Protein AF-A0A081PN70-F1 (afdb_monomer)

pLDDT: mean 79.93, std 11.81, range [36.81, 97.19]

Mean predicted aligned error: 21.42 Å

Sequence (412 aa):
MDITIQNVRSPALEHNGRYYKVFQPRTRDELLKLHHMGCVGDTVLTDIQLEQGDFPTSFVEPTVTQRTLSGLFKDMRSIELELRDPNSTLWGKIQQNNQGALTQFFDKNVKSAIAQTAKEIRQEVRDAANSARVQVTPEGVTIGSTTLTGEQLASTISTSSKGVDIIAPKVRVKSDMIVDGAVTAGKLAAGSVTAENIQAGAITGDKISVDDALIKNLTARDALIDKLTSKEIFATKIESVVSSSTFLEAYQGKIGGFTLGQFDQGGGRWISGVNKFAVGMGNGEGYGTQTAFWANWGNNWNQAGPRAWHVDTDGQMYCKNDAHFSAETNFTGESNTNFYGTVKFTQSPIFAGNINMGNSNIFGNGYNPAGGVNKVVWWSELESVAFRKHTDIDAIKKRLNRIESHLGISSS

Structure (mmCIF, N/CA/C/O backbone):
data_AF-A0A081PN70-F1
#
_entry.id   AF-A0A081PN70-F1
#
loop_
_atom_site.group_PDB
_atom_site.id
_atom_site.type_symbol
_atom_site.label_atom_id
_atom_site.label_alt_id
_atom_site.label_comp_id
_atom_site.label_asym_id
_atom_site.label_entity_id
_atom_site.label_seq_id
_atom_site.pdbx_PDB_ins_code
_atom_site.Cartn_x
_atom_site.Cartn_y
_atom_site.Cartn_z
_atom_site.occupancy
_atom_site.B_iso_or_equiv
_atom_site.auth_seq_id
_atom_site.auth_comp_id
_atom_site.auth_asym_id
_atom_site.auth_atom_id
_atom_site.pdbx_PDB_model_num
ATOM 1 N N . MET A 1 1 ? -48.520 18.918 176.638 1.00 79.56 1 MET A N 1
ATOM 2 C CA . MET A 1 1 ? -48.988 18.804 175.239 1.00 79.56 1 MET A CA 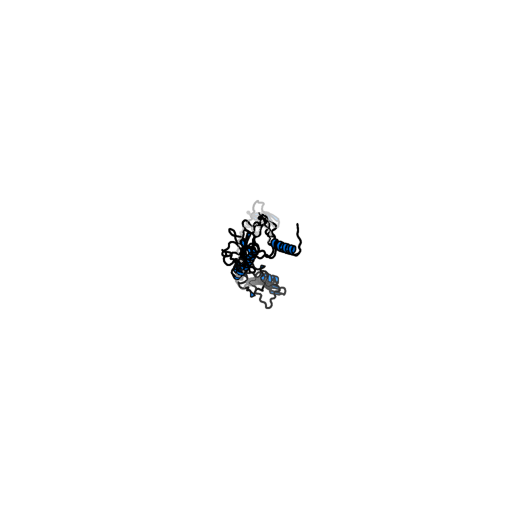1
ATOM 3 C C . MET A 1 1 ? -50.325 19.508 175.156 1.00 79.56 1 MET A C 1
ATOM 5 O O . MET A 1 1 ? -51.079 19.369 176.109 1.00 79.56 1 MET A O 1
ATOM 9 N N . ASP A 1 2 ? -50.638 20.238 174.087 1.00 85.19 2 ASP A N 1
ATOM 10 C CA . ASP A 1 2 ? -51.996 20.776 173.926 1.00 85.19 2 ASP A CA 1
ATOM 11 C C . ASP A 1 2 ? -52.811 19.862 173.028 1.00 85.19 2 ASP A C 1
ATOM 13 O O . ASP A 1 2 ? -52.300 19.327 172.046 1.00 85.19 2 ASP A O 1
ATOM 17 N N . ILE A 1 3 ? -54.091 19.707 173.337 1.00 86.94 3 ILE A N 1
ATOM 18 C CA . ILE A 1 3 ? -55.013 18.952 172.500 1.00 86.94 3 ILE A CA 1
ATOM 19 C C . ILE A 1 3 ? -56.200 19.848 172.187 1.00 86.94 3 ILE A C 1
ATOM 21 O O . ILE A 1 3 ? -56.806 20.459 173.072 1.00 86.94 3 ILE A O 1
ATOM 25 N N . THR A 1 4 ? -56.515 19.938 170.902 1.00 87.38 4 THR A N 1
ATOM 26 C CA . THR A 1 4 ? -57.742 20.556 170.430 1.00 87.38 4 THR A CA 1
ATOM 27 C C . THR A 1 4 ? -58.793 19.485 170.235 1.00 87.38 4 THR A C 1
ATOM 29 O O . THR A 1 4 ? -58.644 18.579 169.413 1.00 87.38 4 THR A O 1
ATOM 32 N N . ILE A 1 5 ? -59.870 19.639 170.997 1.00 86.06 5 ILE A N 1
ATOM 33 C CA . ILE A 1 5 ? -61.061 18.801 170.951 1.00 86.06 5 ILE A CA 1
ATOM 34 C C . ILE A 1 5 ? -62.242 19.746 170.788 1.00 86.06 5 ILE A C 1
ATOM 36 O O . ILE A 1 5 ? -62.316 20.759 171.482 1.00 86.06 5 ILE A O 1
ATOM 40 N N . GLN A 1 6 ? -63.133 19.465 169.836 1.00 87.25 6 GLN A N 1
ATOM 41 C CA . GLN A 1 6 ? -64.296 20.323 169.555 1.00 87.25 6 GLN A CA 1
ATOM 42 C C . GLN A 1 6 ? -63.902 21.783 169.284 1.00 87.25 6 GLN A C 1
ATOM 44 O O . GLN A 1 6 ? -64.562 22.716 169.732 1.00 87.25 6 GLN A O 1
ATOM 49 N N . ASN A 1 7 ? -62.794 21.973 168.559 1.00 84.06 7 ASN A N 1
ATOM 50 C CA . ASN A 1 7 ? -62.183 23.269 168.246 1.00 84.06 7 ASN A CA 1
ATOM 51 C C . ASN A 1 7 ? -61.735 24.111 169.456 1.00 84.06 7 ASN A C 1
ATOM 53 O O . ASN A 1 7 ? -61.283 25.238 169.266 1.00 84.06 7 ASN A O 1
ATOM 57 N N . VAL A 1 8 ? -61.769 23.574 170.679 1.00 85.44 8 VAL A N 1
ATOM 58 C CA . VAL A 1 8 ? -61.210 24.231 171.865 1.00 85.44 8 VAL A CA 1
ATOM 59 C C . VAL A 1 8 ? -59.841 23.631 172.157 1.00 85.44 8 VAL A C 1
ATOM 61 O O . VAL A 1 8 ? -59.716 22.442 172.452 1.00 85.44 8 VAL A O 1
ATOM 64 N N . ARG A 1 9 ? -58.789 24.450 172.050 1.00 88.12 9 ARG A N 1
ATOM 65 C CA . ARG A 1 9 ? -57.425 24.056 172.416 1.00 88.12 9 ARG A CA 1
ATOM 66 C C . ARG A 1 9 ? -57.244 24.193 173.919 1.00 88.12 9 ARG A C 1
ATOM 68 O O . ARG A 1 9 ? -57.474 25.263 174.474 1.00 88.12 9 ARG A O 1
ATOM 75 N N . SER A 1 10 ? -56.813 23.121 174.568 1.00 86.50 10 SER A N 1
ATOM 76 C CA . SER A 1 10 ? -56.471 23.153 175.987 1.00 86.50 10 SER A CA 1
ATOM 77 C C . SER A 1 10 ? -55.311 22.205 176.286 1.00 86.50 10 SER A C 1
ATOM 79 O O . SER A 1 10 ? -55.135 21.217 175.567 1.00 86.50 10 SER A O 1
ATOM 81 N N . PRO A 1 11 ? -54.526 22.471 177.339 1.00 86.75 11 PRO A N 1
ATOM 82 C CA . PRO A 1 11 ? -53.457 21.570 177.734 1.00 86.75 11 PRO A CA 1
ATOM 83 C C . PRO A 1 11 ? -54.014 20.206 178.171 1.00 86.75 11 PRO A C 1
ATOM 85 O O . PRO A 1 11 ? -55.077 20.109 178.803 1.00 86.75 11 PRO A O 1
ATOM 88 N N . ALA A 1 12 ? -53.300 19.147 177.793 1.00 85.94 12 ALA 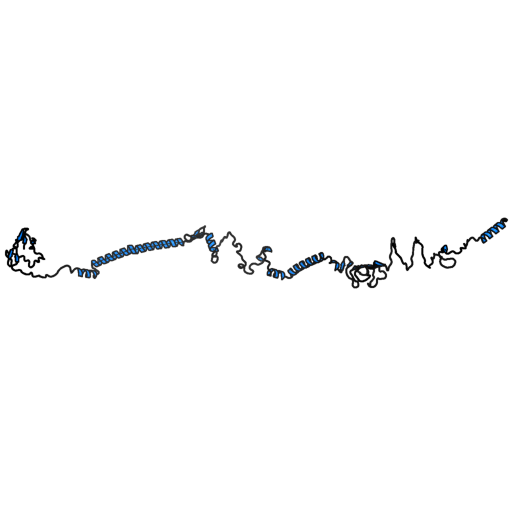A N 1
ATOM 89 C CA . ALA A 1 12 ? -53.469 17.800 178.322 1.00 85.94 12 ALA A CA 1
ATOM 90 C C . ALA A 1 12 ? -52.913 17.731 179.746 1.00 85.94 12 ALA A C 1
ATOM 92 O O . ALA A 1 12 ? -51.913 18.381 180.059 1.00 85.94 12 ALA A O 1
ATOM 93 N N . LEU A 1 13 ? -53.566 16.940 180.594 1.00 85.44 13 LEU A N 1
ATOM 94 C CA . LEU A 1 13 ? -53.101 16.691 181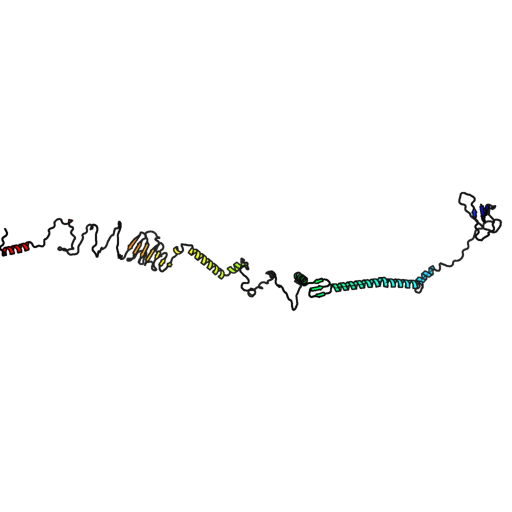.952 1.00 85.44 13 LEU A CA 1
ATOM 95 C C . LEU A 1 13 ? -52.030 15.610 181.912 1.00 85.44 13 LEU A C 1
ATOM 97 O O . LEU A 1 13 ? -52.135 14.661 181.138 1.00 85.44 13 LEU A O 1
ATOM 101 N N . GLU A 1 14 ? -51.011 15.753 182.747 1.00 84.44 14 GLU A N 1
ATOM 102 C CA . GLU A 1 14 ? -49.979 14.738 182.895 1.00 84.44 14 GLU A CA 1
ATOM 103 C C . GLU A 1 14 ? -50.226 13.928 184.165 1.00 84.44 14 GLU A C 1
ATOM 105 O O . GLU A 1 14 ? -50.409 14.487 185.248 1.00 84.44 14 GLU A O 1
ATOM 110 N N . HIS A 1 15 ? -50.227 12.605 184.034 1.00 81.00 15 HIS A N 1
ATOM 111 C CA . HIS A 1 15 ? -50.262 11.693 185.167 1.00 81.00 15 HIS A CA 1
ATOM 112 C C . HIS A 1 15 ? -49.304 10.528 184.913 1.00 81.00 15 HIS A C 1
ATOM 114 O O . HIS A 1 15 ? -49.388 9.864 183.881 1.00 81.00 15 HIS A O 1
ATOM 120 N N . ASN A 1 16 ? -48.370 10.306 185.845 1.00 77.50 16 ASN A N 1
ATOM 121 C CA . ASN A 1 16 ? -47.314 9.288 185.755 1.00 77.50 16 ASN A CA 1
ATOM 122 C C . ASN A 1 16 ? -46.539 9.309 184.419 1.00 77.50 16 ASN A C 1
ATOM 124 O O . ASN A 1 16 ? -46.310 8.266 183.809 1.00 77.50 16 ASN A O 1
ATOM 128 N N . GLY A 1 17 ? -46.157 10.502 183.946 1.00 74.62 17 GLY A N 1
ATOM 129 C CA . GLY A 1 17 ? -45.364 10.680 182.723 1.00 74.62 17 GLY A CA 1
ATOM 130 C C . GLY A 1 17 ? -46.136 10.503 181.410 1.00 74.62 17 GLY A C 1
ATOM 131 O O . GLY A 1 17 ? -45.530 10.516 180.341 1.00 74.62 17 GLY A O 1
ATOM 132 N N . ARG A 1 18 ? -47.465 10.336 181.459 1.00 75.81 18 ARG A N 1
ATOM 133 C CA . ARG A 1 18 ? -48.336 10.274 180.276 1.00 75.81 18 ARG A CA 1
ATOM 134 C C . ARG A 1 18 ? -49.262 11.474 180.216 1.00 75.81 18 ARG A C 1
ATOM 136 O O . ARG A 1 18 ? -49.847 11.866 181.224 1.00 75.81 18 ARG A O 1
ATOM 143 N N . TYR A 1 19 ? -49.440 12.011 179.014 1.00 85.50 19 TYR A N 1
ATOM 144 C CA . TYR A 1 19 ? -50.436 13.040 178.745 1.00 85.50 19 TYR A CA 1
ATOM 145 C C . TYR A 1 19 ? -51.774 12.389 178.411 1.00 85.50 19 TYR A C 1
ATOM 147 O O . TYR A 1 19 ? -51.840 11.548 177.518 1.00 85.50 19 TYR A O 1
ATOM 155 N N . TYR A 1 20 ? -52.842 12.806 179.085 1.00 87.56 20 TYR A N 1
ATOM 156 C CA . TYR A 1 20 ? -54.199 12.385 178.756 1.00 87.56 20 TYR A CA 1
ATOM 157 C C . TYR A 1 20 ? -55.165 13.568 178.723 1.00 87.56 20 TYR A C 1
ATOM 159 O O . TYR A 1 20 ? -54.944 14.633 179.315 1.00 87.56 20 TYR A O 1
ATOM 167 N N . LYS A 1 21 ? -56.266 13.373 177.998 1.00 88.50 21 LYS A N 1
ATOM 168 C CA . LYS A 1 21 ? -57.390 14.300 177.973 1.00 88.50 21 LYS A CA 1
ATOM 169 C C . LYS A 1 21 ? -58.678 13.519 177.801 1.00 88.50 21 LYS A C 1
ATOM 171 O O . LYS A 1 21 ? -58.834 12.784 176.832 1.00 88.50 21 LYS A O 1
ATOM 176 N N . VAL A 1 22 ? -59.595 13.711 178.737 1.00 87.00 22 VAL A N 1
ATOM 177 C CA . VAL A 1 22 ? -60.931 13.124 178.663 1.00 87.00 22 VAL A CA 1
ATOM 178 C C . VAL A 1 22 ? -61.803 14.009 177.787 1.00 87.00 22 VAL A C 1
ATOM 180 O O . VAL A 1 22 ? -61.764 15.239 177.889 1.00 87.00 22 VAL A O 1
ATOM 183 N N . PHE A 1 23 ? -62.592 13.382 176.926 1.00 87.88 23 PHE A N 1
ATOM 184 C CA . PHE A 1 23 ? -63.594 14.058 176.122 1.00 87.88 23 PHE A CA 1
ATOM 185 C C . PHE A 1 23 ? -64.761 13.119 175.822 1.00 87.88 23 PHE A C 1
ATOM 187 O O . PHE A 1 23 ? -64.614 11.899 175.844 1.00 87.88 23 PHE A O 1
ATOM 194 N N . GLN A 1 24 ? -65.917 13.703 175.509 1.00 85.62 24 GLN A N 1
ATOM 195 C CA . GLN A 1 24 ? -67.075 12.969 175.008 1.00 85.62 24 GLN A CA 1
ATOM 196 C C . GLN A 1 24 ? -67.161 13.170 173.484 1.00 85.62 24 GLN A C 1
ATOM 198 O O . GLN A 1 24 ? -67.375 14.313 173.058 1.00 85.62 24 GLN A O 1
ATOM 203 N N . PRO A 1 25 ? -66.996 12.121 172.657 1.00 83.25 25 PRO A N 1
ATOM 204 C CA . PRO A 1 25 ? -67.132 12.251 171.211 1.00 83.25 25 PRO A CA 1
ATOM 205 C C . PRO A 1 25 ? -68.585 12.553 170.814 1.00 83.25 25 PRO A C 1
ATOM 207 O O . PRO A 1 25 ? -69.517 11.919 171.308 1.00 83.25 25 PRO A O 1
ATOM 210 N N . ARG A 1 26 ? -68.789 13.510 169.905 1.00 84.00 26 ARG A N 1
ATOM 211 C CA . ARG A 1 26 ? -70.105 13.880 169.346 1.00 84.00 26 ARG A CA 1
ATOM 212 C C . ARG A 1 26 ? -70.450 13.090 168.092 1.00 84.00 26 ARG A C 1
ATOM 214 O O . ARG A 1 26 ? -71.624 12.883 167.801 1.00 84.00 26 ARG A O 1
ATOM 221 N N . THR A 1 27 ? -69.439 12.668 167.339 1.00 81.50 27 THR A N 1
ATOM 222 C CA . THR A 1 27 ? -69.601 11.911 166.094 1.00 81.50 27 THR A CA 1
ATOM 223 C C . THR A 1 27 ? -68.557 10.810 166.012 1.00 81.50 27 THR A C 1
ATOM 225 O O . THR A 1 27 ? -67.466 10.958 166.558 1.00 81.50 27 THR A O 1
ATOM 228 N N . ARG A 1 28 ? -68.865 9.725 165.289 1.00 76.38 28 ARG A N 1
ATOM 229 C CA . ARG A 1 28 ? -67.942 8.592 165.106 1.00 76.38 28 ARG A CA 1
ATOM 230 C C . ARG A 1 28 ? -66.585 9.016 164.535 1.00 76.38 28 ARG A C 1
ATOM 232 O O . ARG A 1 28 ? -65.568 8.481 164.955 1.00 76.38 28 ARG A O 1
ATOM 239 N N . ASP A 1 29 ? -66.587 9.994 163.634 1.00 81.56 29 ASP A N 1
ATOM 240 C CA . ASP A 1 29 ? -65.394 10.419 162.898 1.00 81.56 29 ASP A CA 1
ATOM 241 C C . ASP A 1 29 ? -64.865 11.775 163.400 1.00 81.56 29 ASP A C 1
ATOM 243 O O . ASP A 1 29 ? -64.326 12.579 162.640 1.00 81.56 29 ASP A O 1
ATOM 247 N N . GLU A 1 30 ? -65.070 12.072 164.689 1.00 82.50 30 GLU A N 1
ATOM 248 C CA . GLU A 1 30 ? -64.596 13.321 165.280 1.00 82.50 30 GLU A CA 1
ATOM 249 C C . GLU A 1 30 ? -63.063 13.394 165.295 1.00 82.50 30 GLU A C 1
ATOM 251 O O . GLU A 1 30 ? -62.370 12.487 165.756 1.00 82.50 30 GLU A O 1
ATOM 256 N N . LEU A 1 31 ? -62.532 14.513 164.802 1.00 83.00 31 LEU A N 1
ATOM 257 C CA . LEU A 1 31 ? -61.097 14.738 164.681 1.00 83.00 31 LEU A CA 1
ATOM 258 C C . LEU A 1 31 ? -60.531 15.405 165.935 1.00 83.00 31 LEU A C 1
ATOM 260 O O . LEU A 1 31 ? -60.895 16.529 166.285 1.00 83.00 31 LEU A O 1
ATOM 264 N N . LEU A 1 32 ? -59.564 14.733 166.552 1.00 85.50 32 LEU A N 1
ATOM 265 C CA . LEU A 1 32 ? -58.774 15.234 167.673 1.00 85.50 32 LEU A CA 1
ATOM 266 C C . LEU A 1 32 ? -57.426 15.711 167.139 1.00 85.50 32 LEU A C 1
ATOM 268 O O . LEU A 1 32 ? -56.720 14.956 166.469 1.00 85.50 32 LEU A O 1
ATOM 272 N N . LYS A 1 33 ? -57.056 16.962 167.424 1.00 86.44 33 LYS A N 1
ATOM 273 C CA . LYS A 1 33 ? -55.766 17.513 166.989 1.00 86.44 33 LYS A CA 1
ATOM 274 C C . LYS A 1 33 ? -54.815 17.602 168.166 1.00 86.44 33 LYS A C 1
ATOM 276 O O . LYS A 1 33 ? -55.026 18.376 169.096 1.00 86.44 33 LYS A O 1
ATOM 281 N N . LEU A 1 34 ? -53.754 16.813 168.101 1.00 84.06 34 LEU A N 1
ATOM 282 C CA . LEU A 1 34 ? -52.648 16.857 169.043 1.00 84.06 34 LEU A CA 1
ATOM 283 C C . LEU A 1 34 ? -51.661 17.939 168.586 1.00 84.06 34 LEU A C 1
ATOM 285 O O . LEU A 1 34 ? -51.178 17.908 167.456 1.00 84.06 34 LEU A O 1
ATOM 289 N N . HIS A 1 35 ? -51.374 18.910 169.447 1.00 81.31 35 HIS A N 1
ATOM 290 C CA . HIS A 1 35 ? -50.429 19.987 169.171 1.00 81.31 35 HIS A CA 1
ATOM 291 C C . HIS A 1 35 ? -49.101 19.722 169.887 1.00 81.31 35 HIS A C 1
ATOM 293 O O . HIS A 1 35 ? -49.056 19.479 171.097 1.00 81.31 35 HIS A O 1
ATOM 299 N N . HIS A 1 36 ? -48.008 19.792 169.128 1.00 72.38 36 HIS A N 1
ATOM 300 C CA . HIS A 1 36 ? -46.653 19.593 169.640 1.00 72.38 36 HIS A CA 1
ATOM 301 C C . HIS A 1 36 ? -46.224 20.730 170.596 1.00 72.38 36 HIS A C 1
ATOM 303 O O . HIS A 1 36 ? -46.663 21.872 170.458 1.00 72.38 36 HIS A O 1
ATOM 309 N N . MET A 1 37 ? -45.354 20.428 171.570 1.00 64.81 37 MET A N 1
ATOM 310 C CA . MET A 1 37 ? -44.930 21.353 172.640 1.00 64.81 37 MET A CA 1
ATOM 311 C C . MET A 1 37 ? -43.726 22.248 172.288 1.00 64.81 37 MET A C 1
ATOM 313 O O . MET A 1 37 ? -42.878 22.504 173.135 1.00 64.81 37 MET A O 1
ATOM 317 N N . GLY A 1 38 ? -43.621 22.744 171.053 1.00 58.72 38 GLY A N 1
ATOM 318 C CA . GLY A 1 38 ? -42.560 23.708 170.707 1.00 58.72 38 GLY A CA 1
ATOM 319 C C . GLY A 1 38 ? -41.124 23.164 170.810 1.00 58.72 38 GLY A C 1
ATOM 320 O O . GLY A 1 38 ? -40.180 23.938 170.927 1.00 58.72 38 GLY A O 1
ATOM 321 N N . CYS A 1 39 ? -40.946 21.845 170.763 1.00 62.56 39 CYS A N 1
ATOM 322 C CA . CYS A 1 39 ? -39.640 21.194 170.730 1.00 62.56 39 CYS A CA 1
ATOM 323 C C . CYS A 1 39 ? -39.031 21.218 169.312 1.00 62.56 39 CYS A C 1
ATOM 325 O O . CYS A 1 39 ? -39.720 20.951 168.328 1.00 62.56 39 CYS A O 1
ATOM 327 N N . VAL A 1 40 ? -37.733 21.545 169.217 1.00 61.94 40 VAL A N 1
ATOM 328 C CA . VAL A 1 40 ? -36.929 21.517 167.980 1.00 61.94 40 VAL A CA 1
ATOM 329 C C . VAL A 1 40 ? -36.468 20.076 167.741 1.00 61.94 40 VAL A C 1
ATOM 331 O O . VAL A 1 40 ? -35.502 19.627 168.352 1.00 61.94 40 VAL A O 1
ATOM 334 N N . GLY A 1 41 ? -37.199 19.336 166.907 1.00 64.81 41 GLY A N 1
ATOM 335 C CA . GLY A 1 41 ? -36.924 17.936 166.567 1.00 64.81 41 GLY A CA 1
ATOM 336 C C . GLY A 1 41 ? -38.191 17.161 166.196 1.00 64.81 41 GLY A C 1
ATOM 337 O O . GLY A 1 41 ? -39.305 17.677 166.321 1.00 64.81 41 GLY A O 1
ATOM 338 N N . ASP A 1 42 ? -38.026 15.917 165.749 1.00 66.00 42 ASP A N 1
ATOM 339 C CA . ASP A 1 42 ? -39.146 15.058 165.362 1.00 66.00 42 ASP A CA 1
ATOM 340 C C . ASP A 1 42 ? -39.937 14.612 166.601 1.00 66.00 42 ASP A C 1
ATOM 342 O O . ASP A 1 42 ? -39.420 13.945 167.497 1.00 66.00 42 ASP A O 1
ATOM 346 N N . THR A 1 43 ? -41.214 14.992 166.670 1.00 69.50 43 THR A N 1
ATOM 347 C CA . THR A 1 43 ? -42.121 14.519 167.723 1.00 69.50 43 THR A CA 1
ATOM 348 C C . THR A 1 43 ? -42.690 13.165 167.314 1.00 69.50 43 THR A C 1
ATOM 350 O O . THR A 1 43 ? -43.533 13.090 166.422 1.00 69.50 43 THR A O 1
ATOM 353 N N . VAL A 1 44 ? -42.248 12.097 167.978 1.00 71.06 44 VAL A N 1
ATOM 354 C CA . VAL A 1 44 ? -42.780 10.743 167.784 1.00 71.06 44 VAL A CA 1
ATOM 355 C C . VAL A 1 44 ? -43.857 10.477 168.834 1.00 71.06 44 VAL A C 1
ATOM 357 O O . VAL A 1 44 ? -43.612 10.616 170.030 1.00 71.06 44 VAL A O 1
ATOM 360 N N . LEU A 1 45 ? -45.056 10.104 168.384 1.00 74.12 45 LEU A N 1
ATOM 361 C CA . LEU A 1 45 ? -46.150 9.673 169.251 1.00 74.12 45 LEU A CA 1
ATOM 362 C C . LEU A 1 45 ? -46.244 8.149 169.200 1.00 74.12 45 LEU A C 1
ATOM 364 O O . LEU A 1 45 ? -46.668 7.592 168.188 1.00 74.12 45 LEU A O 1
ATOM 368 N N . THR A 1 46 ? -45.840 7.488 170.281 1.00 76.00 46 THR A N 1
ATOM 369 C CA . THR A 1 46 ? -46.051 6.050 170.490 1.00 76.00 46 THR A CA 1
ATOM 370 C C . THR A 1 46 ? -47.174 5.824 171.496 1.00 76.00 46 THR A C 1
ATOM 372 O O . THR A 1 46 ? -47.546 6.730 172.242 1.00 76.00 46 THR A O 1
ATOM 375 N N . ASP A 1 47 ? -47.732 4.615 171.496 1.00 77.12 47 ASP A N 1
ATOM 376 C CA . ASP A 1 47 ? -48.633 4.126 172.546 1.00 77.12 47 ASP A CA 1
ATOM 377 C C . ASP A 1 47 ? -49.918 4.954 172.753 1.00 77.12 47 ASP A C 1
ATOM 379 O O . ASP A 1 47 ? -50.406 5.122 173.873 1.00 77.12 47 ASP A O 1
ATOM 383 N N . ILE A 1 48 ? -50.497 5.471 171.660 1.00 81.38 48 ILE A N 1
ATOM 384 C CA . ILE A 1 48 ? -51.796 6.158 171.701 1.00 81.38 48 ILE A CA 1
ATOM 385 C C . ILE A 1 48 ? -52.896 5.132 171.993 1.00 81.38 48 ILE A C 1
ATOM 387 O O . ILE A 1 48 ? -53.166 4.247 171.182 1.00 81.38 48 ILE A O 1
ATOM 391 N N . GLN A 1 49 ? -53.576 5.306 173.124 1.00 81.81 49 GLN A N 1
ATOM 392 C CA . GLN A 1 49 ? -54.727 4.506 173.528 1.00 81.81 49 GLN A CA 1
ATOM 393 C C . GLN A 1 49 ? -55.966 5.397 173.651 1.00 81.81 49 GLN A C 1
ATOM 395 O O . GLN A 1 49 ? -55.924 6.472 174.246 1.00 81.81 49 GLN A O 1
ATOM 400 N N . LEU A 1 50 ? -57.074 4.941 173.068 1.00 83.12 50 LEU A N 1
ATOM 401 C CA . LEU A 1 50 ? -58.407 5.501 173.269 1.00 83.12 50 LEU A CA 1
ATOM 402 C C . LEU A 1 50 ? -59.179 4.519 174.137 1.00 83.12 50 LEU A C 1
ATOM 404 O O . LEU A 1 50 ? -59.439 3.390 173.726 1.00 83.12 50 LEU A O 1
ATOM 408 N N . GLU A 1 51 ? -59.526 4.953 175.337 1.00 79.56 51 GLU A N 1
ATOM 409 C CA . GLU A 1 51 ? -60.216 4.134 176.322 1.00 79.56 51 GLU A CA 1
ATOM 410 C C . GLU A 1 51 ? -61.408 4.880 176.912 1.00 79.56 51 GLU A C 1
ATOM 412 O O . GLU A 1 51 ? -61.476 6.110 176.888 1.00 79.56 51 GLU A O 1
ATOM 417 N N . GLN A 1 52 ? -62.379 4.118 177.408 1.00 82.06 52 GLN A N 1
ATOM 418 C CA . GLN A 1 52 ? -63.584 4.668 178.006 1.00 82.06 52 GLN A CA 1
ATOM 419 C C . GLN A 1 52 ? -63.386 4.805 179.516 1.00 82.06 52 GLN A C 1
ATOM 421 O O . GLN A 1 52 ? -63.251 3.810 180.221 1.00 82.06 52 GLN A O 1
ATOM 426 N N . GLY A 1 53 ? -63.381 6.042 180.002 1.00 80.94 53 GLY A N 1
ATOM 427 C CA . GLY A 1 53 ? -63.167 6.371 181.408 1.00 80.94 53 GLY A CA 1
ATOM 428 C C . GLY A 1 53 ? -62.760 7.832 181.574 1.00 80.94 53 GLY A C 1
ATOM 429 O O . GLY A 1 53 ? -62.471 8.522 180.596 1.00 80.94 53 GLY A O 1
ATOM 430 N N . ASP A 1 54 ? -62.758 8.315 182.811 1.00 82.25 54 ASP A N 1
ATOM 431 C CA . ASP A 1 54 ? -62.320 9.664 183.183 1.00 82.25 54 ASP A CA 1
ATOM 432 C C . ASP A 1 54 ? -60.869 9.710 183.698 1.00 82.25 54 ASP A C 1
ATOM 434 O O . ASP A 1 54 ? -60.332 10.791 183.945 1.00 82.25 54 ASP A O 1
ATOM 438 N N . PHE A 1 55 ? -60.208 8.555 183.801 1.00 80.19 55 PHE A N 1
ATOM 439 C CA . PHE A 1 55 ? -58.825 8.437 184.251 1.00 80.19 55 PHE A CA 1
ATOM 440 C C . PHE A 1 55 ? -58.056 7.407 183.408 1.00 80.19 55 PHE A C 1
ATOM 442 O O . PHE A 1 55 ? -58.613 6.346 183.116 1.00 80.19 55 PHE A O 1
ATOM 449 N N . PRO A 1 56 ? -56.801 7.688 183.001 1.00 78.19 56 PRO A N 1
ATOM 450 C CA . PRO A 1 56 ? -56.083 6.829 182.069 1.00 78.19 56 PRO A CA 1
ATOM 451 C C . PRO A 1 56 ? -55.637 5.517 182.725 1.00 78.19 56 PRO A C 1
ATOM 453 O O . PRO A 1 56 ? -55.110 5.527 183.843 1.00 78.19 56 PRO A O 1
ATOM 456 N N . THR A 1 57 ? -55.794 4.393 182.021 1.00 79.75 57 THR A N 1
ATOM 457 C CA . THR A 1 57 ? -55.292 3.082 182.453 1.00 79.75 57 THR A CA 1
ATOM 458 C C . THR A 1 57 ? -53.907 2.781 181.865 1.00 79.75 57 THR A C 1
ATOM 460 O O . THR A 1 57 ? -53.333 3.541 181.078 1.00 79.75 57 THR A O 1
ATOM 463 N N . SER A 1 58 ? -53.291 1.688 182.320 1.00 75.38 58 SER A N 1
ATOM 464 C CA . SER A 1 58 ? -52.009 1.226 181.776 1.00 75.38 58 SER A CA 1
ATOM 465 C C . SER A 1 58 ? -52.161 0.785 180.311 1.00 75.38 58 SER A C 1
ATOM 467 O O . SER A 1 58 ? -53.198 0.255 179.926 1.00 75.38 58 SER A O 1
ATOM 469 N N . PHE A 1 59 ? -51.128 1.011 179.486 1.00 71.81 59 PHE A N 1
ATOM 470 C CA . PHE A 1 59 ? -51.198 0.737 178.039 1.00 71.81 59 PHE A CA 1
ATOM 471 C C . PHE A 1 59 ? -51.293 -0.765 177.752 1.00 71.81 59 PHE A C 1
ATOM 473 O O . PHE A 1 59 ? -50.571 -1.541 178.379 1.00 71.81 59 PHE A O 1
ATOM 480 N N . VAL A 1 60 ? -52.138 -1.156 176.793 1.00 74.00 60 VAL A N 1
ATOM 481 C CA . VAL A 1 60 ? -52.320 -2.553 176.361 1.00 74.00 60 VAL A CA 1
ATOM 482 C C . VAL A 1 60 ? -51.998 -2.698 174.867 1.00 74.00 60 VAL A C 1
ATOM 484 O O . VAL A 1 60 ? -52.582 -2.006 174.036 1.00 74.00 60 VAL A O 1
ATOM 487 N N . GLU A 1 61 ? -51.100 -3.622 174.507 1.00 67.44 61 GLU A N 1
ATOM 488 C CA . GLU A 1 61 ? -50.706 -3.866 173.107 1.00 67.44 61 GLU A CA 1
ATOM 489 C C . GLU A 1 61 ? -51.799 -4.603 172.285 1.00 67.44 61 GLU A C 1
ATOM 491 O O . GLU A 1 61 ? -52.413 -5.551 172.789 1.00 67.44 61 GLU A O 1
ATOM 496 N N . PRO A 1 62 ? -52.050 -4.244 171.003 1.00 53.12 62 PRO A N 1
ATOM 497 C CA . PRO A 1 62 ? -53.077 -4.892 170.175 1.00 53.12 62 PRO A CA 1
ATOM 498 C C . PRO A 1 62 ? -52.653 -6.274 169.634 1.00 53.12 62 PRO A C 1
ATOM 500 O O . PRO A 1 62 ? -51.551 -6.431 169.116 1.00 53.12 62 PRO A O 1
ATOM 503 N N . THR A 1 63 ? -53.555 -7.269 169.632 1.00 52.78 63 THR A N 1
ATOM 504 C CA . THR A 1 63 ? -53.325 -8.598 169.009 1.00 52.78 63 THR A CA 1
ATOM 505 C C . THR A 1 63 ? -54.030 -8.731 167.645 1.00 52.78 63 THR A C 1
ATOM 507 O O . THR A 1 63 ? -55.225 -8.460 167.530 1.00 52.78 63 THR A O 1
ATOM 510 N N . VAL A 1 64 ? -53.313 -9.186 166.606 1.00 50.81 64 VAL A N 1
ATOM 511 C CA . VAL A 1 64 ? -53.818 -9.367 165.223 1.00 50.81 64 VAL A CA 1
ATOM 512 C C . VAL A 1 64 ? -54.472 -10.746 165.030 1.00 50.81 64 VAL A C 1
ATOM 514 O O . VAL A 1 64 ? -53.906 -11.761 165.422 1.00 50.81 64 VAL A O 1
ATOM 517 N N . THR A 1 65 ? -55.634 -10.812 164.366 1.00 44.03 65 THR A N 1
ATOM 518 C CA . THR A 1 65 ? -56.331 -12.069 164.006 1.00 44.03 65 THR A CA 1
ATOM 519 C C . THR A 1 65 ? -56.418 -12.260 162.482 1.00 44.03 65 THR A C 1
ATOM 521 O O . THR A 1 65 ? -57.021 -11.449 161.783 1.00 44.03 65 THR A O 1
ATOM 524 N N . GLN A 1 66 ? -55.844 -13.351 161.952 1.00 40.00 66 GLN A N 1
ATOM 525 C CA . GLN A 1 66 ? -55.989 -13.778 160.548 1.00 40.00 66 GLN A CA 1
ATOM 526 C C . GLN A 1 66 ? -57.381 -14.379 160.277 1.00 40.00 66 GLN A C 1
ATOM 528 O O . GLN A 1 66 ? -57.888 -15.169 161.073 1.00 40.00 66 GLN A O 1
ATOM 533 N N . ARG A 1 67 ? -57.976 -14.061 159.116 1.00 39.75 67 ARG A N 1
ATOM 534 C CA . ARG A 1 67 ? -59.193 -14.707 158.585 1.00 39.75 67 ARG A CA 1
ATOM 535 C C . ARG A 1 67 ? -58.976 -15.208 157.150 1.00 39.75 67 ARG A C 1
ATOM 537 O O . ARG A 1 67 ? -58.201 -14.640 156.389 1.00 39.75 67 ARG A O 1
ATOM 544 N N . THR A 1 68 ? -59.654 -16.304 156.827 1.00 36.81 68 THR A N 1
ATOM 545 C CA . THR A 1 68 ? -59.581 -17.122 155.606 1.00 36.81 68 THR A CA 1
ATOM 546 C C . THR A 1 68 ? -60.050 -16.404 154.321 1.00 36.81 68 THR A C 1
ATOM 548 O O . THR A 1 68 ? -60.952 -15.571 154.360 1.00 36.81 68 THR A O 1
ATOM 551 N N . LEU A 1 69 ? -59.422 -16.732 153.176 1.00 41.72 69 LEU A N 1
ATOM 552 C CA . LEU A 1 69 ? -59.538 -16.059 151.862 1.00 41.72 69 LEU A CA 1
ATOM 553 C C . LEU A 1 69 ? -60.795 -16.410 151.028 1.00 41.72 69 LEU A C 1
ATOM 555 O O . LEU A 1 69 ? -61.190 -17.572 150.958 1.00 41.72 69 LEU A O 1
ATOM 559 N N . SER A 1 70 ? -61.307 -15.429 150.258 1.00 42.44 70 SER A N 1
ATOM 560 C CA . SER A 1 70 ? -62.258 -15.618 149.139 1.00 42.44 70 SER A CA 1
ATOM 561 C C . SER A 1 70 ? -62.141 -14.513 148.056 1.00 42.44 70 SER A C 1
ATOM 563 O O . SER A 1 70 ? -62.030 -13.345 148.414 1.00 42.44 70 SER A O 1
ATOM 565 N N . GLY A 1 71 ? -62.238 -14.885 146.762 1.00 51.00 71 GLY A N 1
ATOM 566 C CA . GLY A 1 71 ? -62.770 -14.046 145.661 1.00 51.00 71 GLY A CA 1
ATOM 567 C C . GLY A 1 71 ? -61.856 -13.036 144.934 1.00 51.00 71 GLY A C 1
ATOM 568 O O . GLY A 1 71 ? -61.958 -11.850 145.206 1.00 51.00 71 GLY A O 1
ATOM 569 N N . LEU A 1 72 ? -61.030 -13.509 143.981 1.00 56.38 72 LEU A N 1
ATOM 570 C CA . LEU A 1 72 ? -60.566 -12.843 142.724 1.00 56.38 72 LEU A CA 1
ATOM 571 C C . LEU A 1 72 ? -59.577 -13.771 141.976 1.00 56.38 72 LEU A C 1
ATOM 573 O O . LEU A 1 72 ? -59.492 -13.796 140.756 1.00 56.38 72 LEU A O 1
ATOM 577 N N . PHE A 1 73 ? -58.860 -14.623 142.718 1.00 56.47 73 PHE A N 1
ATOM 578 C CA . PHE A 1 73 ? -57.840 -15.538 142.176 1.00 56.47 73 PHE A CA 1
ATOM 579 C C . PHE A 1 73 ? -58.390 -16.839 141.564 1.00 56.47 73 PHE A C 1
ATOM 581 O O . PHE A 1 73 ? -57.619 -17.677 141.100 1.00 56.47 73 PHE A O 1
ATOM 588 N N . LYS A 1 74 ? -59.718 -17.022 141.539 1.00 52.94 74 LYS A N 1
ATOM 589 C CA . LYS A 1 74 ? -60.360 -18.123 140.800 1.00 52.94 74 LYS A CA 1
ATOM 590 C C . LYS A 1 74 ? -60.414 -17.825 139.292 1.00 52.94 74 LYS A C 1
ATOM 592 O O . LYS A 1 74 ? -60.292 -18.753 138.498 1.00 52.94 74 LYS A O 1
ATOM 597 N N . ASP A 1 75 ? -60.486 -16.547 138.919 1.00 57.59 75 ASP A N 1
ATOM 598 C CA . ASP A 1 75 ? -60.758 -16.105 137.544 1.00 57.59 75 ASP A CA 1
ATOM 599 C C . ASP A 1 75 ? -59.539 -16.194 136.613 1.00 57.59 75 ASP A C 1
ATOM 601 O O . ASP A 1 75 ? -59.678 -16.252 135.397 1.00 57.59 75 ASP A O 1
ATOM 605 N N . MET A 1 76 ? -58.320 -16.277 137.154 1.00 58.03 76 MET A N 1
ATOM 606 C CA . MET A 1 76 ? -57.116 -16.386 136.319 1.00 58.03 76 MET A CA 1
ATOM 607 C C . MET A 1 76 ? -56.884 -17.810 135.788 1.00 58.03 76 MET A C 1
ATOM 609 O O . MET A 1 76 ? -56.294 -17.987 134.727 1.00 58.03 76 MET A O 1
ATOM 613 N N . ARG A 1 77 ? -57.368 -18.835 136.504 1.00 60.09 77 ARG A N 1
ATOM 614 C CA . ARG A 1 77 ? -57.226 -20.245 136.098 1.00 60.09 77 ARG A CA 1
ATOM 615 C C . ARG A 1 77 ? -58.341 -20.688 135.144 1.00 60.09 77 ARG A C 1
ATOM 617 O O . ARG A 1 77 ? -58.127 -21.594 134.345 1.00 60.09 77 ARG A O 1
ATOM 624 N N . SER A 1 78 ? -59.513 -20.050 135.206 1.00 58.22 78 SER A N 1
ATOM 625 C CA . SER A 1 78 ? -60.623 -20.300 134.275 1.00 58.22 78 SER A CA 1
ATOM 626 C C . SER A 1 78 ? -60.325 -19.788 132.867 1.00 58.22 78 SER A C 1
ATOM 628 O O . SER A 1 78 ? -60.611 -20.498 131.911 1.00 58.22 78 SER A O 1
ATOM 630 N N . ILE A 1 79 ? -59.657 -18.637 132.727 1.00 63.34 79 ILE A N 1
ATOM 631 C CA . ILE A 1 79 ? -59.249 -18.095 131.416 1.00 63.34 79 ILE A CA 1
ATOM 632 C C . ILE A 1 79 ? -58.327 -19.073 130.660 1.00 63.34 79 ILE A C 1
ATOM 634 O O . ILE A 1 79 ? -58.447 -19.236 129.447 1.00 63.34 79 ILE A O 1
ATOM 638 N N . GLU A 1 80 ? -57.431 -19.775 131.362 1.00 61.69 80 GLU A N 1
ATOM 639 C CA . GLU A 1 80 ? -56.522 -20.755 130.747 1.00 61.69 80 GLU A CA 1
ATOM 640 C C . GLU A 1 80 ? -57.242 -22.053 130.326 1.00 61.69 80 GLU A C 1
ATOM 642 O O . GLU A 1 80 ? -56.908 -22.652 129.300 1.00 61.69 80 GLU A O 1
ATOM 647 N N . LEU A 1 81 ? -58.262 -22.471 131.086 1.00 61.25 81 LEU A N 1
ATOM 648 C CA . LEU A 1 81 ? -59.131 -23.604 130.744 1.00 61.25 81 LEU A CA 1
ATOM 649 C C . LEU A 1 81 ? -60.048 -23.288 129.549 1.00 61.25 81 LEU A C 1
ATOM 651 O O . LEU A 1 81 ? -60.226 -24.143 128.684 1.00 61.25 81 LEU A O 1
ATOM 655 N N . GLU A 1 82 ? -60.557 -22.058 129.444 1.00 63.97 82 GLU A N 1
ATOM 656 C CA . GLU A 1 82 ? -61.408 -21.614 128.329 1.00 63.97 82 GLU A CA 1
ATOM 657 C C . GLU A 1 82 ? -60.674 -21.587 126.976 1.00 63.97 82 GLU A C 1
ATOM 659 O O . GLU A 1 82 ? -61.304 -21.786 125.941 1.00 63.97 82 GLU A O 1
ATOM 664 N N . LEU A 1 83 ? -59.350 -21.406 126.949 1.00 66.25 83 LEU A N 1
ATOM 665 C CA . LEU A 1 83 ? -58.557 -21.460 125.710 1.00 66.25 83 LEU A CA 1
ATOM 666 C C . LEU A 1 83 ? -58.203 -22.893 125.262 1.00 66.25 83 LEU A C 1
ATOM 668 O O . LEU A 1 83 ? -57.819 -23.092 124.109 1.00 66.25 83 LEU A O 1
ATOM 672 N N . ARG A 1 84 ? -58.320 -23.895 126.149 1.00 68.44 84 ARG A N 1
ATOM 673 C CA . ARG A 1 84 ? -58.065 -25.316 125.831 1.00 68.44 84 ARG A CA 1
ATOM 674 C C . ARG A 1 84 ? -59.324 -26.089 125.435 1.00 68.44 84 ARG A C 1
ATOM 676 O O . ARG A 1 84 ? -59.189 -27.126 124.790 1.00 68.44 84 ARG A O 1
ATOM 683 N N . ASP A 1 85 ? -60.509 -25.606 125.805 1.00 71.88 85 ASP A N 1
ATOM 684 C CA . ASP A 1 85 ? -61.802 -26.192 125.432 1.00 71.88 85 ASP A CA 1
ATOM 685 C C . ASP A 1 85 ? -62.315 -25.610 124.095 1.00 71.88 85 ASP A C 1
ATOM 687 O O . ASP A 1 85 ? -62.712 -24.442 124.061 1.00 71.88 85 ASP A O 1
ATOM 691 N N . PRO A 1 86 ? -62.355 -26.394 122.996 1.00 69.62 86 PRO A N 1
ATOM 692 C CA . PRO A 1 86 ? -62.809 -25.945 121.674 1.00 69.62 86 PRO A CA 1
ATOM 693 C C . PRO A 1 86 ? -64.248 -25.413 121.624 1.00 69.62 86 PRO A C 1
ATOM 695 O O . PRO A 1 86 ? -64.600 -24.735 120.662 1.00 69.62 86 PRO A O 1
ATOM 698 N N . ASN A 1 87 ? -65.081 -25.714 122.625 1.00 73.75 87 ASN A N 1
ATOM 699 C CA . ASN A 1 87 ? -66.481 -25.287 122.676 1.00 73.75 87 ASN A CA 1
ATOM 700 C C . ASN A 1 87 ? -66.716 -24.053 123.568 1.00 73.75 87 ASN A C 1
ATOM 702 O O . ASN A 1 87 ? -67.868 -23.670 123.789 1.00 73.75 87 ASN A O 1
ATOM 706 N N . SER A 1 88 ? -65.663 -23.420 124.099 1.00 76.69 88 SER A N 1
ATOM 707 C CA . SER A 1 88 ? -65.819 -22.260 124.981 1.00 76.69 88 SER A CA 1
ATOM 708 C C . SER A 1 88 ? -66.308 -21.008 124.234 1.00 76.69 88 SER A C 1
ATOM 710 O O . SER A 1 88 ? -66.067 -20.808 123.039 1.00 76.69 88 SER A O 1
ATOM 712 N N . THR A 1 89 ? -66.985 -20.108 124.953 1.00 77.50 89 THR A N 1
ATOM 713 C CA . THR A 1 89 ? -67.500 -18.842 124.397 1.00 77.50 89 THR A CA 1
ATOM 714 C C . THR A 1 89 ? -66.385 -17.898 123.945 1.00 77.50 89 THR A C 1
ATOM 716 O O . THR A 1 89 ? -66.560 -17.166 122.966 1.00 77.50 89 THR A O 1
ATOM 719 N N . LEU A 1 90 ? -65.232 -17.915 124.621 1.00 77.50 90 LEU A N 1
ATOM 720 C CA . LEU A 1 90 ? -64.046 -17.165 124.216 1.00 77.50 90 LEU A CA 1
ATOM 721 C C . LEU A 1 90 ? -63.450 -17.739 122.922 1.00 77.50 90 LEU A C 1
ATOM 723 O O . LEU A 1 90 ? -63.142 -16.965 122.013 1.00 77.50 90 LEU A O 1
ATOM 727 N N . TRP A 1 91 ? -63.368 -19.069 122.787 1.00 76.50 91 TRP A N 1
ATOM 728 C CA . TRP A 1 91 ? -62.898 -19.710 121.554 1.00 76.50 91 TRP A CA 1
ATOM 729 C C . TRP A 1 91 ? -63.843 -19.406 120.380 1.00 76.50 91 TRP A C 1
ATOM 731 O O . TRP A 1 91 ? -63.398 -18.966 119.324 1.00 76.50 91 TRP A O 1
ATOM 741 N N . GLY A 1 92 ? -65.163 -19.470 120.578 1.00 76.69 92 GLY A N 1
ATOM 742 C CA . GLY A 1 92 ? -66.128 -19.061 119.548 1.00 76.69 92 GLY A CA 1
ATOM 743 C C . GLY A 1 92 ? -65.918 -17.619 119.056 1.00 76.69 92 GLY A C 1
ATOM 744 O O . GLY A 1 92 ? -65.947 -17.361 117.851 1.00 76.69 92 GLY A O 1
ATOM 745 N N . LYS A 1 93 ? -65.620 -16.677 119.965 1.00 77.62 93 LYS A N 1
ATOM 746 C CA . LYS A 1 93 ? -65.321 -15.274 119.616 1.00 77.62 93 LYS A CA 1
ATOM 747 C C . LYS A 1 93 ? -63.980 -15.107 118.900 1.00 77.62 93 LYS A C 1
ATOM 749 O O . LYS A 1 93 ? -63.914 -14.348 117.936 1.00 77.62 93 LYS A O 1
ATOM 754 N N . ILE A 1 94 ? -62.923 -15.798 119.334 1.00 79.44 94 ILE A N 1
ATOM 755 C CA . ILE A 1 94 ? -61.604 -15.749 118.677 1.00 79.44 94 ILE A CA 1
ATOM 756 C C . ILE A 1 94 ? -61.690 -16.369 117.278 1.00 79.44 94 ILE A C 1
ATOM 758 O O . ILE A 1 94 ? -61.172 -15.792 116.325 1.00 79.44 94 ILE A O 1
ATOM 762 N N . GLN A 1 95 ? -62.385 -17.498 117.122 1.00 79.31 95 GLN A N 1
ATOM 763 C CA . GLN A 1 95 ? -62.569 -18.146 115.827 1.00 79.31 95 GLN A CA 1
ATOM 764 C C . GLN A 1 95 ? -63.392 -17.271 114.877 1.00 79.31 95 GLN A C 1
ATOM 766 O O . GLN A 1 95 ? -62.977 -17.082 113.738 1.00 79.31 95 GLN A O 1
ATOM 771 N N . GLN A 1 96 ? -64.498 -16.674 115.338 1.00 77.94 96 GLN A N 1
ATOM 772 C CA . GLN A 1 96 ? -65.288 -15.742 114.524 1.00 77.94 96 GLN A CA 1
ATOM 773 C C . GLN A 1 96 ? -64.508 -14.477 114.152 1.00 77.94 96 GLN A C 1
ATOM 775 O O . GLN A 1 96 ? -64.609 -14.016 113.018 1.00 77.94 96 GLN A O 1
ATOM 780 N N . ASN A 1 97 ? -63.710 -13.921 115.069 1.00 81.06 97 ASN A N 1
ATOM 781 C CA . ASN A 1 97 ? -62.879 -12.751 114.786 1.00 81.06 97 ASN A CA 1
ATOM 782 C C . ASN A 1 97 ? -61.779 -13.092 113.770 1.00 81.06 97 ASN A C 1
ATOM 784 O O . ASN A 1 97 ? -61.653 -12.411 112.757 1.00 81.06 97 ASN A O 1
ATOM 788 N N . ASN A 1 98 ? -61.074 -14.211 113.956 1.00 80.38 98 ASN A N 1
ATOM 789 C CA . ASN A 1 98 ? -60.082 -14.696 112.998 1.00 80.38 98 ASN A CA 1
ATOM 790 C C . ASN A 1 98 ? -60.716 -15.027 111.641 1.00 80.38 98 ASN A C 1
ATOM 792 O O . ASN A 1 98 ? -60.144 -14.689 110.610 1.00 80.38 98 ASN A O 1
ATOM 796 N N . GLN A 1 99 ? -61.907 -15.629 111.612 1.00 80.50 99 GLN A N 1
ATOM 797 C CA . GLN A 1 99 ? -62.637 -15.905 110.375 1.00 80.50 99 GLN A CA 1
ATOM 798 C C . GLN A 1 99 ? -63.082 -14.605 109.694 1.00 80.50 99 GLN A C 1
ATOM 800 O O . GLN A 1 99 ? -62.943 -14.483 108.481 1.00 80.50 99 GLN A O 1
ATOM 805 N N . GLY A 1 100 ? -63.539 -13.605 110.451 1.00 80.94 100 GLY A N 1
ATOM 806 C CA . GLY A 1 100 ? -63.873 -12.273 109.945 1.00 80.94 100 GLY A CA 1
ATOM 807 C C . GLY A 1 100 ? -62.656 -11.517 109.405 1.00 80.94 100 GLY A C 1
ATOM 808 O O . GLY A 1 100 ? -62.728 -10.942 108.320 1.00 80.94 100 GLY A O 1
ATOM 809 N N . ALA A 1 101 ? -61.520 -11.572 110.104 1.00 80.31 101 ALA A N 1
ATOM 810 C CA . ALA A 1 101 ? -60.254 -10.980 109.681 1.00 80.31 101 ALA A CA 1
ATOM 811 C C . ALA A 1 101 ? -59.688 -11.675 108.432 1.00 80.31 101 ALA A C 1
ATOM 813 O O . ALA A 1 101 ? -59.290 -10.997 107.487 1.00 80.31 101 ALA A O 1
ATOM 814 N N . LEU A 1 102 ? -59.718 -13.012 108.381 1.00 83.44 102 LEU A N 1
ATOM 815 C CA . LEU A 1 102 ? -59.328 -13.797 107.205 1.00 83.44 102 LEU A CA 1
ATOM 816 C C . LEU A 1 102 ? -60.253 -13.529 106.016 1.00 83.44 102 LEU A C 1
ATOM 818 O O . LEU A 1 102 ? -59.768 -13.364 104.901 1.00 83.44 102 LEU A O 1
ATOM 822 N N . THR A 1 103 ? -61.564 -13.417 106.247 1.00 83.50 103 THR A N 1
ATOM 823 C CA . THR A 1 103 ? -62.538 -13.085 105.196 1.00 83.50 103 THR A CA 1
ATOM 824 C C . THR A 1 103 ? -62.288 -11.678 104.661 1.00 83.50 103 THR A C 1
ATOM 826 O O . THR A 1 103 ? -62.185 -11.495 103.453 1.00 83.50 103 THR A O 1
ATOM 829 N N . GLN A 1 104 ? -62.089 -10.684 105.535 1.00 80.12 104 GLN A N 1
ATOM 830 C CA . GLN A 1 104 ? -61.738 -9.330 105.101 1.00 80.12 104 GLN A CA 1
ATOM 831 C C . GLN A 1 104 ? -60.392 -9.278 104.374 1.00 80.12 104 GLN A C 1
ATOM 833 O O . GLN A 1 104 ? -60.280 -8.560 103.384 1.00 80.12 104 GLN A O 1
ATOM 838 N N . PHE A 1 105 ? -59.380 -10.021 104.825 1.00 84.19 105 PHE A N 1
ATOM 839 C CA . PHE A 1 105 ? -58.091 -10.097 104.141 1.00 84.19 105 PHE A CA 1
ATOM 840 C C . PHE A 1 105 ? -58.238 -10.721 102.749 1.00 84.19 105 PHE A C 1
ATOM 842 O O . PHE A 1 105 ? -57.703 -10.187 101.775 1.00 84.19 105 PHE A O 1
ATOM 849 N N . PHE A 1 106 ? -59.006 -11.805 102.634 1.00 85.81 106 PHE A N 1
ATOM 850 C CA . PHE A 1 106 ? -59.253 -12.469 101.361 1.00 85.81 106 PHE A CA 1
ATOM 851 C C . PHE A 1 106 ? -60.068 -11.586 100.404 1.00 85.81 106 PHE A C 1
ATOM 853 O O . PHE A 1 106 ? -59.683 -11.424 99.251 1.00 85.81 106 PHE A O 1
ATOM 860 N N . ASP A 1 107 ? -61.136 -10.938 100.869 1.00 83.44 107 ASP A N 1
ATOM 861 C CA . ASP A 1 107 ? -61.977 -10.091 100.016 1.00 83.44 107 ASP A CA 1
ATOM 862 C C . ASP A 1 107 ? -61.323 -8.752 99.654 1.00 83.44 107 ASP A C 1
ATOM 864 O O . ASP A 1 107 ? -61.409 -8.318 98.504 1.00 83.44 107 ASP A O 1
ATOM 868 N N . LYS A 1 108 ? -60.657 -8.077 100.601 1.00 83.00 108 LYS A N 1
ATOM 869 C CA . LYS A 1 108 ? -60.067 -6.753 100.341 1.00 83.00 108 LYS A CA 1
ATOM 870 C C . LYS A 1 108 ? -58.685 -6.818 99.726 1.00 83.00 108 LYS A C 1
ATOM 872 O O . LYS A 1 108 ? -58.405 -6.009 98.853 1.00 83.00 108 LYS A O 1
ATOM 877 N N . ASN A 1 109 ? -57.818 -7.718 100.181 1.00 83.81 109 ASN A N 1
ATOM 878 C CA . ASN A 1 109 ? -56.431 -7.733 99.718 1.00 83.81 109 ASN A CA 1
ATOM 879 C C . ASN A 1 109 ? -56.247 -8.757 98.603 1.00 83.81 109 ASN A C 1
ATOM 881 O O . ASN A 1 109 ? -55.786 -8.396 97.527 1.00 83.81 109 ASN A O 1
ATOM 885 N N . VAL A 1 110 ? -56.666 -10.009 98.813 1.00 85.50 110 VAL A N 1
ATOM 886 C CA . VAL A 1 110 ? -56.415 -11.084 97.837 1.00 85.50 110 VAL A CA 1
ATOM 887 C C . VAL A 1 110 ? -57.287 -10.920 96.591 1.00 85.50 110 VAL A C 1
ATOM 889 O O . VAL A 1 110 ? -56.765 -10.818 95.486 1.00 85.50 110 VAL A O 1
ATOM 892 N N . LYS A 1 111 ? -58.612 -10.829 96.737 1.00 86.69 111 LYS A N 1
ATOM 893 C CA . LYS A 1 111 ? -59.548 -10.715 95.608 1.00 86.69 111 LYS A CA 1
ATOM 894 C C . LYS A 1 111 ? -59.378 -9.402 94.844 1.00 86.69 111 LYS A C 1
ATOM 896 O O . LYS A 1 111 ? -59.448 -9.413 93.619 1.00 86.69 111 LYS A O 1
ATOM 901 N N . SER A 1 112 ? -59.117 -8.296 95.546 1.00 84.19 112 SER A N 1
ATOM 902 C CA . SER A 1 112 ? -58.821 -7.000 94.918 1.00 84.19 112 SER A CA 1
ATOM 903 C C . SER A 1 112 ? -57.504 -7.030 94.142 1.00 84.19 112 SER A C 1
ATOM 905 O O . SER A 1 112 ? -57.490 -6.641 92.977 1.00 84.19 112 SER A O 1
ATOM 907 N N . ALA A 1 113 ? -56.424 -7.567 94.728 1.00 82.12 113 ALA A N 1
ATOM 908 C CA . ALA A 1 113 ? -55.151 -7.720 94.025 1.00 82.12 113 ALA A CA 1
ATOM 909 C C . ALA A 1 113 ? -55.304 -8.622 92.794 1.00 82.12 113 ALA A C 1
ATOM 911 O O . ALA A 1 113 ? -54.893 -8.237 91.707 1.00 82.12 113 ALA A O 1
ATOM 912 N N . ILE A 1 114 ? -55.990 -9.763 92.920 1.00 86.56 114 ILE A N 1
ATOM 913 C CA . ILE A 1 114 ? -56.265 -10.660 91.788 1.00 86.56 114 ILE A CA 1
ATOM 914 C C . ILE A 1 114 ? -57.101 -9.958 90.709 1.00 86.56 114 ILE A C 1
ATOM 916 O O . ILE A 1 114 ? -56.810 -10.102 89.524 1.00 86.56 114 ILE A O 1
ATOM 920 N N . ALA A 1 115 ? -58.132 -9.194 91.080 1.00 83.94 115 ALA A N 1
ATOM 921 C CA . ALA A 1 115 ? -58.960 -8.461 90.123 1.00 83.94 115 ALA A CA 1
ATOM 922 C C . ALA A 1 115 ? -58.169 -7.362 89.396 1.00 83.94 115 ALA A C 1
ATOM 924 O O . ALA A 1 115 ? -58.337 -7.187 88.187 1.00 83.94 115 ALA A O 1
ATOM 925 N N . GLN A 1 116 ? -57.292 -6.660 90.116 1.00 86.38 116 GLN A N 1
ATOM 926 C CA . GLN A 1 116 ? -56.400 -5.650 89.559 1.00 86.38 116 GLN A CA 1
ATOM 927 C C . GLN A 1 116 ? -55.392 -6.285 88.593 1.00 86.38 116 GLN A C 1
ATOM 929 O O . GLN A 1 116 ? -55.329 -5.883 87.433 1.00 86.38 116 GLN A O 1
ATOM 934 N N . THR A 1 117 ? -54.709 -7.354 89.009 1.00 88.56 117 THR A N 1
ATOM 935 C CA . THR A 1 117 ? -53.788 -8.114 88.153 1.00 88.56 117 THR A CA 1
ATOM 936 C C . THR A 1 117 ? -54.500 -8.681 86.923 1.00 88.56 117 THR A C 1
ATOM 938 O O . THR A 1 117 ? -53.996 -8.578 85.812 1.00 88.56 117 THR A O 1
ATOM 941 N N . ALA A 1 118 ? -55.717 -9.216 87.061 1.00 88.44 118 ALA A N 1
ATOM 942 C CA . ALA A 1 118 ? -56.490 -9.708 85.920 1.00 88.44 118 ALA A CA 1
ATOM 943 C C . ALA A 1 118 ? -56.887 -8.588 84.941 1.00 88.44 118 ALA A C 1
ATOM 945 O O . ALA A 1 118 ? -56.992 -8.829 83.737 1.00 88.44 118 ALA A O 1
ATOM 946 N N . LYS A 1 119 ? -57.127 -7.365 85.432 1.00 87.62 119 LYS A N 1
ATOM 947 C CA . LYS A 1 119 ? -57.403 -6.194 84.591 1.00 87.62 119 LYS A CA 1
ATOM 948 C C . LYS A 1 119 ? -56.152 -5.753 83.833 1.00 87.62 119 LYS A C 1
ATOM 950 O O . LYS A 1 119 ? -56.249 -5.508 82.634 1.00 87.62 119 LYS A O 1
ATOM 955 N N . GLU A 1 120 ? -55.011 -5.698 84.511 1.00 89.50 120 GLU A N 1
ATOM 956 C CA . GLU A 1 120 ? -53.713 -5.363 83.918 1.00 89.50 120 GLU A CA 1
ATOM 957 C C . GLU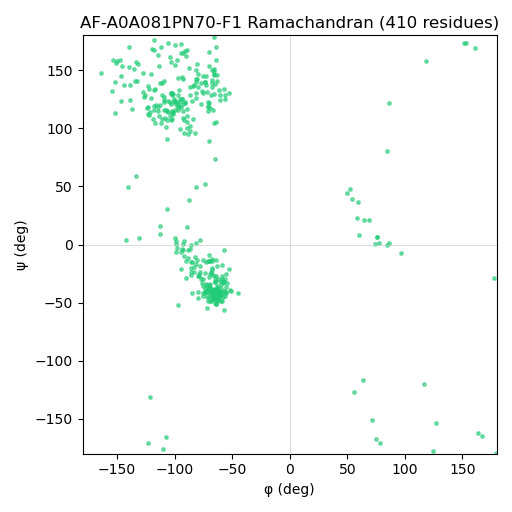 A 1 120 ? -53.313 -6.386 82.851 1.00 89.50 120 GLU A C 1
ATOM 959 O O . GLU A 1 120 ? -53.071 -5.995 81.714 1.00 89.50 120 GLU A O 1
ATOM 964 N N . ILE A 1 121 ? -53.411 -7.688 83.147 1.00 90.38 121 ILE A N 1
ATOM 965 C CA . ILE A 1 121 ? -53.160 -8.761 82.170 1.00 90.38 121 ILE A CA 1
ATOM 966 C C . ILE A 1 121 ? -54.087 -8.631 80.957 1.00 90.38 121 ILE A C 1
ATOM 968 O O . ILE A 1 121 ? -53.643 -8.740 79.819 1.00 90.38 121 ILE A O 1
ATOM 972 N N . ARG A 1 122 ? -55.392 -8.387 81.154 1.00 88.00 122 ARG A N 1
ATOM 973 C CA . ARG A 1 122 ? -56.323 -8.207 80.022 1.00 88.00 122 ARG A CA 1
ATOM 974 C C . ARG A 1 122 ? -55.967 -7.001 79.161 1.00 88.00 122 ARG A C 1
ATOM 976 O O . ARG A 1 122 ? -56.181 -7.056 77.951 1.00 88.00 122 ARG A O 1
ATOM 983 N N . GLN A 1 123 ? -55.492 -5.924 79.777 1.00 87.19 123 GLN A N 1
ATOM 984 C CA . GLN A 1 123 ? -55.075 -4.725 79.066 1.00 87.19 123 GLN A CA 1
ATOM 985 C C . GLN A 1 123 ? -53.793 -4.996 78.272 1.00 87.19 123 GLN A C 1
ATOM 987 O O . GLN A 1 123 ? -53.778 -4.773 77.068 1.00 87.19 123 GLN A O 1
ATOM 992 N N . GLU A 1 124 ? -52.788 -5.601 78.901 1.00 86.19 124 GLU A N 1
ATOM 993 C CA . GLU A 1 124 ? -51.526 -5.982 78.264 1.00 86.19 124 GLU A CA 1
ATOM 994 C C . GLU A 1 124 ? -51.743 -6.959 77.097 1.00 86.19 124 GLU A C 1
ATOM 996 O O . GLU A 1 124 ? -51.217 -6.755 76.005 1.00 86.19 124 GLU A O 1
ATOM 1001 N N . VAL A 1 125 ? -52.612 -7.963 77.265 1.00 88.06 125 VAL A N 1
ATOM 1002 C CA . VAL A 1 125 ? -52.995 -8.896 76.191 1.00 88.06 125 VAL A CA 1
ATOM 1003 C C . VAL A 1 125 ? -53.722 -8.177 75.053 1.00 88.06 125 VAL A C 1
ATOM 1005 O O . VAL A 1 125 ? -53.498 -8.495 73.886 1.00 88.06 125 VAL A O 1
ATOM 1008 N N . ARG A 1 126 ? -54.593 -7.208 75.354 1.00 84.44 126 ARG A N 1
ATOM 1009 C CA . ARG A 1 126 ? -55.301 -6.428 74.329 1.00 84.44 126 ARG A CA 1
ATOM 1010 C C . ARG A 1 126 ? -54.344 -5.524 73.555 1.00 84.44 126 ARG A C 1
ATOM 1012 O O . ARG A 1 126 ? -54.460 -5.434 72.335 1.00 84.44 126 ARG A O 1
ATOM 1019 N N . ASP A 1 127 ? -53.403 -4.892 74.239 1.00 83.56 127 ASP A N 1
ATOM 1020 C CA . ASP A 1 127 ? -52.418 -4.005 73.626 1.00 83.56 127 ASP A CA 1
ATOM 1021 C C . ASP A 1 127 ? -51.399 -4.801 72.800 1.00 83.56 127 ASP A C 1
ATOM 1023 O O . ASP A 1 127 ? -51.079 -4.407 71.676 1.00 83.56 127 ASP A O 1
ATOM 1027 N N . ALA A 1 128 ? -50.993 -5.983 73.270 1.00 81.50 128 ALA A N 1
ATOM 1028 C CA . ALA A 1 128 ? -50.209 -6.939 72.491 1.00 81.50 128 ALA A CA 1
ATOM 1029 C C . ALA A 1 128 ? -50.974 -7.430 71.249 1.00 81.50 128 ALA A C 1
ATOM 1031 O O . ALA A 1 128 ? -50.425 -7.435 70.148 1.00 81.50 128 ALA A O 1
ATOM 1032 N N . ALA A 1 129 ? -52.258 -7.776 71.390 1.00 81.25 129 ALA A N 1
ATOM 1033 C CA . ALA A 1 129 ? -53.098 -8.201 70.270 1.00 81.25 129 ALA A CA 1
ATOM 1034 C C . ALA A 1 129 ? -53.278 -7.091 69.223 1.00 81.25 129 ALA A C 1
ATOM 1036 O O . ALA A 1 129 ? -53.223 -7.356 68.023 1.00 81.25 129 ALA A O 1
ATOM 1037 N N . ASN A 1 130 ? -53.454 -5.843 69.663 1.00 80.12 130 ASN A N 1
ATOM 1038 C CA . ASN A 1 130 ? -53.529 -4.693 68.768 1.00 80.12 130 ASN A CA 1
ATOM 1039 C C . ASN A 1 130 ? -52.187 -4.427 68.084 1.00 80.12 130 ASN A C 1
ATOM 1041 O O . ASN A 1 130 ? -52.182 -4.168 66.887 1.00 80.12 130 ASN A O 1
ATOM 1045 N N . SER A 1 131 ? -51.069 -4.556 68.800 1.00 79.62 131 SER A N 1
ATOM 1046 C CA . SER A 1 131 ? -49.713 -4.359 68.264 1.00 79.62 131 SER A CA 1
ATOM 1047 C C . SER A 1 131 ? -49.287 -5.454 67.278 1.00 79.62 131 SER A C 1
ATOM 1049 O O . SER A 1 131 ? -48.472 -5.201 66.397 1.00 79.62 131 SER A O 1
ATOM 1051 N N . ALA A 1 132 ? -49.857 -6.656 67.387 1.00 80.69 132 ALA A N 1
ATOM 1052 C CA . ALA A 1 132 ? -49.597 -7.778 66.484 1.00 80.69 132 ALA A CA 1
ATOM 1053 C C . ALA A 1 132 ? -50.597 -7.880 65.316 1.00 80.69 132 ALA A C 1
ATOM 1055 O O . ALA A 1 132 ? -50.464 -8.757 64.460 1.00 80.69 132 ALA A O 1
ATOM 1056 N N . ARG A 1 133 ? -51.625 -7.022 65.266 1.00 83.31 133 ARG A N 1
ATOM 1057 C CA . ARG A 1 133 ? -52.667 -7.107 64.239 1.00 83.31 133 ARG A CA 1
ATOM 1058 C C . ARG A 1 133 ? -52.106 -6.716 62.874 1.00 83.31 133 ARG A C 1
ATOM 1060 O O . ARG A 1 133 ? -51.664 -5.585 62.693 1.00 83.31 133 ARG A O 1
ATOM 1067 N N . VAL A 1 134 ? -52.206 -7.630 61.911 1.00 88.31 134 VAL A N 1
ATOM 1068 C CA . VAL A 1 134 ? -51.825 -7.400 60.511 1.00 88.31 134 VAL A CA 1
ATOM 1069 C C . VAL A 1 134 ? -53.063 -7.042 59.687 1.00 88.31 134 VAL A C 1
ATOM 1071 O O . VAL A 1 134 ? -54.071 -7.748 59.734 1.00 88.31 134 VAL A O 1
ATOM 1074 N N . GLN A 1 135 ? -53.000 -5.946 58.934 1.00 84.69 135 GLN A N 1
ATOM 1075 C CA . GLN A 1 135 ? -54.033 -5.510 57.994 1.00 84.69 135 GLN A CA 1
ATOM 1076 C C . GLN A 1 135 ? -53.394 -5.145 56.657 1.00 84.69 135 GLN A C 1
ATOM 1078 O O . GLN A 1 135 ? -52.326 -4.544 56.619 1.00 84.69 135 GLN A O 1
ATOM 1083 N N . VAL A 1 136 ? -54.058 -5.493 55.558 1.00 86.62 136 VAL A N 1
ATOM 1084 C CA . VAL A 1 136 ? -53.627 -5.119 54.207 1.00 86.62 136 VAL A CA 1
ATOM 1085 C C . VAL A 1 136 ? -54.547 -4.011 53.710 1.00 86.62 136 VAL A C 1
ATOM 1087 O O . VAL A 1 136 ? -55.764 -4.199 53.674 1.00 86.62 136 VAL A O 1
ATOM 1090 N N . THR A 1 137 ? -53.975 -2.869 53.338 1.00 82.00 137 THR A N 1
ATOM 1091 C CA . THR A 1 137 ? -54.682 -1.728 52.741 1.00 82.00 137 THR A CA 1
ATOM 1092 C C . THR A 1 137 ? -54.122 -1.439 51.342 1.00 82.00 137 THR A C 1
ATOM 1094 O O . THR A 1 137 ? -53.081 -1.987 50.968 1.00 82.00 137 THR A O 1
ATOM 1097 N N . PRO A 1 138 ? -54.783 -0.599 50.525 1.00 78.81 138 PRO A N 1
ATOM 1098 C CA . PRO A 1 138 ? -54.233 -0.166 49.238 1.00 78.81 138 PRO A CA 1
ATOM 1099 C C . PRO A 1 138 ? -52.877 0.555 49.346 1.00 78.81 138 PRO A C 1
ATOM 1101 O O . PRO A 1 138 ? -52.090 0.522 48.402 1.00 78.81 138 PRO A O 1
ATOM 1104 N N . GLU A 1 139 ? -52.597 1.194 50.483 1.00 76.81 139 GLU A N 1
ATOM 1105 C CA . GLU A 1 139 ? -51.374 1.960 50.745 1.00 76.81 139 GLU A CA 1
ATOM 1106 C C . GLU A 1 139 ? -50.213 1.093 51.268 1.00 76.81 139 GLU A C 1
ATOM 1108 O O . GLU A 1 139 ? -49.051 1.499 51.160 1.00 76.81 139 GLU A O 1
ATOM 1113 N N . GLY A 1 140 ? -50.491 -0.096 51.823 1.00 83.81 140 GLY A N 1
ATOM 1114 C CA . GLY A 1 140 ? -49.458 -0.983 52.359 1.00 83.81 140 GLY A CA 1
ATOM 1115 C C . GLY A 1 140 ? -49.959 -2.085 53.297 1.00 83.81 140 GLY A C 1
ATOM 1116 O O . GLY A 1 140 ? -51.138 -2.435 53.325 1.00 83.81 140 GLY A O 1
ATOM 1117 N N . VAL A 1 141 ? -49.036 -2.652 54.080 1.00 88.94 141 VAL A N 1
ATOM 1118 C CA . VAL A 1 141 ? -49.339 -3.643 55.128 1.00 88.94 141 VAL A CA 1
ATOM 1119 C C . VAL A 1 141 ? -49.125 -2.998 56.492 1.00 88.94 141 VAL A C 1
ATOM 1121 O O . VAL A 1 141 ? -48.004 -2.635 56.840 1.00 88.94 141 VAL A O 1
ATOM 1124 N N . THR A 1 142 ? -50.184 -2.859 57.281 1.00 84.56 142 THR A N 1
ATOM 1125 C CA . THR A 1 142 ? -50.116 -2.320 58.643 1.00 84.56 142 THR A CA 1
ATOM 1126 C C . THR A 1 142 ? -49.966 -3.453 59.651 1.00 84.56 142 THR A C 1
ATOM 1128 O O . THR A 1 142 ? -50.781 -4.372 59.670 1.00 84.56 142 THR A O 1
ATOM 1131 N N . ILE A 1 143 ? -48.937 -3.385 60.497 1.00 86.62 143 ILE A N 1
ATOM 1132 C CA . ILE A 1 143 ? -48.681 -4.296 61.617 1.00 86.62 143 ILE A CA 1
ATOM 1133 C C . ILE A 1 143 ? -48.697 -3.452 62.893 1.00 86.62 143 ILE A C 1
ATOM 1135 O O . ILE A 1 143 ? -47.808 -2.627 63.124 1.00 86.62 143 ILE A O 1
ATOM 1139 N N . GLY A 1 144 ? -49.746 -3.605 63.698 1.00 83.38 144 GLY A N 1
ATOM 1140 C CA . GLY A 1 144 ? -49.956 -2.770 64.876 1.00 83.38 144 GLY A CA 1
ATOM 1141 C C . GLY A 1 144 ? -50.166 -1.299 64.527 1.00 83.38 144 GLY A C 1
ATOM 1142 O O . GLY A 1 144 ? -51.148 -0.945 63.879 1.00 83.38 144 GLY A O 1
ATOM 1143 N N . SER A 1 145 ? -49.245 -0.441 64.972 1.00 79.44 145 SER A N 1
ATOM 1144 C CA . SER A 1 145 ? -49.222 0.998 64.671 1.00 79.44 145 SER A CA 1
ATOM 1145 C C . SER A 1 145 ? -48.342 1.369 63.472 1.00 79.44 145 SER A C 1
ATOM 1147 O O . SER A 1 145 ? -48.334 2.527 63.061 1.00 79.44 145 SER A O 1
ATOM 1149 N N . THR A 1 146 ? -47.589 0.415 62.914 1.00 82.56 146 THR A N 1
ATOM 1150 C CA . THR A 1 146 ? -46.642 0.676 61.823 1.00 82.56 146 THR A CA 1
ATOM 1151 C C . THR A 1 146 ? -47.247 0.259 60.491 1.00 82.56 146 THR A C 1
ATOM 1153 O O . THR A 1 146 ? -47.605 -0.902 60.312 1.00 82.56 146 THR A O 1
ATOM 1156 N N . THR A 1 147 ? -47.327 1.179 59.532 1.00 84.31 147 THR A N 1
ATOM 1157 C CA . THR A 1 147 ? -47.668 0.857 58.139 1.00 84.31 147 THR A CA 1
ATOM 1158 C C . THR A 1 147 ? -46.389 0.694 57.339 1.00 84.31 147 THR A C 1
ATOM 1160 O O . THR A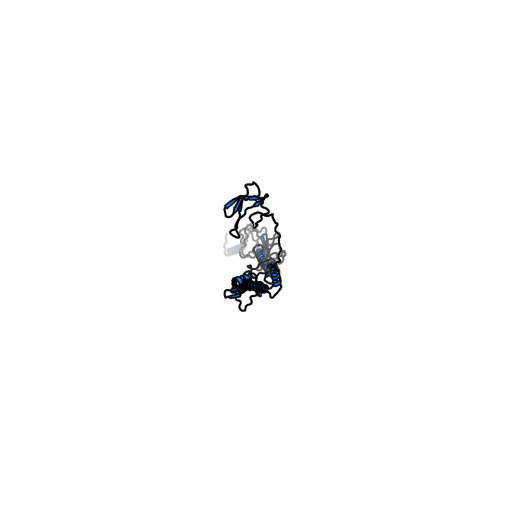 1 147 ? -45.594 1.623 57.284 1.00 84.31 147 THR A O 1
ATOM 1163 N N . LEU A 1 148 ? -46.205 -0.473 56.724 1.00 86.81 148 LEU A N 1
ATOM 1164 C CA . LEU A 1 148 ? -45.172 -0.732 55.727 1.00 86.81 148 LEU A CA 1
ATOM 1165 C C . LEU A 1 148 ? -45.722 -0.330 54.359 1.00 86.81 148 LEU A C 1
ATOM 1167 O O . LEU A 1 148 ? -46.522 -1.058 53.764 1.00 86.81 148 LEU A O 1
ATOM 1171 N N . THR A 1 149 ? -45.317 0.840 53.871 1.00 86.31 149 THR A N 1
ATOM 1172 C CA . THR A 1 149 ? -45.651 1.296 52.517 1.00 86.31 149 THR A CA 1
ATOM 1173 C C . THR A 1 149 ? -44.906 0.474 51.464 1.00 86.31 149 THR A C 1
ATOM 1175 O O . THR A 1 149 ? -43.918 -0.205 51.758 1.00 86.31 149 THR A O 1
ATOM 1178 N N . GLY A 1 150 ? -45.333 0.574 50.200 1.00 79.81 150 GLY A N 1
ATOM 1179 C CA . GLY A 1 150 ? -44.603 -0.036 49.081 1.00 79.81 150 GLY A CA 1
ATOM 1180 C C . GLY A 1 150 ? -43.131 0.399 49.005 1.00 79.81 150 GLY A C 1
ATOM 1181 O O . GLY A 1 150 ? -42.275 -0.410 48.660 1.00 79.81 150 GLY A O 1
ATOM 1182 N N . GLU A 1 151 ? -42.821 1.639 49.392 1.00 81.00 151 GLU A N 1
ATOM 1183 C CA . GLU A 1 151 ? -41.455 2.174 49.427 1.00 81.00 151 GLU A CA 1
ATOM 1184 C C . GLU A 1 151 ? -40.619 1.567 50.563 1.00 81.00 151 GLU A C 1
ATOM 1186 O O . GLU A 1 151 ? -39.490 1.128 50.341 1.00 81.00 151 GLU A O 1
ATOM 1191 N N . GLN A 1 152 ? -41.182 1.464 51.770 1.00 82.62 152 GLN A N 1
ATOM 1192 C CA . GLN A 1 152 ? -40.501 0.839 52.911 1.00 82.62 152 GLN A CA 1
ATOM 1193 C C . GLN A 1 152 ? -40.280 -0.660 52.686 1.00 82.62 152 GLN A C 1
ATOM 1195 O O . GLN A 1 152 ? -39.214 -1.194 53.008 1.00 82.62 152 GLN A O 1
ATOM 1200 N N . LEU A 1 153 ? -41.258 -1.338 52.082 1.00 81.44 153 LEU A N 1
ATOM 1201 C CA . LEU A 1 153 ? -41.118 -2.731 51.677 1.00 81.44 153 LEU A CA 1
ATOM 1202 C C . LEU A 1 153 ? -40.021 -2.882 50.613 1.00 81.44 153 LEU A C 1
ATOM 1204 O O . LEU A 1 153 ? -39.147 -3.730 50.769 1.00 81.44 153 LEU A O 1
ATOM 1208 N N . ALA A 1 154 ? -39.995 -2.028 49.585 1.00 77.06 154 ALA A N 1
ATOM 1209 C CA . ALA A 1 154 ? -38.947 -2.039 48.561 1.00 77.06 154 ALA A CA 1
ATOM 1210 C C . ALA A 1 154 ? -37.545 -1.777 49.144 1.00 77.06 154 ALA A C 1
ATOM 1212 O O . ALA A 1 154 ? -36.590 -2.458 48.774 1.00 77.06 154 ALA A O 1
ATOM 1213 N N . SER A 1 155 ? -37.419 -0.847 50.097 1.00 79.50 155 SER A N 1
ATOM 1214 C CA . SER A 1 155 ? -36.168 -0.585 50.825 1.00 79.50 155 SER A CA 1
ATOM 1215 C C . SER A 1 155 ? -35.696 -1.808 51.624 1.00 79.50 155 SER A C 1
ATOM 1217 O O . SER A 1 155 ? -34.517 -2.172 51.589 1.00 79.50 155 SER A O 1
ATOM 1219 N N . THR A 1 156 ? -36.625 -2.509 52.278 1.00 78.50 156 THR A N 1
ATOM 1220 C CA . THR A 1 156 ? -36.337 -3.746 53.022 1.00 78.50 156 THR A CA 1
ATOM 1221 C C . THR A 1 156 ? -35.898 -4.882 52.088 1.00 78.50 156 THR A C 1
ATOM 1223 O O . THR A 1 156 ? -34.932 -5.588 52.371 1.00 78.50 156 THR A O 1
ATOM 1226 N N . ILE A 1 157 ? -36.555 -5.032 50.933 1.00 81.44 157 ILE A N 1
ATOM 1227 C CA . ILE A 1 157 ? -36.177 -6.016 49.905 1.00 81.44 157 ILE A CA 1
ATOM 1228 C C . ILE A 1 157 ? -34.791 -5.692 49.323 1.00 81.44 157 ILE A C 1
ATOM 1230 O O . ILE A 1 157 ? -33.988 -6.595 49.104 1.00 81.44 157 ILE A O 1
ATOM 1234 N N . SER A 1 158 ? -34.485 -4.410 49.109 1.00 77.44 158 SER A N 1
ATOM 1235 C CA . SER A 1 158 ? -33.181 -3.955 48.608 1.00 77.44 158 SER A CA 1
ATOM 1236 C C . SER A 1 158 ? -32.040 -4.261 49.589 1.00 77.44 158 SER A C 1
ATOM 1238 O O . SER A 1 158 ? -30.967 -4.707 49.184 1.00 77.44 158 SER A O 1
ATOM 1240 N N . THR A 1 159 ? -32.279 -4.082 50.891 1.00 78.25 159 THR A N 1
ATOM 1241 C CA . THR A 1 159 ? -31.270 -4.305 51.940 1.00 78.25 159 THR A CA 1
ATOM 1242 C C . THR A 1 159 ? -31.085 -5.777 52.320 1.00 78.25 159 THR A C 1
ATOM 1244 O O . THR A 1 159 ? -29.988 -6.159 52.725 1.00 78.25 159 THR A O 1
ATOM 1247 N N . SER A 1 160 ? -32.108 -6.623 52.155 1.00 75.69 160 SER A N 1
ATOM 1248 C CA . SER A 1 160 ? -32.062 -8.058 52.483 1.00 75.69 160 SER A CA 1
ATOM 1249 C C . SER A 1 160 ? -32.644 -8.928 51.361 1.00 75.69 160 SER A C 1
ATOM 1251 O O . SER A 1 160 ? -33.591 -9.696 51.533 1.00 75.69 160 SER A O 1
ATOM 1253 N N . SER A 1 161 ? -32.052 -8.818 50.175 1.00 70.62 161 SER A N 1
ATOM 1254 C CA . SER A 1 161 ? -32.555 -9.451 48.948 1.00 70.62 161 SER A CA 1
ATOM 1255 C C . SER A 1 161 ? -32.485 -10.983 48.931 1.00 70.62 161 SER A C 1
ATOM 1257 O O . SER A 1 161 ? -33.218 -11.618 48.181 1.00 70.62 161 SER A O 1
ATOM 1259 N N . LYS A 1 162 ? -31.641 -11.604 49.767 1.00 71.06 162 LYS A N 1
ATOM 1260 C CA . LYS A 1 162 ? -31.443 -13.068 49.791 1.00 71.06 162 LYS A CA 1
ATOM 1261 C C . LYS A 1 162 ? -32.628 -13.865 50.351 1.00 71.06 162 LYS A C 1
ATOM 1263 O O . LYS A 1 162 ? -32.632 -15.081 50.205 1.00 71.06 162 LYS A O 1
ATOM 1268 N N . GLY A 1 163 ? -33.578 -13.216 51.025 1.00 66.75 163 GLY A N 1
ATOM 1269 C CA . GLY A 1 163 ? -34.689 -13.884 51.716 1.00 66.75 163 GLY A CA 1
ATOM 1270 C C . GLY A 1 163 ? -36.072 -13.640 51.112 1.00 66.75 163 GLY A C 1
ATOM 1271 O O . GLY A 1 163 ? -37.060 -13.976 51.757 1.00 66.75 163 GLY A O 1
ATOM 1272 N N . VAL A 1 164 ? -36.165 -13.011 49.936 1.00 76.56 164 VAL A N 1
ATOM 1273 C CA . VAL A 1 164 ? -37.441 -12.548 49.371 1.00 76.56 164 VAL A CA 1
ATOM 1274 C C . VAL A 1 164 ? -37.740 -13.264 48.058 1.00 76.56 164 VAL A C 1
ATOM 1276 O O . VAL A 1 164 ? -37.202 -12.900 47.016 1.00 76.56 164 VAL A O 1
ATOM 1279 N N . ASP A 1 165 ? -38.673 -14.215 48.100 1.00 75.00 165 ASP A N 1
ATOM 1280 C CA . ASP A 1 165 ? -39.292 -14.784 46.902 1.00 75.00 165 ASP A CA 1
ATOM 1281 C C . ASP A 1 165 ? -40.626 -14.080 46.626 1.00 75.00 165 ASP A C 1
ATOM 1283 O O . ASP A 1 165 ? -41.576 -14.159 47.409 1.00 75.00 165 ASP A O 1
ATOM 1287 N N . ILE A 1 166 ? -40.717 -13.379 45.494 1.00 78.81 166 ILE A N 1
ATOM 1288 C CA . ILE A 1 166 ? -41.962 -12.734 45.060 1.00 78.81 166 ILE A CA 1
ATOM 1289 C C . ILE A 1 166 ? -42.770 -13.744 44.243 1.00 78.81 166 ILE A C 1
ATOM 1291 O O . ILE A 1 166 ? -42.579 -13.888 43.036 1.00 78.81 166 ILE A O 1
ATOM 1295 N N . ILE A 1 167 ? -43.700 -14.436 44.900 1.00 74.88 167 ILE A N 1
ATOM 1296 C CA . ILE A 1 167 ? -44.575 -15.430 44.266 1.00 74.88 167 ILE A CA 1
ATOM 1297 C C . ILE A 1 167 ? -45.986 -14.846 44.163 1.00 74.88 167 ILE A C 1
ATOM 1299 O O . ILE A 1 167 ? -46.736 -14.830 45.137 1.00 74.88 167 ILE A O 1
ATOM 1303 N N . ALA A 1 168 ? -46.370 -14.361 42.979 1.00 71.56 168 ALA A N 1
ATOM 1304 C CA . ALA A 1 168 ? -47.748 -13.948 42.713 1.00 71.56 168 ALA A CA 1
ATOM 1305 C C . ALA A 1 168 ? -48.157 -14.213 41.252 1.00 71.56 168 ALA A C 1
ATOM 1307 O O . ALA A 1 168 ? -47.352 -13.995 40.347 1.00 71.56 168 ALA A O 1
ATOM 1308 N N . PRO A 1 169 ? -49.425 -14.583 40.974 1.00 74.25 169 PRO A N 1
ATOM 1309 C CA . PRO A 1 169 ? -49.894 -14.848 39.608 1.00 74.25 169 PRO A CA 1
ATOM 1310 C C . PRO A 1 169 ? -49.855 -13.631 38.667 1.00 74.25 169 PRO A C 1
ATOM 1312 O O . PRO A 1 169 ? -49.965 -13.787 37.455 1.00 74.25 169 PRO A O 1
ATOM 1315 N N . LYS A 1 170 ? -49.783 -12.408 39.214 1.00 79.56 170 LYS A N 1
ATOM 1316 C CA . LYS A 1 170 ? -49.882 -11.144 38.462 1.00 79.56 170 LYS A CA 1
ATOM 1317 C C . LYS A 1 170 ? -48.905 -10.079 38.975 1.00 79.56 170 LYS A C 1
ATOM 1319 O O . LYS A 1 170 ? -49.310 -8.948 39.242 1.00 79.56 170 LYS A O 1
ATOM 1324 N N . VAL A 1 171 ? -47.627 -10.425 39.133 1.00 80.94 171 VAL A N 1
ATOM 1325 C CA . VAL A 1 171 ? -46.590 -9.418 39.430 1.00 80.94 171 VAL A CA 1
ATOM 1326 C C . VAL A 1 171 ? -46.535 -8.396 38.286 1.00 80.94 171 VAL A C 1
ATOM 1328 O O . VAL A 1 171 ? -46.439 -8.767 37.118 1.00 80.94 171 VAL A O 1
ATOM 1331 N N . ARG A 1 172 ? -46.609 -7.100 38.613 1.00 74.25 172 ARG A N 1
ATOM 1332 C CA . ARG A 1 172 ? -46.433 -5.988 37.665 1.00 74.25 172 ARG A CA 1
ATOM 1333 C C . ARG A 1 172 ? -45.311 -5.081 38.155 1.00 74.25 172 ARG A C 1
ATOM 1335 O O . ARG A 1 172 ? -45.494 -4.377 39.144 1.00 74.25 172 ARG A O 1
ATOM 1342 N N . VAL A 1 173 ? -44.194 -5.055 37.435 1.00 79.81 173 VAL A N 1
ATOM 1343 C CA . VAL A 1 173 ? -43.110 -4.083 37.634 1.00 79.81 173 VAL A CA 1
ATOM 1344 C C . VAL A 1 173 ? -43.269 -2.994 36.572 1.00 79.81 173 VAL A C 1
ATOM 1346 O O . VAL A 1 173 ? -43.379 -3.304 35.390 1.00 79.81 173 VAL A O 1
ATOM 1349 N N . LYS A 1 174 ? -43.385 -1.728 36.990 1.00 77.00 174 LYS A N 1
ATOM 1350 C CA . LYS A 1 174 ? -43.564 -0.582 36.072 1.00 77.00 174 LYS A CA 1
ATOM 1351 C C . LYS A 1 174 ? -42.240 0.030 35.585 1.00 77.00 174 LYS A C 1
ATOM 1353 O O . LYS A 1 174 ? -42.282 0.846 34.673 1.00 77.00 174 LYS A O 1
ATOM 1358 N N . SER A 1 175 ? -41.118 -0.351 36.191 1.00 74.44 175 SER A N 1
ATOM 1359 C CA . SER A 1 175 ? -39.769 0.167 35.918 1.00 74.44 175 SER A CA 1
ATOM 1360 C C . SER A 1 175 ? -38.840 -0.943 35.417 1.00 74.44 175 SER A C 1
ATOM 1362 O O . SER A 1 175 ? -39.230 -2.113 35.393 1.00 74.44 175 SER A O 1
ATOM 1364 N N . ASP A 1 176 ? -37.607 -0.585 35.056 1.00 79.31 176 ASP A N 1
ATOM 1365 C CA . ASP A 1 176 ? -36.599 -1.542 34.603 1.00 79.31 176 ASP A CA 1
ATOM 1366 C C . ASP A 1 176 ? -36.267 -2.577 35.684 1.00 79.31 176 ASP A C 1
ATOM 1368 O O . ASP A 1 176 ? -36.026 -2.247 36.847 1.00 79.31 176 ASP A O 1
ATOM 1372 N N . MET A 1 177 ? -36.240 -3.852 35.290 1.00 81.06 177 MET A N 1
ATOM 1373 C CA . MET A 1 177 ? -35.795 -4.948 36.162 1.00 81.06 177 MET A CA 1
ATOM 1374 C C . MET A 1 177 ? -34.268 -5.097 36.181 1.00 81.06 177 MET A C 1
ATOM 1376 O O . MET A 1 177 ? -33.717 -5.700 37.101 1.00 81.06 177 MET A O 1
ATOM 1380 N N . ILE A 1 178 ? -33.585 -4.554 35.172 1.00 86.50 178 ILE A N 1
ATOM 1381 C CA . ILE A 1 178 ? -32.128 -4.496 35.064 1.00 86.50 178 ILE A CA 1
ATOM 1382 C C . ILE A 1 178 ? -31.766 -3.020 34.945 1.00 86.50 178 ILE A C 1
ATOM 1384 O O . ILE A 1 178 ? -32.129 -2.380 33.967 1.00 86.50 178 ILE A O 1
ATOM 1388 N N . VAL A 1 179 ? -31.072 -2.491 35.948 1.00 81.88 179 VAL A N 1
ATOM 1389 C CA . VAL A 1 179 ? -30.582 -1.104 35.951 1.00 81.88 179 VAL A CA 1
ATOM 1390 C C . VAL A 1 179 ? -29.154 -1.027 35.407 1.00 81.88 179 VAL A C 1
ATOM 1392 O O . VAL A 1 179 ? -28.457 -2.045 35.335 1.00 81.88 179 VAL A O 1
ATOM 1395 N N . ASP A 1 180 ? -28.691 0.172 35.058 1.00 82.38 180 ASP A N 1
ATOM 1396 C CA . ASP A 1 180 ? -27.318 0.392 34.596 1.00 82.38 180 ASP A CA 1
ATOM 1397 C C . ASP A 1 180 ? -26.288 -0.188 35.578 1.00 82.38 180 ASP A C 1
ATOM 1399 O O . ASP A 1 180 ? -26.351 0.012 36.792 1.00 82.38 180 ASP A O 1
ATOM 1403 N N . GLY A 1 181 ? -25.345 -0.971 35.048 1.00 83.31 181 GLY A N 1
ATOM 1404 C CA . GLY A 1 181 ? -24.329 -1.667 35.843 1.00 83.31 181 GLY A CA 1
ATOM 1405 C C . GLY A 1 181 ? -24.834 -2.883 36.633 1.00 83.31 181 GLY A C 1
ATOM 1406 O O . GLY A 1 181 ? -24.038 -3.540 37.306 1.00 83.31 181 GLY A O 1
ATOM 1407 N N . ALA A 1 182 ? -26.123 -3.245 36.549 1.00 87.00 182 ALA A N 1
ATOM 1408 C CA . ALA A 1 182 ? -26.651 -4.421 37.242 1.00 87.00 182 ALA A CA 1
ATOM 1409 C C . ALA A 1 182 ? -26.045 -5.731 36.725 1.00 87.00 182 ALA A C 1
ATOM 1411 O O . ALA A 1 182 ? -25.889 -6.665 37.512 1.00 87.00 182 ALA A O 1
ATOM 1412 N N . VAL A 1 183 ? -25.661 -5.803 35.449 1.00 90.12 183 VAL A N 1
ATOM 1413 C CA . VAL A 1 183 ? -24.927 -6.935 34.871 1.00 90.12 183 VAL A CA 1
ATOM 1414 C C . VAL A 1 183 ? -23.454 -6.553 34.767 1.00 90.12 183 VAL A C 1
ATOM 1416 O O . VAL A 1 183 ? -23.080 -5.678 33.993 1.00 90.12 183 VAL A O 1
ATOM 1419 N N . THR A 1 184 ? -22.611 -7.209 35.561 1.00 89.38 184 THR A N 1
ATOM 1420 C CA . THR A 1 184 ? -21.150 -7.071 35.506 1.00 89.38 184 THR A CA 1
ATOM 1421 C C . THR A 1 184 ? -20.529 -8.386 35.053 1.00 89.38 184 THR A C 1
ATOM 1423 O O . THR A 1 184 ? -21.172 -9.433 35.131 1.00 89.38 184 THR A O 1
ATOM 1426 N N . ALA A 1 185 ? -19.265 -8.356 34.620 1.00 85.06 185 ALA A N 1
ATOM 1427 C CA . ALA A 1 185 ? -18.566 -9.551 34.142 1.00 85.06 185 ALA A CA 1
ATOM 1428 C C . ALA A 1 185 ? -18.639 -10.728 35.136 1.00 85.06 185 ALA A C 1
ATOM 1430 O O . ALA A 1 185 ? -18.885 -11.855 34.729 1.00 85.06 185 ALA A O 1
ATOM 1431 N N . GLY A 1 186 ? -18.529 -10.469 36.445 1.00 87.06 186 GLY A N 1
ATOM 1432 C CA . GLY A 1 186 ? -18.613 -11.512 37.477 1.00 87.06 186 GLY A CA 1
ATOM 1433 C C . GLY A 1 186 ? -20.001 -12.144 37.661 1.00 87.06 186 GLY A C 1
ATOM 1434 O O . GLY A 1 186 ? -20.105 -13.184 38.303 1.00 87.06 186 GLY A O 1
ATOM 1435 N N . LYS A 1 187 ? -21.066 -11.539 37.116 1.00 90.44 187 LYS A N 1
ATOM 1436 C CA . LYS A 1 187 ? -22.434 -12.092 37.129 1.00 90.44 187 LYS A CA 1
ATOM 1437 C C . LYS A 1 187 ? -22.742 -12.940 35.892 1.00 90.44 187 LYS A C 1
ATOM 1439 O O . LYS A 1 187 ? -23.777 -13.600 35.859 1.00 90.44 187 LYS A O 1
ATOM 1444 N N . LEU A 1 188 ? -21.867 -12.920 34.887 1.00 92.19 188 LEU A N 1
ATOM 1445 C CA . LEU A 1 188 ? -21.989 -13.717 33.673 1.00 92.19 188 LEU A CA 1
ATOM 1446 C C . LEU A 1 188 ? -21.128 -14.971 33.811 1.00 92.19 188 LEU A C 1
ATOM 1448 O O . LEU A 1 188 ? -19.917 -14.894 34.008 1.00 92.19 188 LEU A O 1
ATOM 1452 N N . ALA A 1 189 ? -21.745 -16.144 33.686 1.00 89.62 189 ALA A N 1
ATOM 1453 C CA . ALA A 1 189 ? -20.985 -17.384 33.583 1.00 89.62 189 ALA A CA 1
ATOM 1454 C C . ALA A 1 189 ? -20.179 -17.396 32.272 1.00 89.62 189 ALA A C 1
ATOM 1456 O O . ALA A 1 189 ? -20.615 -16.836 31.259 1.00 89.62 189 ALA A O 1
ATOM 1457 N N . ALA A 1 190 ? -19.018 -18.053 32.263 1.00 88.19 190 ALA A N 1
ATOM 1458 C CA . ALA A 1 190 ? -18.235 -18.216 31.041 1.00 88.19 190 ALA A CA 1
ATOM 1459 C C . ALA A 1 190 ? -19.091 -18.883 29.946 1.00 88.19 190 ALA A C 1
ATOM 1461 O O . ALA A 1 190 ? -19.732 -19.903 30.190 1.00 88.19 190 ALA A O 1
ATOM 1462 N N . GLY A 1 191 ? -19.135 -18.279 28.756 1.00 87.12 191 GLY A N 1
ATOM 1463 C CA . GLY A 1 191 ? -19.954 -18.758 27.636 1.00 87.12 191 GLY A CA 1
ATOM 1464 C C . GLY A 1 191 ? -21.455 -18.449 27.723 1.00 87.12 191 GLY A C 1
ATOM 1465 O O . GLY A 1 191 ? -22.182 -18.812 26.807 1.00 87.12 191 GLY A O 1
ATOM 1466 N N . SER A 1 192 ? -21.935 -17.760 28.769 1.00 92.25 192 SER A N 1
ATOM 1467 C CA . SER A 1 192 ? -23.358 -17.375 28.886 1.00 92.25 192 SER A CA 1
ATOM 1468 C C . SER A 1 192 ? -23.808 -16.336 27.856 1.00 92.25 192 SER A C 1
ATOM 1470 O O . SER A 1 192 ? -24.996 -16.242 27.560 1.00 92.25 192 SER A O 1
ATOM 1472 N N . VAL A 1 193 ? -22.864 -15.574 27.299 1.00 92.62 193 VAL A N 1
ATOM 1473 C CA . VAL A 1 193 ? -23.096 -14.655 26.185 1.00 92.62 193 VAL A CA 1
ATOM 1474 C C . VAL A 1 193 ? -22.385 -15.219 24.962 1.00 92.62 193 VAL A C 1
ATOM 1476 O O . VAL A 1 193 ? -21.156 -15.225 24.887 1.00 92.62 193 VAL A O 1
ATOM 1479 N N . THR A 1 194 ? -23.172 -15.715 24.017 1.00 92.31 194 THR A N 1
ATOM 1480 C CA . THR A 1 194 ? -22.717 -16.236 22.725 1.00 92.31 194 THR A CA 1
ATOM 1481 C C . THR A 1 194 ? -23.040 -15.249 21.604 1.00 92.31 194 THR A C 1
ATOM 1483 O O . THR A 1 194 ? -23.736 -14.256 21.817 1.00 92.31 194 THR A O 1
ATOM 1486 N N . ALA A 1 195 ? -22.563 -15.524 20.388 1.00 89.75 195 ALA A N 1
ATOM 1487 C CA . ALA A 1 195 ? -22.857 -14.689 19.224 1.00 89.75 195 ALA A CA 1
ATOM 1488 C C . ALA A 1 195 ? -24.368 -14.542 18.958 1.00 89.75 195 ALA A C 1
ATOM 1490 O O . ALA A 1 195 ? -24.804 -13.481 18.532 1.00 89.75 195 ALA A O 1
ATOM 1491 N N . GLU A 1 196 ? -25.178 -15.558 19.270 1.00 91.69 196 GLU A N 1
ATOM 1492 C CA . GLU A 1 196 ? -26.639 -15.515 19.099 1.00 91.69 196 GLU A CA 1
ATOM 1493 C C . GLU A 1 196 ? -27.322 -14.538 20.071 1.00 91.69 196 GLU A C 1
ATOM 1495 O O . GLU A 1 196 ? -28.404 -14.028 19.788 1.00 91.69 196 GLU A O 1
ATOM 1500 N N . ASN A 1 197 ? -26.680 -14.239 21.206 1.00 92.31 197 ASN A N 1
ATOM 1501 C CA . ASN A 1 197 ? -27.171 -13.265 22.181 1.00 92.31 197 ASN A CA 1
ATOM 1502 C C . ASN A 1 197 ? -26.827 -11.814 21.797 1.00 92.31 197 ASN A C 1
ATOM 1504 O O . ASN A 1 197 ? -27.326 -10.887 22.433 1.00 92.31 197 ASN A O 1
ATOM 1508 N N . ILE A 1 198 ? -25.970 -11.606 20.789 1.00 92.31 198 ILE A N 1
ATOM 1509 C CA . ILE A 1 198 ? -25.442 -10.296 20.400 1.00 92.31 198 ILE A CA 1
ATOM 1510 C C . ILE A 1 198 ? -25.959 -9.947 19.003 1.00 92.31 198 ILE A C 1
ATOM 1512 O O . ILE A 1 198 ? -25.597 -10.574 18.010 1.00 92.31 198 ILE A O 1
ATOM 1516 N N . GLN A 1 199 ? -26.783 -8.903 18.903 1.00 92.12 199 GLN A N 1
ATOM 1517 C CA . GLN A 1 199 ? -27.213 -8.399 17.598 1.00 92.12 199 GLN A CA 1
ATOM 1518 C C . GLN A 1 199 ? -26.017 -7.884 16.788 1.00 92.12 199 GLN A C 1
ATOM 1520 O O . GLN A 1 199 ? -25.070 -7.309 17.333 1.00 92.12 199 GLN A O 1
ATOM 1525 N N . ALA A 1 200 ? -26.077 -8.050 15.466 1.00 90.06 200 ALA A N 1
ATOM 1526 C CA . ALA A 1 200 ? -25.058 -7.514 14.574 1.00 90.06 200 ALA A CA 1
ATOM 1527 C C . ALA A 1 200 ? -24.911 -5.994 14.784 1.00 90.06 200 ALA A C 1
ATOM 1529 O O . ALA A 1 200 ? -25.887 -5.253 14.709 1.00 90.06 200 ALA A O 1
ATOM 1530 N N . GLY A 1 201 ? -23.687 -5.540 15.069 1.00 86.94 201 GLY A N 1
ATOM 1531 C CA . GLY A 1 201 ? -23.386 -4.131 15.345 1.00 86.94 201 GLY A CA 1
ATOM 1532 C C . GLY A 1 201 ? -23.609 -3.670 16.792 1.00 86.94 201 GLY A C 1
ATOM 1533 O O . GLY A 1 201 ? -23.321 -2.516 17.086 1.00 86.94 201 GLY A O 1
ATOM 1534 N N . ALA A 1 202 ? -24.056 -4.538 17.710 1.00 91.38 202 ALA A N 1
ATOM 1535 C CA . ALA A 1 202 ? -24.229 -4.175 19.124 1.00 91.38 202 ALA A CA 1
ATOM 1536 C C . ALA A 1 202 ? -22.898 -3.893 19.853 1.00 91.38 202 ALA A C 1
ATOM 1538 O O . ALA A 1 202 ? -22.873 -3.144 20.826 1.00 91.38 202 ALA A O 1
ATOM 1539 N N . ILE A 1 203 ? -21.790 -4.472 19.375 1.00 91.12 203 ILE A N 1
ATOM 1540 C CA . ILE A 1 203 ? -20.429 -4.192 19.847 1.00 91.12 203 ILE A CA 1
ATOM 1541 C C . ILE A 1 203 ? -19.676 -3.477 18.720 1.00 91.12 203 ILE A C 1
ATOM 1543 O O . ILE A 1 203 ? -19.289 -4.099 17.729 1.00 91.12 203 ILE A O 1
ATOM 1547 N N . THR A 1 204 ? -19.493 -2.165 18.854 1.00 89.81 204 THR A N 1
ATOM 1548 C CA . THR A 1 204 ? -18.719 -1.335 17.920 1.00 89.81 204 THR A CA 1
ATOM 1549 C C . THR A 1 204 ? -17.247 -1.255 18.333 1.00 89.81 204 THR A C 1
ATOM 1551 O O . THR A 1 204 ? -16.890 -1.572 19.466 1.00 89.81 204 THR A O 1
ATOM 1554 N N . GLY A 1 205 ? -16.368 -0.845 17.410 1.00 88.31 205 GLY A N 1
ATOM 1555 C CA . GLY A 1 205 ? -14.916 -0.831 17.643 1.00 88.31 205 GLY A CA 1
ATOM 1556 C C . GLY A 1 205 ? -14.476 0.015 18.845 1.00 88.31 205 GLY A C 1
ATOM 1557 O O . GLY A 1 205 ? -13.555 -0.375 19.550 1.00 88.31 205 GLY A O 1
ATOM 1558 N N . ASP A 1 206 ? -15.176 1.113 19.144 1.00 87.81 206 ASP A N 1
ATOM 1559 C CA . ASP A 1 206 ? -14.942 1.958 20.326 1.00 87.81 206 ASP A CA 1
ATOM 1560 C C . ASP A 1 206 ? -15.345 1.290 21.655 1.00 87.81 206 ASP A C 1
ATOM 1562 O O . ASP A 1 206 ? -14.967 1.768 22.722 1.00 87.81 206 ASP A O 1
ATOM 1566 N N . LYS A 1 207 ? -16.111 0.189 21.611 1.00 88.50 207 LYS A N 1
ATOM 1567 C CA . LYS A 1 207 ? -16.488 -0.626 22.780 1.00 88.50 207 LYS A CA 1
ATOM 1568 C C . LYS A 1 207 ? -15.534 -1.792 23.030 1.00 88.50 207 LYS A C 1
ATOM 1570 O O . LYS A 1 207 ? -15.698 -2.500 24.021 1.00 88.50 207 LYS A O 1
ATOM 1575 N N . ILE A 1 208 ? -14.558 -2.008 22.148 1.00 89.19 208 ILE A N 1
ATOM 1576 C CA . ILE A 1 208 ? -13.577 -3.085 22.266 1.00 89.19 208 ILE A CA 1
ATOM 1577 C C . ILE A 1 208 ? -12.273 -2.489 22.791 1.00 89.19 208 ILE A C 1
ATOM 1579 O O . ILE A 1 208 ? -11.609 -1.715 22.107 1.00 89.19 208 ILE A O 1
ATOM 1583 N N . SER A 1 209 ? -11.880 -2.888 24.001 1.00 87.38 209 SER A N 1
ATOM 1584 C CA . SER A 1 209 ? -10.514 -2.655 24.465 1.00 87.38 209 SER A CA 1
ATOM 1585 C C . SER A 1 209 ? -9.584 -3.579 23.690 1.00 87.38 209 SER A C 1
ATOM 1587 O O . SER A 1 209 ? -9.684 -4.801 23.799 1.00 87.38 209 SER A O 1
ATOM 1589 N N . VAL A 1 210 ? -8.697 -2.998 22.891 1.00 87.25 210 VAL A N 1
ATOM 1590 C CA . VAL A 1 210 ? -7.718 -3.757 22.116 1.00 87.25 210 VAL A CA 1
ATOM 1591 C C . VAL A 1 210 ? -6.471 -3.944 22.970 1.00 87.25 210 VAL A C 1
ATOM 1593 O O . VAL A 1 210 ? -5.669 -3.027 23.111 1.00 87.25 210 VAL A O 1
ATOM 1596 N N . ASP A 1 211 ? -6.343 -5.124 23.570 1.00 88.00 211 ASP A N 1
ATOM 1597 C CA . ASP A 1 211 ? -5.165 -5.524 24.337 1.00 88.00 211 ASP A CA 1
ATOM 1598 C C . ASP A 1 211 ? -4.224 -6.430 23.523 1.00 88.00 211 ASP A C 1
ATOM 1600 O O . ASP A 1 211 ? -4.546 -6.899 22.426 1.00 88.00 211 ASP A O 1
ATOM 1604 N N . ASP A 1 212 ? -3.042 -6.702 24.078 1.00 85.75 212 ASP A N 1
ATOM 1605 C CA . ASP A 1 212 ? -2.035 -7.556 23.443 1.00 85.75 212 ASP A CA 1
ATOM 1606 C C . ASP A 1 212 ? -2.543 -8.975 23.160 1.00 85.75 212 ASP A C 1
ATOM 1608 O O . ASP A 1 212 ? -2.074 -9.618 22.221 1.00 85.75 212 ASP A O 1
ATOM 1612 N N . ALA A 1 213 ? -3.475 -9.498 23.960 1.00 85.06 213 ALA A N 1
ATOM 1613 C CA . ALA A 1 213 ? -4.022 -10.836 23.766 1.00 85.06 213 ALA A CA 1
ATOM 1614 C C . ALA A 1 213 ? -4.977 -10.877 22.565 1.00 85.06 213 ALA A C 1
ATOM 1616 O O . ALA A 1 213 ? -4.939 -11.828 21.777 1.00 85.06 213 ALA A O 1
ATOM 1617 N N . LEU A 1 214 ? -5.798 -9.842 22.384 1.00 85.50 214 LEU A N 1
ATOM 1618 C CA . LEU A 1 214 ? -6.634 -9.667 21.204 1.00 85.50 214 LEU A CA 1
ATOM 1619 C C . LEU A 1 214 ? -5.770 -9.462 19.959 1.00 85.50 214 LEU A C 1
ATOM 1621 O O . LEU A 1 214 ? -6.004 -10.127 18.951 1.00 85.50 214 LEU A O 1
ATOM 1625 N N . ILE A 1 215 ? -4.738 -8.615 20.042 1.00 83.06 215 ILE A N 1
ATOM 1626 C CA . ILE A 1 215 ? -3.777 -8.422 18.949 1.00 83.06 215 ILE A CA 1
ATOM 1627 C C . ILE A 1 215 ? -3.111 -9.753 18.604 1.00 83.06 215 ILE A C 1
ATOM 1629 O O . ILE A 1 215 ? -3.138 -10.134 17.442 1.00 83.06 215 ILE A O 1
ATOM 1633 N N . LYS A 1 216 ? -2.603 -10.510 19.585 1.00 80.19 216 LYS A N 1
ATOM 1634 C CA . LYS A 1 216 ? -2.010 -11.842 19.363 1.00 80.19 216 LYS A CA 1
ATOM 1635 C C . LYS A 1 216 ? -2.974 -12.820 18.698 1.00 80.19 216 LYS A C 1
ATOM 1637 O O . LYS A 1 216 ? -2.560 -13.572 17.828 1.00 80.19 216 LYS A O 1
ATOM 1642 N N . ASN A 1 217 ? -4.252 -12.819 19.071 1.00 82.81 217 ASN A N 1
ATOM 1643 C CA . ASN A 1 217 ? -5.251 -13.674 18.422 1.00 82.81 217 ASN A CA 1
ATOM 1644 C C . ASN A 1 217 ? -5.564 -13.236 16.984 1.00 82.81 217 ASN A C 1
ATOM 1646 O O . ASN A 1 217 ? -5.833 -14.079 16.128 1.00 82.81 217 ASN A O 1
ATOM 1650 N N . LEU A 1 218 ? -5.534 -11.931 16.707 1.00 81.62 218 LEU A N 1
ATOM 1651 C CA . LEU A 1 218 ? -5.693 -11.392 15.358 1.00 81.62 218 LEU A CA 1
ATOM 1652 C C . LEU A 1 218 ? -4.456 -11.670 14.494 1.00 81.62 218 LEU A C 1
ATOM 1654 O O . LEU A 1 218 ? -4.607 -12.034 13.330 1.00 81.62 218 LEU A O 1
ATOM 1658 N N . THR A 1 219 ? -3.253 -11.556 15.058 1.00 73.06 219 THR A N 1
ATOM 1659 C CA . THR A 1 219 ? -1.985 -11.816 14.365 1.00 73.06 219 THR A CA 1
ATOM 1660 C C . THR A 1 219 ? -1.667 -13.301 14.231 1.00 73.06 219 THR A C 1
ATOM 1662 O O . THR A 1 219 ? -0.981 -13.679 13.293 1.00 73.06 219 THR A O 1
ATOM 1665 N N . ALA A 1 220 ? -2.212 -14.165 15.089 1.00 74.50 220 ALA A N 1
ATOM 1666 C CA . ALA A 1 220 ? -2.117 -15.619 14.941 1.00 74.50 220 ALA A CA 1
ATOM 1667 C C . ALA A 1 220 ? -2.954 -16.167 13.768 1.00 74.50 220 ALA A C 1
ATOM 1669 O O . ALA A 1 220 ? -2.863 -17.348 13.442 1.00 74.50 220 ALA A O 1
ATOM 1670 N N . ARG A 1 221 ? -3.798 -15.338 13.138 1.00 76.25 221 ARG A N 1
ATOM 1671 C CA . ARG A 1 221 ? -4.508 -15.701 11.909 1.00 76.25 221 ARG A CA 1
ATOM 1672 C C . ARG A 1 221 ? -3.678 -15.268 10.706 1.00 76.25 221 ARG A C 1
ATOM 1674 O O . ARG A 1 221 ? -3.818 -14.135 10.245 1.00 76.25 221 ARG A O 1
ATOM 1681 N N . ASP A 1 222 ? -2.896 -16.200 10.166 1.00 74.06 222 ASP A N 1
ATOM 1682 C CA . ASP A 1 222 ? -2.024 -16.005 8.994 1.00 74.06 222 ASP A CA 1
ATOM 1683 C C . ASP A 1 222 ? -2.715 -15.245 7.851 1.00 74.06 222 ASP A C 1
ATOM 1685 O O . A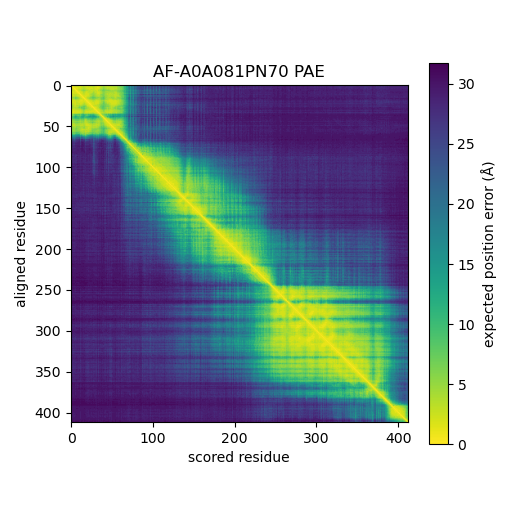SP A 1 222 ? -2.165 -14.295 7.311 1.00 74.06 222 ASP A O 1
ATOM 1689 N N . ALA A 1 223 ? -3.982 -15.552 7.555 1.00 73.31 223 ALA A N 1
ATOM 1690 C CA . ALA A 1 223 ? -4.732 -14.887 6.487 1.00 73.31 223 ALA A CA 1
ATOM 1691 C C . ALA A 1 223 ? -4.943 -13.369 6.694 1.00 73.31 223 ALA A C 1
ATOM 1693 O O . ALA A 1 223 ? -5.087 -12.623 5.722 1.00 73.31 223 ALA A O 1
ATOM 1694 N N . LEU A 1 224 ? -5.014 -12.898 7.946 1.00 78.25 224 LEU A N 1
ATOM 1695 C CA . LEU A 1 224 ? -5.132 -11.469 8.250 1.00 78.25 224 LEU A CA 1
ATOM 1696 C C . LEU A 1 224 ? -3.770 -10.778 8.145 1.00 78.25 224 LEU A C 1
ATOM 1698 O O . LEU A 1 224 ? -3.702 -9.683 7.584 1.00 78.25 224 LEU A O 1
ATOM 1702 N N . ILE A 1 225 ? -2.711 -11.440 8.628 1.00 76.31 225 ILE A N 1
ATOM 1703 C CA . ILE A 1 225 ? -1.322 -11.005 8.449 1.00 76.31 225 ILE A CA 1
ATOM 1704 C C . ILE A 1 225 ? -1.024 -10.883 6.957 1.00 76.31 225 ILE A C 1
ATOM 1706 O O . ILE A 1 225 ? -0.761 -9.780 6.504 1.00 76.31 225 ILE A O 1
ATOM 1710 N N . ASP A 1 226 ? -1.211 -11.940 6.166 1.00 78.38 226 ASP A N 1
ATOM 1711 C CA . ASP A 1 226 ? -0.946 -11.948 4.723 1.00 78.38 226 ASP A CA 1
ATOM 1712 C C . ASP A 1 226 ? -1.620 -10.779 4.001 1.00 78.38 226 ASP A C 1
ATOM 1714 O O . ASP A 1 226 ? -1.030 -10.142 3.128 1.00 78.38 226 ASP A O 1
ATOM 1718 N N . LYS A 1 227 ? -2.855 -10.442 4.385 1.00 77.00 227 LYS A N 1
ATOM 1719 C CA . LYS A 1 227 ? -3.606 -9.341 3.776 1.00 77.00 227 LYS A CA 1
ATOM 1720 C C . LYS A 1 227 ? -3.097 -7.961 4.199 1.00 77.00 227 LYS A C 1
ATOM 1722 O O . LYS A 1 227 ? -3.096 -7.047 3.372 1.00 77.00 227 LYS A O 1
ATOM 1727 N N . LEU A 1 228 ? -2.693 -7.793 5.459 1.00 80.56 228 LEU A N 1
ATOM 1728 C CA . LEU A 1 228 ? -2.101 -6.550 5.966 1.00 80.56 228 LEU A CA 1
ATOM 1729 C C . LEU A 1 228 ? -0.691 -6.354 5.405 1.00 80.56 228 LEU A C 1
ATOM 1731 O O . LEU A 1 228 ? -0.415 -5.313 4.814 1.00 80.56 228 LEU A O 1
ATOM 1735 N N . THR A 1 229 ? 0.147 -7.384 5.481 1.00 78.25 229 THR A N 1
ATOM 1736 C CA . THR A 1 229 ? 1.512 -7.396 4.955 1.00 78.25 229 THR A CA 1
ATOM 1737 C C . THR A 1 229 ? 1.516 -7.224 3.436 1.00 78.25 229 THR A C 1
ATOM 1739 O O . THR A 1 229 ? 2.327 -6.473 2.910 1.00 78.25 229 THR A O 1
ATOM 1742 N N . SER A 1 230 ? 0.564 -7.815 2.704 1.00 78.62 230 SER A N 1
ATOM 1743 C CA . SER A 1 230 ? 0.411 -7.575 1.261 1.00 78.62 230 SER A CA 1
ATOM 1744 C C . SER A 1 230 ? 0.074 -6.114 0.941 1.00 78.62 230 SER A C 1
ATOM 1746 O O . SER A 1 230 ? 0.642 -5.552 0.005 1.00 78.62 230 SER A O 1
ATOM 1748 N N . LYS A 1 231 ? -0.814 -5.476 1.718 1.00 79.31 231 LYS A N 1
ATOM 1749 C CA . LYS A 1 231 ? -1.159 -4.056 1.540 1.00 79.31 231 LYS A CA 1
ATOM 1750 C C . LYS A 1 231 ? 0.011 -3.134 1.862 1.00 79.31 231 LYS A C 1
ATOM 1752 O O . LYS A 1 231 ? 0.252 -2.199 1.105 1.00 79.31 231 LYS A O 1
ATOM 1757 N N . GLU A 1 232 ? 0.720 -3.406 2.951 1.00 78.69 232 GLU A N 1
ATOM 1758 C CA . GLU A 1 232 ? 1.900 -2.652 3.367 1.00 78.69 232 GLU A CA 1
ATOM 1759 C C . GLU A 1 232 ? 3.022 -2.784 2.333 1.00 78.69 232 GLU A C 1
ATOM 1761 O O . GLU A 1 232 ? 3.465 -1.776 1.794 1.00 78.69 232 GLU A O 1
ATOM 1766 N N . ILE A 1 233 ? 3.382 -4.011 1.932 1.00 76.06 233 ILE A N 1
ATOM 1767 C CA . ILE A 1 233 ? 4.376 -4.257 0.877 1.00 76.06 233 ILE A CA 1
ATOM 1768 C C . ILE A 1 233 ? 3.973 -3.556 -0.418 1.00 76.06 233 ILE A C 1
ATOM 1770 O O . ILE A 1 233 ? 4.822 -2.943 -1.056 1.00 76.06 233 ILE A O 1
ATOM 1774 N N . PHE A 1 234 ? 2.703 -3.622 -0.822 1.00 77.25 234 PHE A N 1
ATOM 1775 C CA . PHE A 1 234 ? 2.239 -2.949 -2.033 1.00 77.25 234 PHE A CA 1
ATOM 1776 C C . PHE A 1 234 ? 2.384 -1.424 -1.936 1.00 77.25 234 PHE A C 1
ATOM 1778 O O . PHE A 1 234 ? 2.933 -0.816 -2.853 1.00 77.25 234 PHE A O 1
ATOM 1785 N N . ALA A 1 235 ? 1.956 -0.810 -0.829 1.00 74.38 235 ALA A N 1
ATOM 1786 C CA . ALA A 1 235 ? 2.085 0.630 -0.609 1.00 74.38 235 ALA A CA 1
ATOM 1787 C C . ALA A 1 235 ? 3.557 1.070 -0.579 1.00 74.38 235 ALA A C 1
ATOM 1789 O O . ALA A 1 235 ? 3.945 1.959 -1.333 1.00 74.38 235 ALA A O 1
ATOM 1790 N N . THR A 1 236 ? 4.402 0.373 0.186 1.00 73.25 236 THR A N 1
ATOM 1791 C CA . THR A 1 236 ? 5.841 0.649 0.263 1.00 73.25 236 THR A CA 1
ATOM 1792 C C . THR A 1 236 ? 6.529 0.460 -1.087 1.00 73.25 236 THR A C 1
ATOM 1794 O O . THR A 1 236 ? 7.394 1.252 -1.451 1.00 73.25 236 THR A O 1
ATOM 1797 N N . LYS A 1 237 ? 6.147 -0.555 -1.874 1.00 69.94 237 LYS A N 1
ATOM 1798 C CA . LYS A 1 237 ? 6.710 -0.791 -3.213 1.00 69.94 237 LYS A CA 1
ATOM 1799 C C . LYS A 1 237 ? 6.304 0.306 -4.197 1.00 69.94 237 LYS A C 1
ATOM 1801 O O . LYS A 1 237 ? 7.130 0.719 -5.000 1.00 69.94 237 LYS A O 1
ATOM 1806 N N . ILE A 1 238 ? 5.066 0.797 -4.126 1.00 71.94 238 ILE A N 1
ATOM 1807 C CA . ILE A 1 238 ? 4.584 1.907 -4.960 1.00 71.94 238 ILE A CA 1
ATOM 1808 C C . ILE A 1 238 ? 5.283 3.216 -4.581 1.00 71.94 238 ILE A C 1
ATOM 1810 O O . ILE A 1 238 ? 5.816 3.886 -5.460 1.00 71.94 238 ILE A O 1
ATOM 1814 N N . GLU A 1 239 ? 5.350 3.560 -3.294 1.00 67.62 239 GLU A N 1
ATOM 1815 C CA . GLU A 1 239 ? 6.043 4.769 -2.827 1.00 67.62 239 GLU A CA 1
ATOM 1816 C C . GLU A 1 239 ? 7.543 4.730 -3.135 1.00 67.62 239 GLU A C 1
ATOM 1818 O O . GLU A 1 239 ? 8.112 5.738 -3.556 1.00 67.62 239 GLU A O 1
ATOM 1823 N N . SER A 1 240 ? 8.170 3.556 -3.007 1.00 64.38 240 SER A N 1
ATOM 1824 C CA . SER A 1 240 ? 9.553 3.302 -3.419 1.00 64.38 240 SER A CA 1
ATOM 1825 C C . SER A 1 240 ? 9.761 3.554 -4.913 1.00 64.38 240 SER A C 1
ATOM 1827 O O . SER A 1 240 ? 10.702 4.253 -5.281 1.00 64.38 240 SER A O 1
ATOM 1829 N N . VAL A 1 241 ? 8.891 3.016 -5.769 1.00 63.09 241 VAL A N 1
ATOM 1830 C CA . VAL A 1 241 ? 9.005 3.141 -7.231 1.00 63.09 241 VAL A CA 1
ATOM 1831 C C . VAL A 1 241 ? 8.732 4.572 -7.699 1.00 63.09 241 VAL A C 1
ATOM 1833 O O . VAL A 1 241 ? 9.386 5.042 -8.625 1.00 63.09 241 VAL A O 1
ATOM 1836 N N . VAL A 1 242 ? 7.798 5.276 -7.055 1.00 62.72 242 VAL A N 1
ATOM 1837 C CA . VAL A 1 242 ? 7.453 6.670 -7.377 1.00 62.72 242 VAL A CA 1
ATOM 1838 C C . VAL A 1 242 ? 8.499 7.656 -6.844 1.00 62.72 242 VAL A C 1
ATOM 1840 O O . VAL A 1 242 ? 8.756 8.667 -7.493 1.00 62.72 242 VAL A O 1
ATOM 1843 N N . SER A 1 243 ? 9.136 7.370 -5.703 1.00 57.94 243 SER A N 1
ATOM 1844 C CA . SER A 1 243 ? 10.134 8.271 -5.101 1.00 57.94 243 SER A CA 1
ATOM 1845 C C . SER A 1 243 ? 11.549 8.081 -5.644 1.00 57.94 243 SER A C 1
ATOM 1847 O O . SER A 1 243 ? 12.351 9.012 -5.581 1.00 57.94 243 SER A O 1
ATOM 1849 N N . SER A 1 244 ? 11.892 6.908 -6.186 1.00 57.34 244 SER A N 1
ATOM 1850 C CA . SER A 1 244 ? 13.200 6.705 -6.806 1.00 57.34 244 SER A CA 1
ATOM 1851 C C . SER A 1 244 ? 13.143 7.079 -8.289 1.00 57.34 244 SER A C 1
ATOM 1853 O O . SER A 1 244 ? 12.668 6.302 -9.118 1.00 57.34 244 SER A O 1
ATOM 1855 N N . SER A 1 245 ? 13.711 8.226 -8.660 1.00 55.22 245 SER A N 1
ATOM 1856 C CA . SER A 1 245 ? 13.995 8.592 -10.060 1.00 55.22 245 SER A CA 1
ATOM 1857 C C . SER A 1 245 ? 14.884 7.574 -10.803 1.00 55.22 245 SER A C 1
ATOM 1859 O O . SER A 1 245 ? 15.098 7.702 -12.002 1.00 55.22 245 SER A O 1
ATOM 1861 N N . THR A 1 246 ? 15.375 6.546 -10.105 1.00 60.56 246 THR A N 1
ATOM 1862 C CA . THR A 1 246 ? 16.275 5.495 -10.583 1.00 60.56 246 THR A CA 1
ATOM 1863 C C . THR A 1 246 ? 15.567 4.186 -10.968 1.00 60.56 246 THR A C 1
ATOM 1865 O O . THR A 1 246 ? 16.228 3.247 -11.409 1.00 60.56 246 THR A O 1
ATOM 1868 N N . PHE A 1 247 ? 14.231 4.084 -10.859 1.00 68.12 247 PHE A N 1
ATOM 1869 C CA . PHE A 1 247 ? 13.505 2.846 -11.206 1.00 68.12 247 PHE A CA 1
ATOM 1870 C C . PHE A 1 247 ? 13.790 2.380 -12.644 1.00 68.12 247 PHE A C 1
ATOM 1872 O O . PHE A 1 247 ? 14.020 1.197 -12.895 1.00 68.12 247 PHE A O 1
ATOM 1879 N N . LEU A 1 248 ? 13.834 3.324 -13.587 1.00 73.56 248 LEU A N 1
ATOM 1880 C CA . LEU A 1 248 ? 14.151 3.028 -14.983 1.00 73.56 248 LEU A CA 1
ATOM 1881 C C . LEU A 1 248 ? 15.656 2.891 -15.249 1.00 73.56 248 LEU A C 1
ATOM 1883 O O . LEU A 1 248 ? 16.029 2.364 -16.292 1.00 73.56 248 LEU A O 1
ATOM 1887 N N . GLU A 1 249 ? 16.527 3.294 -14.320 1.00 75.12 249 GLU A N 1
ATOM 1888 C CA . GLU A 1 249 ? 17.974 3.099 -14.465 1.00 75.12 249 GLU A CA 1
ATOM 1889 C C . GLU A 1 249 ? 18.368 1.627 -14.294 1.00 75.12 249 GLU A C 1
ATOM 1891 O O . GLU A 1 249 ? 19.282 1.155 -14.966 1.00 75.12 249 GLU A O 1
ATOM 1896 N N . ALA A 1 250 ? 17.676 0.892 -13.417 1.00 72.44 250 ALA A N 1
ATOM 1897 C CA . ALA A 1 250 ? 17.905 -0.538 -13.193 1.00 72.44 250 ALA A CA 1
ATOM 1898 C C . ALA A 1 250 ? 17.082 -1.447 -14.126 1.00 72.44 250 ALA A C 1
ATOM 1900 O O . ALA A 1 250 ? 17.228 -2.669 -14.083 1.00 72.44 250 ALA A O 1
ATOM 1901 N N . TYR A 1 251 ? 16.198 -0.882 -14.954 1.00 83.50 251 TYR A N 1
ATOM 1902 C CA . TYR A 1 251 ? 15.315 -1.669 -15.806 1.00 83.50 251 TYR A CA 1
ATOM 1903 C C . TYR A 1 251 ? 16.087 -2.356 -16.943 1.00 83.50 251 TYR A C 1
ATOM 1905 O O . TYR A 1 251 ? 16.704 -1.704 -17.785 1.00 83.50 251 TYR A O 1
ATOM 1913 N N . GLN A 1 252 ? 15.983 -3.686 -17.008 1.00 86.44 252 GLN A N 1
ATOM 1914 C CA . GLN A 1 252 ? 16.452 -4.506 -18.123 1.00 86.44 252 GLN A CA 1
ATOM 1915 C C . GLN A 1 252 ? 15.281 -5.333 -18.653 1.00 86.44 252 GLN A C 1
ATOM 1917 O O . GLN A 1 252 ? 14.697 -6.142 -17.932 1.00 86.44 252 GLN A O 1
ATOM 1922 N N . GLY A 1 253 ? 14.898 -5.117 -19.908 1.00 88.56 253 GLY A N 1
ATOM 1923 C CA . GLY A 1 253 ? 13.681 -5.717 -20.446 1.00 88.56 253 GLY A CA 1
ATOM 1924 C C . GLY A 1 253 ? 13.234 -5.113 -21.768 1.00 88.56 253 GLY A C 1
ATOM 1925 O O . GLY A 1 253 ? 14.002 -4.433 -22.443 1.00 88.56 253 GLY A O 1
ATOM 1926 N N . LYS A 1 254 ? 11.985 -5.386 -22.162 1.00 90.19 254 LYS A N 1
ATOM 1927 C CA . LYS A 1 254 ? 11.410 -4.900 -23.422 1.00 90.19 254 LYS A CA 1
ATOM 1928 C C . LYS A 1 254 ? 10.347 -3.831 -23.182 1.00 90.19 254 LYS A C 1
ATOM 1930 O O . LYS A 1 254 ? 9.373 -4.097 -22.484 1.00 90.19 254 LYS A O 1
ATOM 1935 N N . ILE A 1 255 ? 10.478 -2.677 -23.838 1.00 89.44 255 ILE A N 1
ATOM 1936 C CA . ILE A 1 255 ? 9.480 -1.595 -23.834 1.00 89.44 255 ILE A CA 1
ATOM 1937 C C . ILE A 1 255 ? 9.084 -1.296 -25.279 1.00 89.44 255 ILE A C 1
ATOM 1939 O O . ILE A 1 255 ? 9.929 -0.939 -26.096 1.00 89.44 255 ILE A O 1
ATOM 1943 N N . GLY A 1 256 ? 7.804 -1.476 -25.620 1.00 88.88 256 GLY A N 1
ATOM 1944 C CA . GLY A 1 256 ? 7.279 -1.116 -26.946 1.00 88.88 256 GLY A CA 1
ATOM 1945 C C . GLY A 1 256 ? 7.961 -1.815 -28.134 1.00 88.88 256 GLY A C 1
ATOM 1946 O O . GLY A 1 256 ? 7.931 -1.291 -29.240 1.00 88.88 256 GLY A O 1
ATOM 1947 N N . GLY A 1 257 ? 8.600 -2.973 -27.915 1.00 86.69 257 GLY A N 1
ATOM 1948 C CA . GLY A 1 257 ? 9.359 -3.709 -28.937 1.00 86.69 257 GLY A CA 1
ATOM 1949 C C . GLY A 1 257 ? 10.872 -3.450 -28.946 1.00 86.69 257 GLY A C 1
ATOM 1950 O O . GLY A 1 257 ? 11.595 -4.176 -29.629 1.00 86.69 257 GLY A O 1
ATOM 1951 N N . PHE A 1 258 ? 11.364 -2.496 -28.151 1.00 92.00 258 PHE A N 1
ATOM 1952 C CA . PHE A 1 258 ? 12.793 -2.251 -27.945 1.00 92.00 258 PHE A CA 1
ATOM 1953 C C . PHE A 1 258 ? 13.312 -3.004 -26.728 1.00 92.00 258 PHE A C 1
ATOM 1955 O O . PHE A 1 258 ? 12.612 -3.117 -25.727 1.00 92.00 258 PHE A O 1
ATOM 1962 N N . THR A 1 259 ? 14.546 -3.487 -26.800 1.00 91.31 259 THR A N 1
ATOM 1963 C CA . THR A 1 259 ? 15.273 -4.103 -25.688 1.00 91.31 259 THR A CA 1
ATOM 1964 C C . THR A 1 259 ? 16.123 -3.037 -24.996 1.00 91.31 259 THR A C 1
ATOM 1966 O O . THR A 1 259 ? 16.931 -2.393 -25.665 1.00 91.31 259 THR A O 1
ATOM 1969 N N . LEU A 1 260 ? 15.958 -2.869 -23.682 1.00 91.25 260 LEU A N 1
ATOM 1970 C CA . LEU A 1 260 ? 16.738 -1.979 -22.819 1.00 91.25 260 LEU A CA 1
ATOM 1971 C C . LEU A 1 260 ? 17.622 -2.795 -21.870 1.00 91.25 260 LEU A C 1
ATOM 1973 O O . LEU A 1 260 ? 17.160 -3.787 -21.300 1.00 91.25 260 LEU A O 1
ATOM 1977 N N . GLY A 1 261 ? 18.862 -2.352 -21.664 1.00 88.38 261 GLY A N 1
ATOM 1978 C CA . GLY A 1 261 ? 19.753 -2.871 -20.624 1.00 88.38 261 GLY A CA 1
ATOM 1979 C C . GLY A 1 261 ? 21.118 -3.306 -21.152 1.00 88.38 261 GLY A C 1
ATOM 1980 O O . GLY A 1 261 ? 21.598 -2.779 -22.153 1.00 88.38 261 GLY A O 1
ATOM 1981 N N . GLN A 1 262 ? 21.759 -4.244 -20.454 1.00 85.12 262 GLN A N 1
ATOM 1982 C CA . GLN A 1 262 ? 23.082 -4.764 -20.822 1.00 85.12 262 GLN A CA 1
ATOM 1983 C C . GLN A 1 262 ? 22.978 -5.937 -21.812 1.00 85.12 262 GLN A C 1
ATOM 1985 O O . GLN A 1 262 ? 21.998 -6.688 -21.798 1.00 85.12 262 GLN A O 1
ATOM 1990 N N . PHE A 1 263 ? 24.003 -6.113 -22.650 1.00 79.00 263 PHE A N 1
ATOM 1991 C CA . PHE A 1 263 ? 24.154 -7.273 -23.536 1.00 79.00 263 PHE A CA 1
ATOM 1992 C C . PHE A 1 263 ? 25.362 -8.113 -23.125 1.00 79.00 263 PHE A C 1
ATOM 1994 O O . PHE A 1 263 ? 26.339 -7.580 -22.614 1.00 79.00 263 PHE A O 1
ATOM 2001 N N . ASP A 1 264 ? 25.321 -9.411 -23.436 1.00 67.69 264 ASP A N 1
ATOM 2002 C CA . ASP A 1 264 ? 26.293 -10.427 -22.991 1.00 67.69 264 ASP A CA 1
ATOM 2003 C C . ASP A 1 264 ? 27.777 -10.105 -23.277 1.00 67.69 264 ASP A C 1
ATOM 2005 O O . ASP A 1 264 ? 28.658 -10.704 -22.670 1.00 67.69 264 ASP A O 1
ATOM 2009 N N . GLN A 1 265 ? 28.069 -9.211 -24.229 1.00 65.75 265 GLN A N 1
ATOM 2010 C CA . GLN A 1 265 ? 29.428 -8.907 -24.701 1.00 65.75 265 GLN A CA 1
ATOM 2011 C C . GLN A 1 265 ? 29.754 -7.403 -24.765 1.00 65.75 265 GLN A C 1
ATOM 2013 O O . GLN A 1 265 ? 30.819 -7.044 -25.257 1.00 65.75 265 GLN A O 1
ATOM 2018 N N . GLY A 1 266 ? 28.862 -6.523 -24.295 1.00 63.47 266 GLY A N 1
ATOM 2019 C CA . GLY A 1 266 ? 29.044 -5.069 -24.371 1.00 63.47 266 GLY A CA 1
ATOM 2020 C C . GLY A 1 266 ? 29.122 -4.430 -22.988 1.00 63.47 266 GLY A C 1
ATOM 2021 O O . GLY A 1 266 ? 28.292 -4.724 -22.129 1.00 63.47 266 GLY A O 1
ATOM 2022 N N . GLY A 1 267 ? 30.092 -3.536 -22.783 1.00 72.50 267 GLY A N 1
ATOM 2023 C CA . GLY A 1 267 ? 30.055 -2.597 -21.658 1.00 72.50 267 GLY A CA 1
ATOM 2024 C C . GLY A 1 267 ? 28.865 -1.638 -21.783 1.00 72.50 267 GLY A C 1
ATOM 2025 O O . GLY A 1 267 ? 28.314 -1.475 -22.869 1.00 72.50 267 GLY A O 1
ATOM 2026 N N . GLY A 1 268 ? 28.438 -1.031 -20.677 1.00 85.31 268 GLY A N 1
ATOM 2027 C CA . GLY A 1 268 ? 27.370 -0.029 -20.691 1.00 85.31 268 GLY A CA 1
ATOM 2028 C C . GLY A 1 268 ? 25.950 -0.571 -20.881 1.00 85.31 268 GLY A C 1
ATOM 2029 O O . GLY A 1 268 ? 25.677 -1.765 -20.743 1.00 85.31 268 GLY A O 1
ATOM 2030 N N . ARG A 1 269 ? 25.015 0.342 -21.153 1.00 89.19 269 ARG A N 1
ATOM 2031 C CA . ARG A 1 269 ? 23.578 0.085 -21.331 1.00 89.19 269 ARG A CA 1
ATOM 2032 C C . ARG A 1 269 ? 23.137 0.526 -22.716 1.00 89.19 269 ARG A C 1
ATOM 2034 O O . ARG A 1 269 ? 23.606 1.529 -23.245 1.00 89.19 269 ARG A O 1
ATOM 2041 N N . TRP A 1 270 ? 22.178 -0.199 -23.268 1.00 89.88 270 TRP A N 1
ATOM 2042 C CA . TRP A 1 270 ? 21.813 -0.075 -24.667 1.00 89.88 270 TRP A CA 1
ATOM 2043 C C . TRP A 1 270 ? 20.301 -0.044 -24.844 1.00 89.88 270 TRP A C 1
ATOM 2045 O O . TRP A 1 270 ? 19.557 -0.671 -24.088 1.00 89.88 270 TRP A O 1
ATOM 2055 N N . ILE A 1 271 ? 19.865 0.642 -25.896 1.00 93.38 271 ILE A N 1
ATOM 2056 C CA . ILE A 1 271 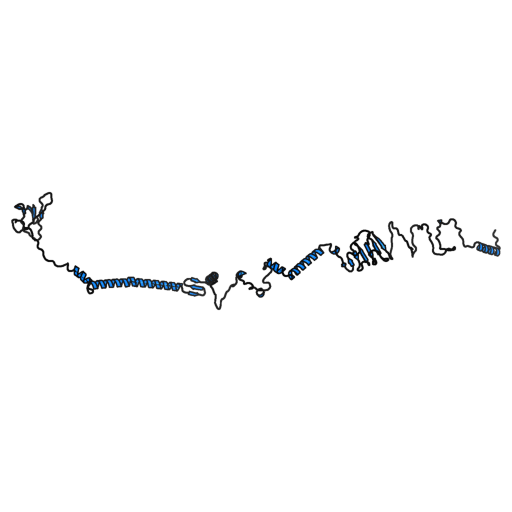? 18.522 0.534 -26.463 1.00 93.38 271 ILE A CA 1
ATOM 2057 C C . ILE A 1 271 ? 18.688 -0.105 -27.840 1.00 93.38 271 ILE A C 1
ATOM 2059 O O . ILE A 1 271 ? 19.394 0.433 -28.688 1.00 93.38 271 ILE A O 1
ATOM 2063 N N . SER A 1 272 ? 18.069 -1.259 -28.080 1.00 93.12 272 SER A N 1
ATOM 2064 C CA . SER A 1 272 ? 18.198 -1.986 -29.352 1.00 93.12 272 SER A CA 1
ATOM 2065 C C . SER A 1 272 ? 16.876 -2.578 -29.825 1.00 93.12 272 SER A C 1
ATOM 2067 O O . SER A 1 272 ? 15.889 -2.608 -29.089 1.00 93.12 272 SER A O 1
ATOM 2069 N N . GLY A 1 273 ? 16.850 -3.072 -31.062 1.00 91.94 273 GLY A N 1
ATOM 2070 C CA . GLY A 1 273 ? 15.738 -3.889 -31.546 1.00 91.94 273 GLY A CA 1
ATOM 2071 C C . GLY A 1 273 ? 15.624 -5.241 -30.822 1.00 91.94 273 GLY A C 1
ATOM 2072 O O . GLY A 1 273 ? 16.443 -5.612 -29.982 1.00 91.94 273 GLY A O 1
ATOM 2073 N N . VAL A 1 274 ? 14.612 -6.038 -31.187 1.00 88.81 274 VAL A N 1
ATOM 2074 C CA . VAL A 1 274 ? 14.482 -7.429 -30.699 1.00 88.81 274 VAL A CA 1
ATOM 2075 C C . VAL A 1 274 ? 15.726 -8.252 -31.047 1.00 88.81 274 VAL A C 1
ATOM 2077 O O . VAL A 1 274 ? 16.204 -9.036 -30.230 1.00 88.81 274 VAL A O 1
ATOM 2080 N N . ASN A 1 275 ? 16.265 -8.050 -32.251 1.00 90.00 275 ASN A N 1
ATOM 2081 C CA . ASN A 1 275 ? 17.599 -8.506 -32.609 1.00 90.00 275 ASN A CA 1
ATOM 2082 C C . ASN A 1 275 ? 18.605 -7.381 -32.328 1.00 90.00 275 ASN A C 1
ATOM 2084 O O . ASN A 1 275 ? 18.656 -6.401 -33.073 1.00 90.00 275 ASN A O 1
ATOM 2088 N N . LYS A 1 276 ? 19.432 -7.563 -31.294 1.00 88.69 276 LYS A N 1
ATOM 2089 C CA . LYS A 1 276 ? 20.461 -6.607 -30.853 1.00 88.69 276 LYS A CA 1
ATOM 2090 C C . LYS A 1 276 ? 21.456 -6.200 -31.950 1.00 88.69 276 LYS A C 1
ATOM 2092 O O . LYS A 1 276 ? 21.975 -5.092 -31.925 1.00 88.69 276 LYS A O 1
ATOM 2097 N N . PHE A 1 277 ? 21.670 -7.038 -32.964 1.00 90.75 277 PHE A N 1
ATOM 2098 C CA . PHE A 1 277 ? 22.555 -6.711 -34.086 1.00 90.75 277 PHE A CA 1
ATOM 2099 C C . PHE A 1 277 ? 21.883 -5.912 -35.212 1.00 90.75 277 PHE A C 1
ATOM 2101 O O . PHE A 1 277 ? 22.571 -5.373 -36.077 1.00 90.75 277 PHE A O 1
ATOM 2108 N N . ALA A 1 278 ? 20.551 -5.843 -35.246 1.00 93.19 278 ALA A N 1
ATOM 2109 C CA . ALA A 1 278 ? 19.838 -5.175 -36.331 1.00 93.19 278 ALA A CA 1
ATOM 2110 C C . ALA A 1 278 ? 19.919 -3.649 -36.216 1.00 93.19 278 ALA A C 1
ATOM 2112 O O . ALA A 1 278 ? 20.113 -2.972 -37.220 1.00 93.19 278 ALA A O 1
ATOM 2113 N N . VAL A 1 279 ? 19.772 -3.116 -35.002 1.00 94.00 279 VAL A N 1
ATOM 2114 C CA . VAL A 1 279 ? 19.837 -1.681 -34.712 1.00 94.00 279 VAL A CA 1
ATOM 2115 C C . VAL A 1 279 ? 20.018 -1.465 -33.215 1.00 94.00 279 VAL A C 1
ATOM 2117 O O . VAL A 1 279 ? 19.465 -2.229 -32.415 1.00 94.00 279 VAL A O 1
ATOM 2120 N N . GLY A 1 280 ? 20.717 -0.401 -32.839 1.00 94.12 280 GLY A N 1
ATOM 2121 C CA . GLY A 1 280 ? 20.687 0.096 -31.473 1.00 94.12 280 GLY A CA 1
ATOM 2122 C C . GLY A 1 280 ? 21.572 1.309 -31.230 1.00 94.12 280 GLY A C 1
ATOM 2123 O O . GLY A 1 280 ? 22.199 1.840 -32.145 1.00 94.12 280 GLY A O 1
ATOM 2124 N N . MET A 1 281 ? 21.561 1.752 -29.976 1.00 93.38 281 MET A N 1
ATOM 2125 C CA . MET A 1 281 ? 22.284 2.906 -29.459 1.00 93.38 281 MET A CA 1
ATOM 2126 C C . MET A 1 281 ? 22.759 2.618 -28.033 1.00 93.38 281 MET A C 1
ATOM 2128 O O . MET A 1 281 ? 22.012 2.047 -27.234 1.00 93.38 281 MET A O 1
ATOM 2132 N N . GLY A 1 282 ? 23.997 2.993 -27.728 1.00 90.75 282 GLY A N 1
ATOM 2133 C CA . GLY A 1 282 ? 24.616 2.844 -26.414 1.00 90.75 282 GLY A CA 1
ATOM 2134 C C . GLY A 1 282 ? 24.561 4.119 -25.586 1.00 90.75 282 GLY A C 1
ATOM 2135 O O . GLY A 1 282 ? 24.447 5.221 -26.116 1.00 90.75 282 GLY A O 1
ATOM 2136 N N . ASN A 1 283 ? 24.694 3.967 -24.271 1.00 89.62 283 ASN A N 1
ATOM 2137 C CA . ASN A 1 283 ? 24.852 5.077 -23.329 1.00 89.62 283 ASN A CA 1
ATOM 2138 C C . ASN A 1 283 ? 26.282 5.660 -23.299 1.00 89.62 283 ASN A C 1
ATOM 2140 O O . ASN A 1 283 ? 26.553 6.528 -22.475 1.00 89.62 283 ASN A O 1
ATOM 2144 N N . GLY A 1 284 ? 27.192 5.173 -24.153 1.00 85.50 284 GLY A N 1
ATOM 2145 C CA . GLY A 1 284 ? 28.580 5.643 -24.254 1.00 85.50 284 GLY A CA 1
ATOM 2146 C C . GLY A 1 284 ? 29.511 5.164 -23.134 1.00 85.50 284 GLY A C 1
ATOM 2147 O O . GLY A 1 284 ? 30.655 5.603 -23.066 1.00 85.50 284 GLY A O 1
ATOM 2148 N N . GLU A 1 285 ? 29.045 4.278 -22.254 1.00 83.81 285 GLU A N 1
ATOM 2149 C CA . GLU A 1 285 ? 29.837 3.748 -21.146 1.00 83.81 285 GLU A CA 1
ATOM 2150 C C . GLU A 1 285 ? 30.749 2.600 -21.614 1.00 83.81 285 GLU A C 1
ATOM 2152 O O . GLU A 1 285 ? 30.308 1.656 -22.269 1.00 83.81 285 GLU A O 1
ATOM 2157 N N . GLY A 1 286 ? 32.034 2.670 -21.266 1.00 79.69 286 GLY A N 1
ATOM 2158 C CA . GLY A 1 286 ? 33.052 1.696 -21.661 1.00 79.69 286 GLY A CA 1
ATOM 2159 C C . GLY A 1 286 ? 34.450 2.317 -21.709 1.00 79.69 286 GLY A C 1
ATOM 2160 O O . GLY A 1 286 ? 34.610 3.524 -21.539 1.00 79.69 286 GLY A O 1
ATOM 2161 N N . TYR A 1 287 ? 35.475 1.491 -21.928 1.00 77.56 287 TYR A N 1
ATOM 2162 C CA . TYR A 1 287 ? 36.850 1.960 -22.131 1.00 77.56 287 TYR A CA 1
ATOM 2163 C C . TYR A 1 287 ? 37.166 2.064 -23.628 1.00 77.56 287 TYR A C 1
ATOM 2165 O O . TYR A 1 287 ? 36.925 1.118 -24.376 1.00 77.56 287 TYR A O 1
ATOM 2173 N N . GLY A 1 288 ? 37.754 3.184 -24.054 1.00 84.81 288 GLY A N 1
ATOM 2174 C CA . GLY A 1 288 ? 38.137 3.428 -25.450 1.00 84.81 288 GLY A CA 1
ATOM 2175 C C . GLY A 1 288 ? 36.975 3.836 -26.363 1.00 84.81 288 GLY A C 1
ATOM 2176 O O . GLY A 1 288 ? 35.872 4.121 -25.899 1.00 84.81 288 GLY A O 1
ATOM 2177 N N . THR A 1 289 ? 37.245 3.878 -27.669 1.00 86.56 289 THR A N 1
ATOM 2178 C CA . THR A 1 289 ? 36.235 4.144 -28.700 1.00 86.56 289 THR A CA 1
ATOM 2179 C C . THR A 1 289 ? 35.303 2.938 -28.821 1.00 86.56 289 THR A C 1
ATOM 2181 O O . THR A 1 289 ? 35.747 1.825 -29.099 1.00 86.56 289 THR A O 1
ATOM 2184 N N . GLN A 1 290 ? 34.017 3.161 -28.566 1.00 86.88 290 GLN A N 1
ATOM 2185 C CA . GLN A 1 290 ? 32.948 2.164 -28.620 1.00 86.88 290 GLN A CA 1
ATOM 2186 C C . GLN A 1 290 ? 31.940 2.567 -29.690 1.00 86.88 290 GLN A C 1
ATOM 2188 O O . GLN A 1 290 ? 31.924 3.712 -30.121 1.00 86.88 290 GLN A O 1
ATOM 2193 N N . THR A 1 291 ? 31.038 1.674 -30.077 1.00 89.44 291 THR A N 1
ATOM 2194 C CA . THR A 1 291 ? 29.957 2.052 -30.991 1.00 89.44 291 THR A CA 1
ATOM 2195 C C . THR A 1 291 ? 28.864 2.827 -30.258 1.00 89.44 291 THR A C 1
ATOM 2197 O O . THR A 1 291 ? 28.257 2.319 -29.318 1.00 89.44 291 THR A O 1
ATOM 2200 N N . ALA A 1 292 ? 28.588 4.055 -30.696 1.00 91.88 292 ALA A N 1
ATOM 2201 C CA . ALA A 1 292 ? 27.549 4.914 -30.132 1.00 91.88 292 ALA A CA 1
ATOM 2202 C C . ALA A 1 292 ? 26.156 4.525 -30.645 1.00 91.88 292 ALA A C 1
ATOM 2204 O O . ALA A 1 292 ? 25.221 4.380 -29.859 1.00 91.88 292 ALA A O 1
ATOM 2205 N N . PHE A 1 293 ? 26.011 4.298 -31.950 1.00 94.19 293 PHE A N 1
ATOM 2206 C CA . PHE A 1 293 ? 24.809 3.710 -32.542 1.00 94.19 293 PHE A CA 1
ATOM 2207 C C . PHE A 1 293 ? 25.145 2.935 -33.815 1.00 94.19 293 PHE A C 1
ATOM 2209 O O . PHE A 1 293 ? 26.146 3.200 -34.482 1.00 94.19 293 PHE A O 1
ATOM 2216 N N . TRP A 1 294 ? 24.292 1.976 -34.170 1.00 94.38 294 TRP A N 1
ATOM 2217 C CA . TRP A 1 294 ? 24.495 1.118 -35.332 1.00 94.38 294 TRP A CA 1
ATOM 2218 C C . TRP A 1 294 ? 23.192 0.694 -35.994 1.00 94.38 294 TRP A C 1
ATOM 2220 O O . TRP A 1 294 ? 22.131 0.620 -35.374 1.00 94.38 294 TRP A O 1
ATOM 2230 N N . ALA A 1 295 ? 23.324 0.311 -37.258 1.00 96.25 295 ALA A N 1
ATOM 2231 C CA . ALA A 1 295 ? 22.344 -0.422 -38.028 1.00 96.25 295 ALA A CA 1
ATOM 2232 C C . ALA A 1 295 ? 23.032 -1.569 -38.780 1.00 96.25 295 ALA A C 1
ATOM 2234 O O . ALA A 1 295 ? 24.135 -1.426 -39.313 1.00 96.25 295 ALA A O 1
ATOM 2235 N N . ASN A 1 296 ? 22.349 -2.710 -38.840 1.00 95.62 296 ASN A N 1
ATOM 2236 C CA . ASN A 1 296 ? 22.766 -3.901 -39.572 1.00 95.62 296 ASN A CA 1
ATOM 2237 C C . ASN A 1 296 ? 24.197 -4.365 -39.227 1.00 95.62 296 ASN A C 1
ATOM 2239 O O . ASN A 1 296 ? 25.009 -4.643 -40.110 1.00 95.62 296 ASN A O 1
ATOM 2243 N N . TRP A 1 297 ? 24.510 -4.448 -37.930 1.00 93.19 297 TRP A N 1
ATOM 2244 C CA . TRP A 1 297 ? 25.840 -4.816 -37.433 1.00 93.19 297 TRP A CA 1
ATOM 2245 C C . TRP A 1 297 ? 26.281 -6.207 -37.905 1.00 93.19 297 TRP A C 1
ATOM 2247 O O . TRP A 1 297 ? 27.458 -6.430 -38.179 1.00 93.19 297 TRP A O 1
ATOM 2257 N N . GLY A 1 298 ? 25.333 -7.139 -38.040 1.00 92.00 298 GLY A N 1
ATOM 2258 C CA . GLY A 1 298 ? 25.577 -8.513 -38.476 1.00 92.00 298 GLY A CA 1
ATOM 2259 C C . GLY A 1 298 ? 25.224 -9.524 -37.390 1.00 92.00 298 GLY A C 1
ATOM 2260 O O . GLY A 1 298 ? 24.069 -9.618 -36.987 1.00 92.00 298 GLY A O 1
ATOM 2261 N N . ASN A 1 299 ? 26.199 -10.318 -36.952 1.00 90.12 299 ASN A N 1
ATOM 2262 C CA . ASN A 1 299 ? 26.008 -11.394 -35.970 1.00 90.12 299 ASN A CA 1
ATOM 2263 C C . ASN A 1 299 ? 27.174 -11.551 -34.973 1.00 90.12 299 ASN A C 1
ATOM 2265 O O . ASN A 1 299 ? 27.161 -12.482 -34.171 1.00 90.12 299 ASN A O 1
ATOM 2269 N N . ASN A 1 300 ? 28.180 -10.674 -35.027 1.00 88.56 300 ASN A N 1
ATOM 2270 C CA . ASN A 1 300 ? 29.383 -10.745 -34.201 1.00 88.56 300 ASN A CA 1
ATOM 2271 C C . ASN A 1 300 ? 29.742 -9.353 -33.670 1.00 88.56 300 ASN A C 1
ATOM 2273 O O . ASN A 1 300 ? 30.083 -8.471 -34.451 1.00 88.56 300 ASN A O 1
ATOM 2277 N N . TRP A 1 301 ? 29.710 -9.154 -32.351 1.00 86.56 301 TRP A N 1
ATOM 2278 C CA . TRP A 1 301 ? 30.050 -7.866 -31.733 1.00 86.56 301 TRP A CA 1
ATOM 2279 C C . TRP A 1 301 ? 31.503 -7.447 -31.951 1.00 86.56 301 TRP A C 1
ATOM 2281 O O . TRP A 1 301 ? 31.786 -6.261 -32.027 1.00 86.56 301 TRP A O 1
ATOM 2291 N N . ASN A 1 302 ? 32.411 -8.403 -32.144 1.00 86.12 302 ASN A N 1
ATOM 2292 C CA . ASN A 1 302 ? 33.828 -8.105 -32.347 1.00 86.12 302 ASN A CA 1
ATOM 2293 C C . ASN A 1 302 ? 34.133 -7.558 -33.747 1.00 86.12 302 ASN A C 1
ATOM 2295 O O . ASN A 1 302 ? 35.241 -7.093 -33.997 1.00 86.12 302 ASN A O 1
ATOM 2299 N N . GLN A 1 303 ? 33.191 -7.665 -34.690 1.00 87.94 303 GLN A N 1
ATOM 2300 C CA . GLN A 1 303 ? 33.421 -7.241 -36.063 1.00 87.94 303 GLN A CA 1
ATOM 2301 C C . GLN A 1 303 ? 32.125 -6.801 -36.742 1.00 87.94 303 GLN A C 1
ATOM 2303 O O . GLN A 1 303 ? 31.270 -7.621 -37.074 1.00 87.94 303 GLN A O 1
ATOM 2308 N N . ALA A 1 304 ? 32.035 -5.505 -37.044 1.00 92.06 304 ALA A N 1
ATOM 2309 C CA . ALA A 1 304 ? 30.965 -4.966 -37.872 1.00 92.06 304 ALA A CA 1
ATOM 2310 C C . ALA A 1 304 ? 30.989 -5.610 -39.270 1.00 92.06 304 ALA A C 1
ATOM 2312 O O . ALA A 1 304 ? 32.008 -5.554 -39.974 1.00 92.06 304 ALA A O 1
ATOM 2313 N N . GLY A 1 305 ? 29.859 -6.190 -39.674 1.00 93.62 305 GLY A N 1
ATOM 2314 C CA . GLY A 1 305 ? 29.688 -6.882 -40.946 1.00 93.62 305 GLY A CA 1
ATOM 2315 C C . GLY A 1 305 ? 29.845 -5.975 -42.176 1.00 93.62 305 GLY A C 1
ATOM 2316 O O . GLY A 1 305 ? 29.875 -4.750 -42.065 1.00 93.62 305 GLY A O 1
ATOM 2317 N N . PRO A 1 306 ? 29.905 -6.554 -43.387 1.00 93.62 306 PRO A N 1
ATOM 2318 C CA . PRO A 1 306 ? 30.184 -5.813 -44.621 1.00 93.62 306 PRO A CA 1
ATOM 2319 C C . PRO A 1 306 ? 29.075 -4.838 -45.024 1.00 93.62 306 PRO A C 1
ATOM 2321 O O . PRO A 1 306 ? 29.300 -3.994 -45.870 1.00 93.62 306 PRO A O 1
ATOM 2324 N N . ARG A 1 307 ? 27.877 -4.943 -44.440 1.00 94.56 307 ARG A N 1
ATOM 2325 C CA . ARG A 1 307 ? 26.754 -4.027 -44.695 1.00 94.56 307 ARG A CA 1
ATOM 2326 C C . ARG A 1 307 ? 26.392 -3.176 -43.478 1.00 94.56 307 ARG A C 1
ATOM 2328 O O . ARG A 1 307 ? 25.281 -2.653 -43.412 1.00 94.56 307 ARG A O 1
ATOM 2335 N N . ALA A 1 308 ? 27.291 -3.110 -42.501 1.00 96.50 308 ALA A N 1
ATOM 2336 C CA . ALA A 1 308 ? 27.062 -2.363 -41.281 1.00 96.50 308 ALA A CA 1
ATOM 2337 C C . ALA A 1 308 ? 27.203 -0.861 -41.524 1.00 96.50 308 ALA A C 1
ATOM 2339 O O . ALA A 1 308 ? 28.060 -0.400 -42.286 1.00 96.50 308 ALA A O 1
ATOM 2340 N N . TRP A 1 309 ? 26.381 -0.112 -40.808 1.00 97.19 309 TRP A N 1
ATOM 2341 C CA . TRP A 1 309 ? 26.483 1.327 -40.690 1.00 97.19 309 TRP A CA 1
ATOM 2342 C C . TRP A 1 309 ? 26.528 1.682 -39.210 1.00 97.19 309 TRP A C 1
ATOM 2344 O O . TRP A 1 309 ? 25.686 1.210 -38.448 1.00 97.19 309 TRP A O 1
ATOM 2354 N N . HIS A 1 310 ? 27.525 2.448 -38.785 1.00 95.25 310 HIS A N 1
ATOM 2355 C CA . HIS A 1 310 ? 27.681 2.803 -37.378 1.00 95.25 310 HIS A CA 1
ATOM 2356 C C . HIS A 1 310 ? 28.424 4.118 -37.203 1.00 95.25 310 HIS A C 1
ATOM 2358 O O . HIS A 1 310 ? 29.143 4.569 -38.097 1.00 95.25 310 HIS A O 1
ATOM 2364 N N . VAL A 1 311 ? 28.224 4.713 -36.034 1.00 95.81 311 VAL A N 1
ATOM 2365 C CA . VAL A 1 311 ? 29.023 5.823 -35.528 1.00 95.81 311 VAL A CA 1
ATOM 2366 C C . VAL A 1 311 ? 29.600 5.406 -34.194 1.00 95.81 311 VAL A C 1
ATOM 2368 O O . VAL A 1 311 ? 28.886 4.857 -33.350 1.00 95.81 311 VAL A O 1
ATOM 2371 N N . ASP A 1 312 ? 30.883 5.672 -34.022 1.00 93.69 312 ASP A N 1
ATOM 2372 C CA . ASP A 1 312 ? 31.592 5.397 -32.787 1.00 93.69 312 ASP A CA 1
ATOM 2373 C C . ASP A 1 312 ? 31.558 6.600 -31.827 1.00 93.69 312 ASP A C 1
ATOM 2375 O O . ASP A 1 312 ? 31.157 7.708 -32.183 1.00 93.69 312 ASP A O 1
ATOM 2379 N N . THR A 1 313 ? 31.927 6.386 -30.564 1.00 92.56 313 THR A N 1
ATOM 2380 C CA . THR A 1 313 ? 31.859 7.384 -29.485 1.00 92.56 313 THR A CA 1
ATOM 2381 C C . THR A 1 313 ? 32.833 8.547 -29.666 1.00 92.56 313 THR A C 1
ATOM 2383 O O . THR A 1 313 ? 32.677 9.567 -28.998 1.00 92.56 313 THR A O 1
ATOM 2386 N N . ASP A 1 314 ? 33.797 8.436 -30.581 1.00 93.69 314 ASP A N 1
ATOM 2387 C CA . ASP A 1 314 ? 34.666 9.531 -31.026 1.00 93.69 314 ASP A CA 1
ATOM 2388 C C . ASP A 1 314 ? 34.055 10.369 -32.168 1.00 93.69 314 ASP A C 1
ATOM 2390 O O . ASP A 1 314 ? 34.656 11.344 -32.622 1.00 93.69 314 ASP A O 1
ATOM 2394 N N . GLY A 1 315 ? 32.848 10.013 -32.619 1.00 93.12 315 GLY A N 1
ATOM 2395 C CA . GLY A 1 315 ? 32.102 10.704 -33.665 1.00 93.12 315 GLY A CA 1
ATOM 2396 C C . GLY A 1 315 ? 32.441 10.255 -35.086 1.00 93.12 315 GLY A C 1
ATOM 2397 O O . GLY A 1 315 ? 31.865 10.792 -36.035 1.00 93.12 315 GLY A O 1
ATOM 2398 N N . GLN A 1 316 ? 33.338 9.281 -35.271 1.00 94.44 316 GLN A N 1
ATOM 2399 C CA . GLN A 1 316 ? 33.643 8.757 -36.598 1.00 94.44 316 GLN A CA 1
ATOM 2400 C C . GLN A 1 316 ? 32.486 7.912 -37.132 1.00 94.44 316 GLN A C 1
ATOM 2402 O O . GLN A 1 316 ? 31.962 7.029 -36.454 1.00 94.44 316 GLN A O 1
ATOM 2407 N N . MET A 1 317 ? 32.089 8.185 -38.375 1.00 95.56 317 MET A N 1
ATOM 2408 C CA . MET A 1 317 ? 31.018 7.472 -39.064 1.00 95.56 317 MET A CA 1
ATOM 2409 C C . MET A 1 317 ? 31.590 6.489 -40.077 1.00 95.56 317 MET A C 1
ATOM 2411 O O . MET A 1 317 ? 32.372 6.853 -40.954 1.00 95.56 317 MET A O 1
ATOM 2415 N N . TYR A 1 318 ? 31.109 5.254 -40.010 1.00 95.69 318 TYR A N 1
ATOM 2416 C CA . TYR A 1 318 ? 31.528 4.161 -40.868 1.00 95.69 318 TYR A CA 1
ATOM 2417 C C . TYR A 1 318 ? 30.329 3.588 -41.618 1.00 95.69 318 TYR A C 1
ATOM 2419 O O . TYR A 1 318 ? 29.461 2.922 -41.049 1.00 95.69 318 TYR A O 1
ATOM 2427 N N . CYS A 1 319 ? 30.310 3.804 -42.931 1.00 95.88 319 CYS A N 1
ATOM 2428 C CA . CYS A 1 319 ? 29.358 3.186 -43.843 1.00 95.88 319 CYS A CA 1
ATOM 2429 C C . CYS A 1 319 ? 30.068 2.109 -44.663 1.00 95.88 319 CYS A C 1
ATOM 2431 O O . CYS A 1 319 ? 30.857 2.430 -45.546 1.00 95.88 319 CYS A O 1
ATOM 2433 N N . LYS A 1 320 ? 29.808 0.828 -44.371 1.00 95.25 320 LYS A N 1
ATOM 2434 C CA . LYS A 1 320 ? 30.409 -0.293 -45.120 1.00 95.25 320 LYS A CA 1
ATOM 2435 C C . LYS A 1 320 ? 29.606 -0.692 -46.366 1.00 95.25 320 LYS A C 1
ATOM 2437 O O . LYS A 1 320 ? 30.041 -1.557 -47.115 1.00 95.25 320 LYS A O 1
ATOM 2442 N N . ASN A 1 321 ? 28.457 -0.055 -46.588 1.00 95.44 321 ASN A N 1
ATOM 2443 C CA . ASN A 1 321 ? 27.583 -0.264 -47.741 1.00 95.44 321 ASN A CA 1
ATOM 2444 C C . ASN A 1 321 ? 27.355 1.053 -48.505 1.00 95.44 321 ASN A C 1
ATOM 2446 O O . ASN A 1 321 ? 27.974 2.071 -48.197 1.00 95.44 321 ASN A O 1
ATOM 2450 N N . ASP A 1 322 ? 26.433 1.044 -49.465 1.00 94.56 322 ASP A N 1
ATOM 2451 C CA . ASP A 1 322 ? 26.059 2.232 -50.229 1.00 94.56 322 ASP A CA 1
ATOM 2452 C C . ASP A 1 322 ? 25.391 3.314 -49.364 1.00 94.56 322 ASP A C 1
ATOM 2454 O O . ASP A 1 322 ? 24.513 3.032 -48.544 1.00 94.56 322 ASP A O 1
ATOM 2458 N N . ALA A 1 323 ? 25.773 4.570 -49.608 1.00 94.62 323 ALA A N 1
ATOM 2459 C CA . ALA A 1 323 ? 25.115 5.762 -49.085 1.00 94.62 323 ALA A CA 1
ATOM 2460 C C . ALA A 1 323 ? 24.577 6.593 -50.260 1.00 94.62 323 ALA A C 1
ATOM 2462 O O . ALA A 1 323 ? 25.340 7.042 -51.115 1.00 94.62 323 ALA A O 1
ATOM 2463 N N . HIS A 1 324 ? 23.259 6.796 -50.307 1.00 95.50 324 HIS A N 1
ATOM 2464 C CA . HIS A 1 324 ? 22.592 7.566 -51.358 1.00 95.50 324 HIS A CA 1
ATOM 2465 C C . HIS A 1 324 ? 22.080 8.898 -50.799 1.00 95.50 324 HIS A C 1
ATOM 2467 O O . HIS A 1 324 ? 21.267 8.912 -49.877 1.00 95.50 324 HIS A O 1
ATOM 2473 N N . PHE A 1 325 ? 22.507 10.015 -51.392 1.00 95.69 325 PHE A N 1
ATOM 2474 C CA . PHE A 1 325 ? 22.073 11.364 -51.022 1.00 95.69 325 PHE A CA 1
ATOM 2475 C C . PHE A 1 325 ? 21.183 11.935 -52.133 1.00 95.69 325 PHE A C 1
ATOM 2477 O O . PHE A 1 325 ? 21.580 11.951 -53.293 1.00 95.69 325 PHE A O 1
ATOM 2484 N N . SER A 1 326 ? 19.960 12.359 -51.794 1.00 96.31 326 SER A N 1
ATOM 2485 C CA . SER A 1 326 ? 18.970 12.834 -52.786 1.00 96.31 326 SER A CA 1
ATOM 2486 C C . SER A 1 326 ? 19.037 14.337 -53.072 1.00 96.31 326 SER A C 1
ATOM 2488 O O . SER A 1 326 ? 18.427 14.804 -54.028 1.00 96.31 326 SER A O 1
ATOM 2490 N N . ALA A 1 327 ? 19.737 15.094 -52.229 1.00 96.06 327 ALA A N 1
ATOM 2491 C CA . ALA A 1 327 ? 19.888 16.539 -52.341 1.00 96.06 327 ALA A CA 1
ATOM 2492 C C . ALA A 1 327 ? 21.383 16.886 -52.460 1.00 96.06 327 ALA A C 1
ATOM 2494 O O . ALA A 1 327 ? 22.096 16.280 -53.255 1.00 96.06 327 ALA A O 1
ATOM 2495 N N . GLU A 1 328 ? 21.865 17.844 -51.676 1.00 94.19 328 GLU A N 1
ATOM 2496 C CA . GLU A 1 328 ? 23.257 18.286 -51.692 1.00 94.19 328 GLU A CA 1
ATOM 2497 C C . GLU A 1 328 ? 24.108 17.534 -50.656 1.00 94.19 328 GLU A C 1
ATOM 2499 O O . GLU A 1 328 ? 23.668 17.271 -49.535 1.00 94.19 328 GLU A O 1
ATOM 2504 N N . THR A 1 329 ? 25.353 17.227 -51.020 1.00 94.62 329 THR A N 1
ATOM 2505 C CA . THR A 1 329 ? 26.412 16.838 -50.081 1.00 94.62 329 THR A CA 1
ATOM 2506 C C . THR A 1 329 ? 27.473 17.930 -50.106 1.00 94.62 329 THR A C 1
ATOM 2508 O O . THR A 1 329 ? 28.165 18.088 -51.109 1.00 94.62 329 THR A O 1
ATOM 2511 N N . ASN A 1 330 ? 27.584 18.691 -49.017 1.00 93.50 330 ASN A N 1
ATOM 2512 C CA . ASN A 1 330 ? 28.500 19.822 -48.911 1.00 93.50 330 ASN A CA 1
ATOM 2513 C C . ASN A 1 330 ? 29.626 19.511 -47.913 1.00 93.50 330 ASN A C 1
ATOM 2515 O O . ASN A 1 330 ? 29.363 19.116 -46.777 1.00 93.50 330 ASN A O 1
ATOM 2519 N N . PHE A 1 331 ? 30.873 19.701 -48.338 1.00 92.88 331 PHE A N 1
ATOM 2520 C CA . PHE A 1 331 ? 32.069 19.541 -47.513 1.00 92.88 331 PHE A CA 1
ATOM 2521 C C . PHE A 1 331 ? 32.628 20.933 -47.187 1.00 92.88 331 PHE A C 1
ATOM 2523 O O . PHE A 1 331 ? 33.401 21.496 -47.959 1.00 92.88 331 PHE A O 1
ATOM 2530 N N . THR A 1 332 ? 32.198 21.517 -46.066 1.00 91.62 332 THR A N 1
ATOM 2531 C CA . THR A 1 332 ? 32.549 22.894 -45.662 1.00 91.62 332 THR A CA 1
ATOM 2532 C C . THR A 1 332 ? 33.758 22.954 -44.722 1.00 91.62 332 THR A C 1
ATOM 2534 O O . THR A 1 332 ? 34.117 21.956 -44.098 1.00 91.62 332 THR A O 1
ATOM 2537 N N . GLY A 1 333 ? 34.351 24.140 -44.549 1.00 89.62 333 GLY A N 1
ATOM 2538 C CA . GLY A 1 333 ? 35.528 24.330 -43.690 1.00 89.62 333 GLY A CA 1
ATOM 2539 C C . GLY A 1 333 ? 36.795 23.716 -44.296 1.00 89.62 333 GLY A C 1
ATOM 2540 O O . GLY A 1 333 ? 36.909 23.609 -45.514 1.00 89.62 333 GLY A O 1
ATOM 2541 N N . GLU A 1 334 ? 37.740 23.290 -43.458 1.00 89.06 334 GLU A N 1
ATOM 2542 C CA . GLU A 1 334 ? 38.980 22.612 -43.878 1.00 89.06 334 GLU A CA 1
ATOM 2543 C C . GLU A 1 334 ? 38.753 21.107 -44.145 1.00 89.06 334 GLU A C 1
ATOM 2545 O O . GLU A 1 334 ? 39.454 20.241 -43.625 1.00 89.06 334 GLU A O 1
ATOM 2550 N N . SER A 1 335 ? 37.725 20.777 -44.933 1.00 91.06 335 SER A N 1
ATOM 2551 C CA . SER A 1 335 ? 37.375 19.390 -45.262 1.00 91.06 335 SER A CA 1
ATOM 2552 C C . SER A 1 335 ? 38.245 18.834 -46.393 1.00 91.06 335 SER A C 1
ATOM 2554 O O . SER A 1 335 ? 38.477 19.501 -47.400 1.00 91.06 335 SER A O 1
ATOM 2556 N N . ASN A 1 336 ? 38.662 17.571 -46.276 1.00 91.44 336 ASN A N 1
ATOM 2557 C CA . ASN A 1 336 ? 39.322 16.825 -47.348 1.00 91.44 336 ASN A CA 1
ATOM 2558 C C . ASN A 1 336 ? 38.536 15.543 -47.656 1.00 91.44 336 ASN A C 1
ATOM 2560 O O . ASN A 1 336 ? 38.123 14.833 -46.742 1.00 91.44 336 ASN A O 1
ATOM 2564 N N . THR A 1 337 ? 38.349 15.237 -48.942 1.00 93.25 337 THR A N 1
ATOM 2565 C CA . THR A 1 337 ? 37.693 14.006 -49.397 1.00 93.25 337 THR A CA 1
ATOM 2566 C C . THR A 1 337 ? 38.668 13.166 -50.211 1.00 93.25 337 THR A C 1
ATOM 2568 O O . THR A 1 337 ? 39.088 13.559 -51.297 1.00 93.25 337 THR A O 1
ATOM 2571 N N . ASN A 1 338 ? 38.990 11.976 -49.703 1.00 93.19 338 ASN A N 1
ATOM 2572 C CA . ASN A 1 338 ? 39.850 11.018 -50.391 1.00 93.19 338 ASN A CA 1
ATOM 2573 C C . ASN A 1 338 ? 39.001 9.995 -51.154 1.00 93.19 338 ASN A C 1
ATOM 2575 O O . ASN A 1 338 ? 38.260 9.219 -50.552 1.00 93.19 338 ASN A O 1
ATOM 2579 N N . PHE A 1 339 ? 39.153 9.947 -52.477 1.00 93.50 339 PHE A N 1
ATOM 2580 C CA . PHE A 1 339 ? 38.525 8.933 -53.323 1.00 93.50 339 PHE A CA 1
ATOM 2581 C C . PHE A 1 339 ? 39.560 7.884 -53.741 1.00 93.50 339 PHE A C 1
ATOM 2583 O O . PHE A 1 339 ? 40.416 8.149 -54.579 1.00 93.50 339 PHE A O 1
ATOM 2590 N N . TYR A 1 340 ? 39.474 6.681 -53.169 1.00 92.88 340 TYR A N 1
ATOM 2591 C CA . TYR A 1 340 ? 40.361 5.557 -53.517 1.00 92.88 340 TYR A CA 1
ATOM 2592 C C . TYR A 1 340 ? 39.874 4.746 -54.729 1.00 92.88 340 TYR A C 1
ATOM 2594 O O . TYR A 1 340 ? 40.622 3.942 -55.281 1.00 92.88 340 TYR A O 1
ATOM 2602 N N . GLY A 1 341 ? 38.610 4.925 -55.119 1.00 92.00 341 GLY A N 1
ATOM 2603 C CA . GLY A 1 341 ? 37.977 4.250 -56.249 1.00 92.00 341 GLY A CA 1
ATOM 2604 C C . GLY A 1 341 ? 37.752 5.170 -57.449 1.00 92.00 341 GLY A C 1
ATOM 2605 O O . GLY A 1 341 ? 38.276 6.277 -57.534 1.00 92.00 341 GLY A O 1
ATOM 2606 N N . THR A 1 342 ? 36.927 4.709 -58.388 1.00 91.06 342 THR A N 1
ATOM 2607 C CA . THR A 1 342 ? 36.515 5.524 -59.539 1.00 91.06 342 THR A CA 1
ATOM 2608 C C . THR A 1 342 ? 35.490 6.574 -59.118 1.00 91.06 342 THR A C 1
ATOM 2610 O O . THR A 1 342 ? 34.464 6.237 -58.532 1.00 91.06 342 THR A O 1
ATOM 2613 N N . VAL A 1 343 ? 35.725 7.831 -59.497 1.00 93.50 343 VAL A N 1
ATOM 2614 C CA . VAL A 1 343 ? 34.738 8.911 -59.382 1.00 93.50 343 VAL A CA 1
ATOM 2615 C C . VAL A 1 343 ? 34.042 9.081 -60.730 1.00 93.50 343 VAL A C 1
ATOM 2617 O O . VAL A 1 343 ? 34.690 9.349 -61.741 1.00 93.50 343 VAL A O 1
ATOM 2620 N N . LYS A 1 344 ? 32.717 8.906 -60.759 1.00 92.62 344 LYS A N 1
ATOM 2621 C CA . LYS A 1 344 ? 31.899 9.043 -61.970 1.00 92.62 344 LYS A CA 1
ATOM 2622 C C . LYS A 1 344 ? 30.947 10.224 -61.830 1.00 92.62 344 LYS A C 1
ATOM 2624 O O . LYS A 1 344 ? 30.038 10.189 -61.009 1.00 92.62 344 LYS A O 1
ATOM 2629 N N . PHE A 1 345 ? 31.096 11.208 -62.708 1.00 93.00 345 PHE A N 1
ATOM 2630 C CA . PHE A 1 345 ? 30.133 12.292 -62.876 1.00 93.00 345 PHE A CA 1
ATOM 2631 C C . PHE A 1 345 ? 29.246 11.984 -64.088 1.00 93.00 345 PHE A C 1
ATOM 2633 O O . PHE A 1 345 ? 29.749 11.746 -65.185 1.00 93.00 345 PHE A O 1
ATOM 2640 N N . THR A 1 346 ? 27.928 11.913 -63.891 1.00 92.56 346 THR A N 1
ATOM 2641 C CA . THR A 1 346 ? 26.956 11.687 -64.981 1.00 92.56 346 THR A CA 1
ATOM 2642 C C . THR A 1 346 ? 26.597 12.972 -65.720 1.00 92.56 346 THR A C 1
ATOM 2644 O O . THR A 1 346 ? 26.191 12.917 -66.877 1.00 92.56 346 THR A O 1
ATOM 2647 N N . GLN A 1 347 ? 26.768 14.116 -65.061 1.00 92.19 347 GLN A N 1
ATOM 2648 C CA . GLN A 1 347 ? 26.733 15.446 -65.659 1.00 92.19 347 GLN A CA 1
ATOM 2649 C C . GLN A 1 347 ? 28.128 16.074 -65.620 1.00 92.19 347 GLN A C 1
ATOM 2651 O O . GLN A 1 347 ? 29.035 15.541 -64.982 1.00 92.19 347 GLN A O 1
ATOM 2656 N N . SER A 1 348 ? 28.305 17.201 -66.307 1.00 88.94 348 SER A N 1
ATOM 2657 C CA . SER A 1 348 ? 29.582 17.913 -66.350 1.00 88.94 348 SER A CA 1
ATOM 2658 C C . SER A 1 348 ? 29.943 18.482 -64.969 1.00 88.94 348 SER A C 1
ATOM 2660 O O . SER A 1 348 ? 29.222 19.358 -64.487 1.00 88.94 348 SER A O 1
ATOM 2662 N N . PRO A 1 349 ? 31.038 18.030 -64.323 1.00 91.94 349 PRO A N 1
ATOM 2663 C CA . PRO A 1 349 ? 31.492 18.629 -63.073 1.00 91.94 349 PRO A CA 1
ATOM 2664 C C . PRO A 1 349 ? 32.003 20.055 -63.319 1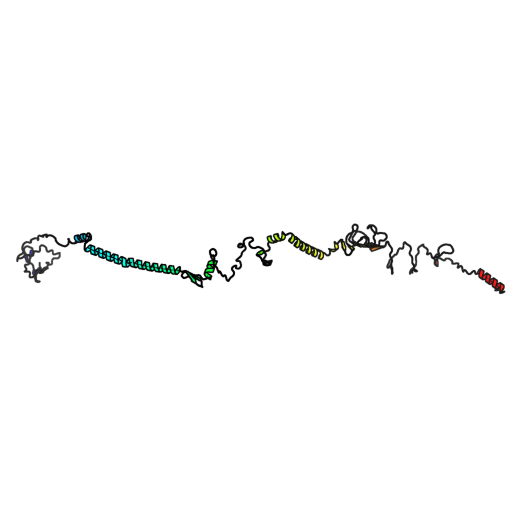.00 91.94 349 PRO A C 1
ATOM 2666 O O . PRO A 1 349 ? 32.659 20.322 -64.327 1.00 91.94 349 PRO A O 1
ATOM 2669 N N . ILE A 1 350 ? 31.723 20.964 -62.383 1.00 92.25 350 ILE A N 1
ATOM 2670 C CA . ILE A 1 350 ? 32.259 22.330 -62.387 1.00 92.25 350 ILE A CA 1
ATOM 2671 C C . ILE A 1 350 ? 33.387 22.397 -61.359 1.00 92.25 350 ILE A C 1
ATOM 2673 O O . ILE A 1 350 ? 33.163 22.173 -60.172 1.00 92.25 350 ILE A O 1
ATOM 2677 N N . PHE A 1 351 ? 34.590 22.743 -61.811 1.00 90.94 351 PHE A N 1
ATOM 2678 C CA . PHE A 1 351 ? 35.729 23.031 -60.942 1.00 90.94 351 PHE A CA 1
ATOM 2679 C C . PHE A 1 351 ? 35.930 24.546 -60.899 1.00 90.94 351 PHE A C 1
ATOM 2681 O O . PHE A 1 351 ? 36.290 25.152 -61.904 1.00 90.94 351 PHE A O 1
ATOM 2688 N N . ALA A 1 352 ? 35.647 25.166 -59.751 1.00 89.50 352 ALA A N 1
ATOM 2689 C CA . ALA A 1 352 ? 35.793 26.616 -59.578 1.00 89.50 352 ALA A CA 1
ATOM 2690 C C . ALA A 1 352 ? 37.265 27.060 -59.470 1.00 89.50 352 ALA A C 1
ATOM 2692 O O . ALA A 1 352 ? 37.588 28.209 -59.759 1.00 89.50 352 ALA A O 1
ATOM 2693 N N . GLY A 1 353 ? 38.148 26.151 -59.048 1.00 88.19 353 GLY A N 1
ATOM 2694 C CA . GLY A 1 353 ? 39.596 26.347 -59.004 1.00 88.19 353 GLY A CA 1
ATOM 2695 C C . GLY A 1 353 ? 40.337 25.506 -60.045 1.00 88.19 353 GLY A C 1
ATOM 2696 O O . GLY A 1 353 ? 39.735 24.795 -60.849 1.00 88.19 353 GLY A O 1
ATOM 2697 N N . ASN A 1 354 ? 41.669 25.568 -59.999 1.00 86.69 354 ASN A N 1
ATOM 2698 C CA . ASN A 1 354 ? 42.533 24.757 -60.857 1.00 86.69 354 ASN A CA 1
ATOM 2699 C C . ASN A 1 354 ? 42.418 23.260 -60.530 1.00 86.69 354 ASN A C 1
ATOM 2701 O O . ASN A 1 354 ? 42.208 22.873 -59.381 1.00 86.69 354 ASN A O 1
ATOM 2705 N N . ILE A 1 355 ? 42.645 22.417 -61.537 1.00 88.38 355 ILE A N 1
ATOM 2706 C CA . ILE A 1 355 ? 42.766 20.964 -61.379 1.00 88.38 355 ILE A CA 1
ATOM 2707 C C . ILE A 1 355 ? 44.256 20.616 -61.323 1.00 88.38 355 ILE A C 1
ATOM 2709 O O . ILE A 1 355 ? 44.984 20.870 -62.280 1.00 88.38 355 ILE A O 1
ATOM 2713 N N . ASN A 1 356 ? 44.715 20.023 -60.218 1.00 87.94 356 ASN A N 1
ATOM 2714 C CA . ASN A 1 356 ? 46.077 19.506 -60.089 1.00 87.94 356 ASN A CA 1
ATOM 2715 C C . ASN A 1 356 ? 46.075 17.980 -60.259 1.00 87.94 356 ASN A C 1
ATOM 2717 O O . ASN A 1 356 ? 45.548 17.261 -59.415 1.00 87.94 356 ASN A O 1
ATOM 2721 N N . MET A 1 357 ? 46.682 17.496 -61.342 1.00 85.94 357 MET A N 1
ATOM 2722 C CA . MET A 1 357 ? 46.782 16.065 -61.657 1.00 85.94 357 MET A CA 1
ATOM 2723 C C . MET A 1 357 ? 48.076 15.414 -61.131 1.00 85.94 357 MET A C 1
ATOM 2725 O O . MET A 1 357 ? 48.310 14.225 -61.362 1.00 85.94 357 MET A O 1
ATOM 2729 N N . GLY A 1 358 ? 48.944 16.173 -60.452 1.00 86.81 358 GLY A N 1
ATOM 2730 C CA . GLY A 1 358 ? 50.296 15.735 -60.106 1.00 86.81 358 GLY A CA 1
ATOM 2731 C C . GLY A 1 358 ? 51.074 15.314 -61.357 1.00 86.81 358 GLY A C 1
ATOM 2732 O O . GLY A 1 358 ? 51.112 16.043 -62.341 1.00 86.81 358 GLY A O 1
ATOM 2733 N N . ASN A 1 359 ? 51.640 14.104 -61.341 1.00 84.31 359 ASN A N 1
ATOM 2734 C CA . ASN A 1 359 ? 52.373 13.521 -62.477 1.00 84.31 359 ASN A CA 1
ATOM 2735 C C . ASN A 1 359 ? 51.474 12.719 -63.445 1.00 84.31 359 ASN A C 1
ATOM 2737 O O . ASN A 1 359 ? 51.973 11.906 -64.225 1.00 84.31 359 ASN A O 1
ATOM 2741 N N . SER A 1 360 ? 50.150 12.882 -63.363 1.00 85.94 360 SER A N 1
ATOM 2742 C CA . SER A 1 360 ? 49.178 12.129 -64.167 1.00 85.94 360 SER A CA 1
ATOM 2743 C C . SER A 1 360 ? 48.604 12.961 -65.314 1.00 85.94 360 SER A C 1
ATOM 2745 O O . SER A 1 360 ? 48.568 14.186 -65.262 1.00 85.94 360 SER A O 1
ATOM 2747 N N . ASN A 1 361 ? 48.109 12.281 -66.351 1.00 79.25 361 ASN A N 1
ATOM 2748 C CA . ASN A 1 361 ? 47.523 12.914 -67.535 1.00 79.25 361 ASN A CA 1
ATOM 2749 C C . ASN A 1 361 ? 45.988 12.927 -67.487 1.00 79.25 361 ASN A C 1
ATOM 2751 O O . ASN A 1 361 ? 45.372 12.038 -66.898 1.00 79.25 361 ASN A O 1
ATOM 2755 N N . ILE A 1 362 ? 45.376 13.886 -68.190 1.00 82.88 362 ILE A N 1
ATOM 2756 C CA . ILE A 1 362 ? 43.940 13.872 -68.500 1.00 82.88 362 ILE A CA 1
ATOM 2757 C C . ILE A 1 362 ? 43.736 13.195 -69.857 1.00 82.88 362 ILE A C 1
ATOM 2759 O O . ILE A 1 362 ? 44.255 13.644 -70.884 1.00 82.88 362 ILE A O 1
ATOM 2763 N N . PHE A 1 363 ? 42.953 12.119 -69.860 1.00 78.88 363 PHE A N 1
ATOM 2764 C CA . PHE A 1 363 ? 42.596 11.378 -71.065 1.00 78.88 363 PHE A CA 1
ATOM 2765 C C . PHE A 1 363 ? 41.166 11.715 -71.488 1.00 78.88 363 PHE A C 1
ATOM 2767 O O . PHE A 1 363 ? 40.243 11.688 -70.676 1.00 78.88 363 PHE A O 1
ATOM 2774 N N . GLY A 1 364 ? 40.989 12.043 -72.765 1.00 73.56 364 GLY A N 1
ATOM 2775 C CA . GLY A 1 364 ? 39.685 12.255 -73.381 1.00 73.56 364 GLY A CA 1
ATOM 2776 C C . GLY A 1 364 ? 39.104 10.965 -73.957 1.00 73.56 364 GLY A C 1
ATOM 2777 O O . GLY A 1 364 ? 39.805 9.971 -74.146 1.00 73.56 364 GLY A O 1
ATOM 2778 N N . ASN A 1 365 ? 37.816 10.998 -74.301 1.00 68.31 365 ASN A N 1
ATOM 2779 C CA . ASN A 1 365 ? 37.181 9.907 -75.037 1.00 68.31 365 ASN A CA 1
ATOM 2780 C C . ASN A 1 365 ? 37.580 9.959 -76.523 1.00 68.31 365 ASN A C 1
ATOM 2782 O O . ASN A 1 365 ? 37.519 11.011 -77.161 1.00 68.31 365 ASN A O 1
ATOM 2786 N N . GLY A 1 366 ? 37.979 8.813 -77.077 1.00 71.25 366 GLY A N 1
ATOM 2787 C CA . GLY A 1 366 ? 38.286 8.639 -78.500 1.00 71.25 366 GLY A CA 1
ATOM 2788 C C . GLY A 1 366 ? 39.729 8.223 -78.785 1.00 71.25 366 GLY A C 1
ATOM 2789 O O . GLY A 1 366 ? 40.626 8.418 -77.963 1.00 71.25 366 GLY A O 1
ATOM 2790 N N . TYR A 1 367 ? 39.929 7.624 -79.959 1.00 72.56 367 TYR A N 1
ATOM 2791 C CA . TYR A 1 367 ? 41.240 7.187 -80.428 1.00 72.56 367 TYR A CA 1
ATOM 2792 C C . TYR A 1 367 ? 41.996 8.338 -81.085 1.00 72.56 367 TYR A C 1
ATOM 2794 O O . TYR A 1 367 ? 41.431 9.069 -81.901 1.00 72.56 367 TYR A O 1
ATOM 2802 N N . ASN A 1 368 ? 43.281 8.465 -80.768 1.00 73.38 368 ASN A N 1
ATOM 2803 C CA . ASN A 1 368 ? 44.162 9.370 -81.488 1.00 73.38 368 ASN A CA 1
ATOM 2804 C C . ASN A 1 368 ? 44.633 8.718 -82.816 1.00 73.38 368 ASN A C 1
ATOM 2806 O O . ASN A 1 368 ? 44.689 7.487 -82.914 1.00 73.38 368 ASN A O 1
ATOM 2810 N N . PRO A 1 369 ? 45.015 9.506 -83.841 1.00 67.81 369 PRO A N 1
ATOM 2811 C CA . PRO A 1 369 ? 45.440 8.981 -85.147 1.00 67.81 369 PRO A CA 1
ATOM 2812 C C . PRO A 1 369 ? 46.727 8.136 -85.141 1.00 67.81 369 PRO A C 1
ATOM 2814 O O . PRO A 1 369 ? 47.025 7.489 -86.141 1.00 67.81 369 PRO A O 1
ATOM 2817 N N . ALA A 1 370 ? 47.501 8.159 -84.051 1.00 66.62 370 ALA A N 1
ATOM 2818 C CA . ALA A 1 370 ? 48.759 7.428 -83.887 1.00 66.62 370 ALA A CA 1
ATOM 2819 C C . ALA A 1 370 ? 48.600 6.115 -83.088 1.00 66.62 370 ALA A C 1
ATOM 2821 O O . ALA A 1 370 ? 49.588 5.427 -82.842 1.00 66.62 370 ALA A O 1
ATOM 2822 N N . GLY A 1 371 ? 47.371 5.760 -82.696 1.00 63.56 371 GLY A N 1
ATOM 2823 C CA . GLY A 1 371 ? 47.083 4.654 -81.786 1.00 63.56 371 GLY A CA 1
ATOM 2824 C C . GLY A 1 371 ? 47.152 5.084 -80.314 1.00 63.56 371 GLY A C 1
ATOM 2825 O O . GLY A 1 371 ? 48.171 5.566 -79.823 1.00 63.56 371 GLY A O 1
ATOM 2826 N N . GLY A 1 372 ? 46.048 4.901 -79.585 1.00 74.94 372 GLY A N 1
ATOM 2827 C CA . GLY A 1 372 ? 45.909 5.257 -78.166 1.00 74.94 372 GLY A CA 1
ATOM 2828 C C . GLY A 1 372 ? 44.732 6.197 -77.904 1.00 74.94 372 GLY A C 1
ATOM 2829 O O . GLY A 1 372 ? 43.989 6.530 -78.821 1.00 74.94 372 GLY A O 1
ATOM 2830 N N . VAL A 1 373 ? 44.546 6.613 -76.650 1.00 77.75 373 VAL A N 1
ATOM 2831 C CA . VAL A 1 373 ? 43.472 7.540 -76.250 1.00 77.75 373 VAL A CA 1
ATOM 2832 C C . VAL A 1 373 ? 43.858 8.989 -76.540 1.00 77.75 373 VAL A C 1
ATOM 2834 O O . VAL A 1 373 ? 45.040 9.348 -76.505 1.00 77.75 373 VAL A O 1
ATOM 2837 N N . ASN A 1 374 ? 42.861 9.824 -76.817 1.00 71.62 374 ASN A N 1
ATOM 2838 C CA . ASN A 1 374 ? 43.031 11.269 -76.894 1.00 71.62 374 ASN A CA 1
ATOM 2839 C C . ASN A 1 374 ? 43.604 11.798 -75.573 1.00 71.62 374 ASN A C 1
ATOM 2841 O O . ASN A 1 374 ? 43.137 11.441 -74.492 1.00 71.62 374 ASN A O 1
ATOM 2845 N N . LYS A 1 375 ? 44.615 12.659 -75.658 1.00 72.50 375 LYS A N 1
ATOM 2846 C CA . LYS A 1 375 ? 45.172 13.376 -74.508 1.00 72.50 375 LYS A CA 1
ATOM 2847 C C . LYS A 1 375 ? 44.789 14.841 -74.624 1.00 72.50 375 LYS A C 1
ATOM 2849 O O . LYS A 1 375 ? 44.784 15.385 -75.729 1.00 72.50 375 LYS A O 1
ATOM 2854 N N . VAL A 1 376 ? 44.460 15.462 -73.498 1.00 74.38 376 VAL A N 1
ATOM 2855 C CA . VAL A 1 376 ? 44.349 16.921 -73.443 1.00 74.38 376 VAL A CA 1
ATOM 2856 C C . VAL A 1 376 ? 45.758 17.489 -73.608 1.00 74.38 376 VAL A C 1
ATOM 2858 O O . VAL A 1 376 ? 46.672 17.033 -72.931 1.00 74.38 376 VAL A O 1
ATOM 2861 N N . VAL A 1 377 ? 45.931 18.432 -74.533 1.00 70.69 377 VAL A N 1
ATOM 2862 C CA . VAL A 1 377 ? 47.185 19.176 -74.716 1.00 70.69 377 VAL A CA 1
ATOM 2863 C C . VAL A 1 377 ? 46.978 20.560 -74.127 1.00 70.69 377 VAL A C 1
ATOM 2865 O O . VAL A 1 377 ? 46.049 21.265 -74.533 1.00 70.69 377 VAL A O 1
ATOM 2868 N N . TRP A 1 378 ? 47.818 20.950 -73.173 1.00 68.62 378 TRP A N 1
ATOM 2869 C CA . TRP A 1 378 ? 47.774 22.297 -72.620 1.00 68.62 378 TRP A CA 1
ATOM 2870 C C . TRP A 1 378 ? 48.504 23.263 -73.552 1.00 68.62 378 TRP A C 1
ATOM 2872 O O . TRP A 1 378 ? 49.538 22.934 -74.128 1.00 68.62 378 TRP A O 1
ATOM 2882 N N . TRP A 1 379 ? 47.992 24.489 -73.693 1.00 67.44 379 TRP A N 1
ATOM 2883 C CA . TRP A 1 379 ? 48.614 25.512 -74.550 1.00 67.44 379 TRP A CA 1
ATOM 2884 C C . TRP A 1 379 ? 50.080 25.793 -74.192 1.00 67.44 379 TRP A C 1
ATOM 2886 O O . TRP A 1 379 ? 50.869 26.134 -75.067 1.00 67.44 379 TRP A O 1
ATOM 2896 N N . SER A 1 380 ? 50.444 25.621 -72.921 1.00 64.38 380 SER A N 1
ATOM 2897 C CA . SER A 1 380 ? 51.808 25.775 -72.412 1.00 64.38 380 SER A CA 1
ATOM 2898 C C . SER A 1 380 ? 52.765 24.645 -72.804 1.00 64.38 380 SER A C 1
ATOM 2900 O O . SER A 1 380 ? 53.968 24.810 -72.658 1.00 64.38 380 SER A O 1
ATOM 2902 N N . GLU A 1 381 ? 52.264 23.504 -73.277 1.00 66.50 381 GLU A N 1
ATOM 2903 C CA . GLU A 1 381 ? 53.073 22.332 -73.656 1.00 66.50 381 GLU A CA 1
ATOM 2904 C C . GLU A 1 381 ? 53.457 22.336 -75.146 1.00 66.50 381 GLU A C 1
ATOM 2906 O O . GLU A 1 381 ? 54.067 21.393 -75.650 1.00 66.50 381 GLU A O 1
ATOM 2911 N N . LEU A 1 382 ? 53.091 23.389 -75.878 1.00 66.62 382 LEU A N 1
ATOM 2912 C CA . LEU A 1 382 ? 53.364 23.529 -77.304 1.00 66.62 382 LEU A CA 1
ATOM 2913 C C . LEU A 1 382 ? 54.646 24.351 -77.532 1.00 66.62 382 LEU A C 1
ATOM 2915 O O . LEU A 1 382 ? 54.602 25.577 -77.525 1.00 66.62 382 LEU A O 1
ATOM 2919 N N . GLU A 1 383 ? 55.782 23.689 -77.787 1.00 62.75 383 GLU A N 1
ATOM 2920 C CA . GLU A 1 383 ? 57.054 24.366 -78.128 1.00 62.75 383 GLU A CA 1
ATOM 2921 C C . GLU A 1 383 ? 57.079 24.903 -79.572 1.00 62.75 383 GLU A C 1
ATOM 2923 O O . GLU A 1 383 ? 57.638 25.963 -79.848 1.00 62.75 383 GLU A O 1
ATOM 2928 N N . SER A 1 384 ? 56.454 24.191 -80.516 1.00 59.19 384 SER A N 1
ATOM 2929 C CA . SER A 1 384 ? 56.211 24.671 -81.881 1.00 59.19 384 SER A CA 1
ATOM 2930 C C . SER A 1 384 ? 54.997 23.962 -82.484 1.00 59.19 384 SER A C 1
ATOM 2932 O O . SER A 1 384 ? 54.863 22.741 -82.404 1.00 59.19 384 SER A O 1
ATOM 2934 N N . VAL A 1 385 ? 54.074 24.727 -83.076 1.00 57.12 385 VAL A N 1
ATOM 2935 C CA . VAL A 1 385 ? 52.843 24.184 -83.671 1.00 57.12 385 VAL A CA 1
ATOM 2936 C C . VAL A 1 385 ? 52.940 24.275 -85.190 1.00 57.12 385 VAL A C 1
ATOM 2938 O O . VAL A 1 385 ? 52.834 25.357 -85.763 1.00 57.12 385 VAL A O 1
ATOM 2941 N N . ALA A 1 386 ? 53.102 23.141 -85.871 1.00 52.78 386 ALA A N 1
ATOM 2942 C CA . ALA A 1 386 ? 52.902 23.066 -87.316 1.00 52.78 386 ALA A CA 1
ATOM 2943 C C . ALA A 1 386 ? 51.414 22.808 -87.589 1.00 52.78 386 ALA A C 1
ATOM 2945 O O . ALA A 1 386 ? 50.939 21.673 -87.518 1.00 52.78 386 ALA A O 1
ATOM 2946 N N . PHE A 1 387 ? 50.651 23.863 -87.879 1.00 53.84 387 PHE A N 1
ATOM 2947 C CA . PHE A 1 387 ? 49.248 23.720 -88.264 1.00 53.84 387 PHE A CA 1
ATOM 2948 C C . PHE A 1 387 ? 49.178 22.955 -89.597 1.00 53.84 387 PHE A C 1
ATOM 2950 O O . PHE A 1 387 ? 49.483 23.507 -90.656 1.00 53.84 387 PHE A O 1
ATOM 2957 N N . ARG A 1 388 ? 48.777 21.675 -89.587 1.00 50.25 388 ARG A N 1
ATOM 2958 C CA . ARG A 1 388 ? 48.402 20.979 -90.828 1.00 50.25 388 ARG A CA 1
ATOM 2959 C C . ARG A 1 388 ? 47.086 21.571 -91.313 1.00 50.25 388 ARG A C 1
ATOM 2961 O O . ARG A 1 388 ? 46.009 21.088 -90.976 1.00 50.25 388 ARG A O 1
ATOM 2968 N N . LYS A 1 389 ? 47.164 22.627 -92.121 1.00 48.59 389 LYS A N 1
ATOM 2969 C CA . LYS A 1 389 ? 46.016 23.076 -92.903 1.00 48.59 389 LYS A CA 1
ATOM 2970 C C . LYS A 1 389 ? 45.720 21.961 -93.906 1.00 48.59 389 LYS A C 1
ATOM 2972 O O . LYS A 1 389 ? 46.452 21.798 -94.876 1.00 48.59 389 LYS A O 1
ATOM 2977 N N . HIS A 1 390 ? 44.674 21.171 -93.671 1.00 50.72 390 HIS A N 1
ATOM 2978 C CA . HIS A 1 390 ? 44.169 20.191 -94.638 1.00 50.72 390 HIS A CA 1
ATOM 2979 C C . HIS A 1 390 ? 43.423 20.912 -95.777 1.00 50.72 390 HIS A C 1
ATOM 2981 O O . HIS A 1 390 ? 42.271 20.643 -96.082 1.00 50.72 390 HIS A O 1
ATOM 2987 N N . THR A 1 391 ? 44.077 21.900 -96.379 1.00 57.78 391 THR A N 1
ATOM 2988 C CA . THR A 1 391 ? 43.802 22.313 -97.749 1.00 57.78 391 THR A CA 1
ATOM 2989 C C . THR A 1 391 ? 44.994 21.809 -98.518 1.00 57.78 391 THR A C 1
ATOM 2991 O O . THR A 1 391 ? 46.113 22.247 -98.256 1.00 57.78 391 THR A O 1
ATOM 2994 N N . ASP A 1 392 ? 44.751 20.876 -99.426 1.00 63.22 392 ASP A N 1
ATOM 2995 C CA . ASP A 1 392 ? 45.712 20.423 -100.418 1.00 63.22 392 ASP A CA 1
ATOM 2996 C C . ASP A 1 392 ? 46.012 21.605 -101.358 1.00 63.22 392 ASP A C 1
ATOM 2998 O O . ASP A 1 392 ? 45.468 21.727 -102.453 1.00 63.22 392 ASP A O 1
ATOM 3002 N N . ILE A 1 393 ? 46.781 22.577 -100.852 1.00 63.62 393 ILE A N 1
ATOM 3003 C CA . ILE A 1 393 ? 47.164 23.802 -101.559 1.00 63.62 393 ILE A CA 1
ATOM 3004 C C . ILE A 1 393 ? 47.899 23.415 -102.838 1.00 63.62 393 ILE A C 1
ATOM 3006 O O . ILE A 1 393 ? 47.746 24.101 -103.842 1.00 63.62 393 ILE A O 1
ATOM 3010 N N . ASP A 1 394 ? 48.614 22.291 -102.834 1.00 65.56 394 ASP A N 1
ATOM 3011 C CA . ASP A 1 394 ? 49.271 21.758 -104.018 1.00 65.56 394 ASP A CA 1
ATOM 3012 C C . ASP A 1 394 ? 48.268 21.194 -105.033 1.00 65.56 394 ASP A C 1
ATOM 3014 O O . ASP A 1 394 ? 48.412 21.482 -106.222 1.00 65.56 394 ASP A O 1
ATOM 3018 N N . ALA A 1 395 ? 47.200 20.494 -104.624 1.00 67.88 395 ALA A N 1
ATOM 3019 C CA . ALA A 1 395 ? 46.122 20.108 -105.545 1.00 67.88 395 ALA A CA 1
ATOM 3020 C C . ALA A 1 395 ? 45.270 21.293 -106.024 1.00 67.88 395 ALA A C 1
ATOM 3022 O O . ALA A 1 395 ? 44.845 21.303 -107.182 1.00 67.88 395 ALA A O 1
ATOM 3023 N N . ILE A 1 396 ? 45.042 22.305 -105.181 1.00 72.31 396 ILE A N 1
ATOM 3024 C CA . ILE A 1 396 ? 44.354 23.545 -105.567 1.00 72.31 396 ILE A CA 1
ATOM 3025 C C . ILE A 1 396 ? 45.215 24.331 -106.558 1.00 72.31 396 ILE A C 1
ATOM 3027 O O . ILE A 1 396 ? 44.699 24.707 -107.601 1.00 72.31 396 ILE A O 1
ATOM 3031 N N . LYS A 1 397 ? 46.525 24.488 -106.318 1.00 72.56 397 LYS A N 1
ATOM 3032 C CA . LYS A 1 397 ? 47.477 25.088 -107.270 1.00 72.56 397 LYS A CA 1
ATOM 3033 C C . LYS A 1 397 ? 47.559 24.290 -108.568 1.00 72.56 397 LYS A C 1
ATOM 3035 O O . LYS A 1 397 ? 47.529 24.874 -109.641 1.00 72.56 397 LYS A O 1
ATOM 3040 N N . LYS A 1 398 ? 47.576 22.951 -108.511 1.00 74.94 398 LYS A N 1
ATOM 3041 C CA . LYS A 1 398 ? 47.519 22.105 -109.719 1.00 74.94 398 LYS A CA 1
ATOM 3042 C C . LYS A 1 398 ? 46.217 22.274 -110.498 1.00 74.94 398 LYS A C 1
ATOM 3044 O O . LYS A 1 398 ? 46.245 22.168 -111.721 1.00 74.94 398 LYS A O 1
ATOM 3049 N N . ARG A 1 399 ? 45.081 22.482 -109.823 1.00 73.50 399 ARG A N 1
ATOM 3050 C CA . ARG A 1 399 ? 43.794 22.785 -110.471 1.00 73.50 399 ARG A CA 1
ATOM 3051 C C . ARG A 1 399 ? 43.764 24.208 -111.028 1.00 73.50 399 ARG A C 1
ATOM 3053 O O . ARG A 1 399 ? 43.305 24.371 -112.150 1.00 73.50 399 ARG A O 1
ATOM 3060 N N . LEU A 1 400 ? 44.296 25.187 -110.300 1.00 73.00 400 LEU A N 1
ATOM 3061 C CA . LEU A 1 400 ? 44.378 26.588 -110.710 1.00 73.00 400 LEU A CA 1
ATOM 3062 C C . LEU A 1 400 ? 45.275 26.747 -111.944 1.00 73.00 400 LEU A C 1
ATOM 3064 O O . LEU A 1 400 ? 44.795 27.212 -112.967 1.00 73.00 400 LEU A O 1
ATOM 3068 N N . ASN A 1 401 ? 46.493 26.196 -111.924 1.00 74.31 401 ASN A N 1
ATOM 3069 C CA . ASN A 1 401 ? 47.409 26.209 -113.072 1.00 74.31 401 ASN A CA 1
ATOM 3070 C C . ASN A 1 401 ? 46.814 25.498 -114.303 1.00 74.31 401 ASN A C 1
ATOM 3072 O O . ASN A 1 401 ? 47.106 25.855 -115.441 1.00 74.31 401 ASN A O 1
ATOM 3076 N N . ARG A 1 402 ? 45.979 24.468 -114.095 1.00 73.88 402 ARG A N 1
ATOM 3077 C CA . ARG A 1 402 ? 45.296 23.751 -115.186 1.00 73.88 402 ARG A CA 1
ATOM 3078 C C . ARG A 1 402 ? 44.124 24.557 -115.766 1.00 73.88 402 ARG A C 1
ATOM 3080 O O . ARG A 1 402 ? 43.823 24.404 -116.944 1.00 73.88 402 ARG A O 1
ATOM 3087 N N . ILE A 1 403 ? 43.480 25.398 -114.955 1.00 75.56 403 ILE A N 1
ATOM 3088 C CA . ILE A 1 403 ? 42.447 26.352 -115.384 1.00 75.56 403 ILE A CA 1
ATOM 3089 C C . ILE A 1 403 ? 43.095 27.545 -116.104 1.00 75.56 403 ILE A C 1
ATOM 3091 O O . ILE A 1 403 ? 42.648 27.908 -117.187 1.00 75.56 403 ILE A O 1
ATOM 3095 N N . GLU A 1 404 ? 44.186 28.098 -115.570 1.00 74.50 404 GLU A N 1
ATOM 3096 C CA . GLU A 1 404 ? 44.957 29.188 -116.185 1.00 74.50 404 GLU A CA 1
ATOM 3097 C C . GLU A 1 404 ? 45.531 28.787 -117.552 1.00 74.50 404 GLU A C 1
ATOM 3099 O O . GLU A 1 404 ? 45.433 29.562 -118.504 1.00 74.50 404 GLU A O 1
ATOM 3104 N N . SER A 1 405 ? 46.021 27.546 -117.705 1.00 71.44 405 SER A N 1
ATOM 3105 C CA . SER A 1 405 ? 46.488 27.047 -119.009 1.00 71.44 405 SER A CA 1
ATOM 3106 C C . SER A 1 405 ? 45.361 26.813 -120.023 1.00 71.44 405 SER A C 1
ATOM 3108 O O . SER A 1 405 ? 45.598 26.935 -121.222 1.00 71.44 405 SER A O 1
ATOM 3110 N N . HIS A 1 406 ? 44.138 26.511 -119.570 1.00 73.06 406 HIS A N 1
ATOM 3111 C CA . HIS A 1 406 ? 42.957 26.396 -120.436 1.00 73.06 406 HIS A CA 1
ATOM 3112 C C . HIS A 1 406 ? 42.359 27.756 -120.825 1.00 73.06 406 HIS A C 1
ATOM 3114 O O . HIS A 1 406 ? 41.709 27.850 -121.863 1.00 73.06 406 HIS A O 1
ATOM 3120 N N . LEU A 1 407 ? 42.561 28.796 -120.008 1.00 71.94 407 LEU A N 1
ATOM 3121 C CA . LEU A 1 407 ? 42.022 30.145 -120.227 1.00 71.94 407 LEU A CA 1
ATOM 3122 C C . LEU A 1 407 ? 43.031 31.123 -120.854 1.00 71.94 407 LEU A C 1
ATOM 3124 O O . LEU A 1 407 ? 42.649 32.237 -121.200 1.00 71.94 407 LEU A O 1
ATOM 3128 N N . GLY A 1 408 ? 44.300 30.731 -121.020 1.00 64.62 408 GLY A N 1
ATOM 3129 C CA . GLY A 1 408 ? 45.330 31.561 -121.659 1.00 64.62 408 GLY A CA 1
ATOM 3130 C C . GLY A 1 408 ? 45.745 32.792 -120.845 1.00 64.62 408 GLY A C 1
ATOM 3131 O O . GLY A 1 408 ? 46.268 33.752 -121.407 1.00 64.62 408 GLY A O 1
ATOM 3132 N N . ILE A 1 409 ? 45.507 32.786 -119.532 1.00 67.88 409 ILE A N 1
ATOM 3133 C CA . ILE A 1 409 ? 45.812 33.915 -118.649 1.00 67.88 409 ILE A CA 1
ATOM 3134 C C . ILE A 1 409 ? 47.226 33.716 -118.094 1.00 67.88 409 ILE A C 1
ATOM 3136 O O . ILE A 1 409 ? 47.460 32.843 -117.265 1.00 67.88 409 ILE A O 1
ATOM 3140 N N . SER A 1 410 ? 48.178 34.515 -118.575 1.00 55.59 410 SER A N 1
ATOM 3141 C CA . SER A 1 410 ? 49.531 34.621 -118.019 1.00 55.59 410 SER A CA 1
ATOM 3142 C C . SER A 1 410 ? 49.534 35.706 -116.941 1.00 55.59 410 SER A C 1
ATOM 3144 O O . SER A 1 410 ? 49.285 36.871 -117.242 1.00 55.59 410 SER A O 1
ATOM 3146 N N . SER A 1 411 ? 49.807 35.337 -115.689 1.00 53.91 411 SER A N 1
ATOM 3147 C CA . SER A 1 411 ? 50.116 36.297 -114.625 1.00 53.91 411 SER A CA 1
ATOM 3148 C C . SER A 1 411 ? 51.628 36.527 -114.559 1.00 53.91 411 SER A C 1
ATOM 3150 O O . SER A 1 411 ? 52.386 35.567 -114.401 1.00 53.91 411 SER A O 1
ATOM 3152 N N . SER A 1 412 ? 52.040 37.787 -114.700 1.00 45.06 412 SER A N 1
ATOM 3153 C CA . SER A 1 412 ? 53.371 38.325 -114.376 1.00 45.06 412 SER A CA 1
ATOM 3154 C C . SER A 1 412 ? 53.691 38.248 -112.890 1.00 45.06 412 SER A C 1
ATOM 3156 O O . SER A 1 412 ? 52.750 38.537 -112.112 1.00 45.06 412 SER A O 1
#

Solvent-acc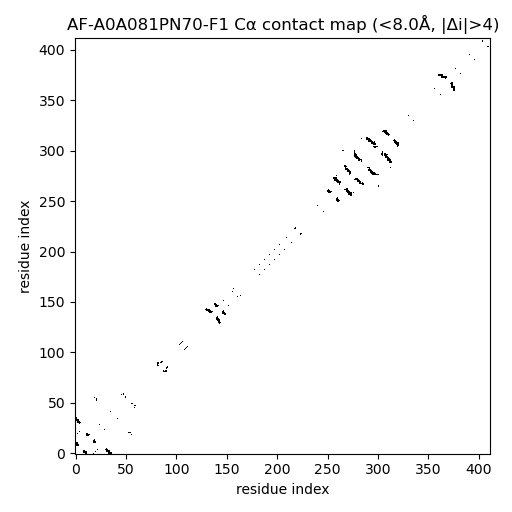essible surface area (backbone atoms only — not comparable to full-atom values): 26757 Å² total; per-residue (Å²): 86,37,37,29,50,92,87,46,74,42,74,39,49,75,58,97,94,39,78,47,77,77,81,82,84,90,50,97,83,66,77,72,45,80,42,81,76,82,67,95,68,89,86,83,87,74,89,87,78,91,77,92,65,90,67,90,76,84,90,78,87,88,84,89,82,91,78,89,90,82,93,69,82,67,60,66,60,50,59,61,50,38,74,72,38,86,85,27,74,64,38,51,52,52,51,52,49,51,50,51,51,51,48,49,45,42,58,61,50,50,49,43,49,52,51,51,51,52,50,52,51,54,49,53,52,50,53,50,51,50,50,64,38,73,47,82,54,98,71,31,43,29,43,34,91,46,70,41,31,66,65,57,48,50,53,50,42,69,77,49,55,93,78,66,81,90,84,62,101,76,79,80,79,95,65,79,92,70,56,92,78,66,77,45,76,91,77,52,59,90,78,70,74,48,73,90,77,50,60,93,74,72,75,45,77,92,75,53,85,85,46,72,68,56,49,48,59,52,58,69,34,59,74,54,42,53,54,51,52,50,50,50,52,49,52,52,51,49,53,50,52,72,69,37,92,51,56,73,74,75,49,65,48,76,59,99,68,31,33,37,29,71,53,101,86,49,68,47,40,33,45,21,37,82,52,67,39,51,27,35,37,44,72,73,47,67,84,77,83,45,70,28,33,40,34,41,31,55,90,47,93,92,48,74,33,73,62,14,34,38,31,31,66,82,68,53,74,47,69,55,49,94,83,89,78,94,74,87,88,82,79,70,82,97,60,82,84,86,76,92,67,89,85,82,74,93,61,87,82,84,71,94,63,87,86,82,60,80,98,55,83,62,73,48,90,54,74,37,99,86,72,54,66,28,65,72,79,58,82,90,74,60,90,75,85,82,80,81,67,92,58,64,59,67,60,50,48,55,50,47,56,54,49,34,67,74,68,72,61,81,83,132

Foldseek 3Di:
DWKQFPNDIDFFDDDPNDGDDDDDDPDPPGDMDDDDDPDDDDDDDPQDDDDDDPDDDDGDDDDDDDDDDDDDVVVVVVVVVQVVDCPHPVNVVVVVVVVVVVVCCCVPPVVVVVVVVVVVVVVVVVLVCLQQDWDQDPQAIDRRPDGCGPVNVVVVCVVVVVPDDDDDPDDDDPDDPQDPPSDDPVNADVPNDDPVNAPVPNQDPVNDDDDPVNVCVQVVPVVNVCVVVVVVCVVCVVCVCVVDPCVVVPDAQDDPQWTWADDPPDPAIKTAGVPNQAWIAGPLDDPDKAWGIKHNQDDDRVGRDQQIWTAIPVGDTDGSDDDDDPDDDDQDDPDDDDDPDDDDDPDDDDDPDDDDPDVDFDFDPDADPVGDTHTDDDPVNPPDDDPPPPPCVVVVVVVVVVVCVVVVDDDD

Radius of gyration: 98.48 Å; Cα contacts (8 Å, |Δi|>4): 300; chains: 1; bounding box: 127×64×307 Å

Organism: Streptococcus mitis (NCBI:txid28037)

Secondary structure (DSSP, 8-state):
-EEEETTEEEEPEEETTEEE-----SSTTPPPEEEP-S-SS----------SSSSPPPP-PPPP------SSTTHHHHHHHHTT-TT-HHHHHHHHHHHHHHHHHIIIIIHHHHHHHHHHHHHHHHHHHHHT-EEEETTEEEETTEEEEHHHHHHHHHHTGGG-----TT----S-SS-TTSS-GGGSPTTSS-GGGS-TTSS-GGGS---HHHHHHHHT-HHHHHHHHHHHHHHHHHHHHHH-TTTTTS--EEETTEEEE--TT-SS-EEE-SSTTTEEEE---SSSS-EEEEE---S-TTS--TT-EEEETTS-EEESS----SS-----SS------S----SS----SS----TTPPPEEEEE-TTSSEEE---GGG-S---------HHHHHHHHHHHHHHHT----

InterPro domains:
  IPR012892 Gp58-like [PF07902] (14-130)